Protein AF-A0A963NVJ4-F1 (afdb_monomer)

Foldseek 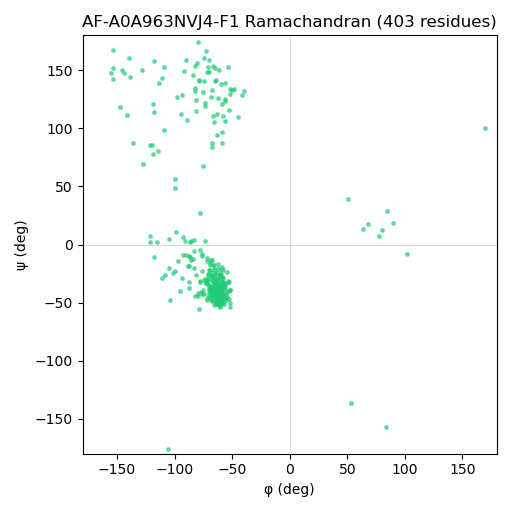3Di:
DVQCQQDPQDPVGHNDHDAQQLDQVGPVDDSDDDLVVLLVCLVPPNDLVNLLVLLQDDDDPDPVCCPPPRVVSSLVRNVCSNAPLDAFLVSLVSLVVVLVVLAVVQVVVCVPPVQSQAQQARYQLHLVLLSSLLSSCCSRCCSVFLCLSDNDSLSNLCVCCVVVVDPPVLSVLSSVLNVLSVLLQVLCCVVPVDNGRGDGPDLVSLQVSCVVSPHPHSVRSVVVNVVSSVSSNVVSCVSSVVPPPPPPPPDDDPDPDDPPDQDDLVNLLVLADDLLSVLSVVLVPDPLLVPDDPVLNSLVSVLLSVVRVCCVVVLAPPQLSSLVSVLCSLVSVPSSVSSVCVSDVQLVSLSSVVSRVDDVVSVVCSVPVVCSVVSSDPCVVVDDDDVVVVVVSVVVSVVSVVVSD

pLDDT: mean 81.9, std 15.27, range [25.73, 98.38]

Mean predicted aligned error: 11.47 Å

Nearest PDB structures (foldseek):
  1v4a-assembly1_A  TM=9.428E-01  e=1.590E-12  Escherichia coli
  3k7d-assembly3_B  TM=8.482E-01  e=7.661E-05  Escherichia coli
  3k7d-assembly3_A  TM=8.665E-01  e=1.927E-04  Escherichia coli

Sequence (405 aa):
IIFSVVGDTTEHGNVFRMDLALRPNGNSGPPAVSLAALEEYLQVQGREWERFAWLKSRVVAPSACIGSPAVQALRGVVLPFVFRRYLDYSVFDALRSLHRQIRDHAAKRSAGHPERANDVKLSRGGIREIEFTVQLLQVVRGGQFPELRRRPTLDALERLANAGLMPPETAAALAQAYTFLRRVEHRIQYLDDQQTHILPTRDDDLAWIAQTMGFPDCCAFLRQLDTHRELVAQEFDTLLGGNEPKQCSSGGCNGKKGGATPPDLEALLEQLPDALRERVAEWRNHPRVVALRDEARTRLLRLVQRTAQWVKEGHTTEEAAVRLVNWLEPLLRRESYLSLLLERPAVHEQLLDLLGAARWPARYLLQHPGVIDELAGSAMLTERFVAADFERDLALRLASLRSTQ

Solvent-accessible surface area (backbone atoms only — not comparable to full-atom values): 23086 Å² total; per-residue (Å²): 104,72,65,52,74,36,37,47,73,51,100,88,46,53,82,46,89,76,83,64,60,88,44,74,71,25,84,84,29,69,97,71,78,54,72,67,59,48,44,53,41,51,74,76,68,55,52,75,70,51,30,61,58,56,54,62,59,72,92,79,72,65,72,85,46,68,83,31,71,68,44,45,52,51,46,67,51,47,46,57,65,32,27,34,82,63,69,54,44,61,50,57,56,55,44,55,49,50,50,48,51,53,41,51,53,47,50,56,69,17,61,93,36,75,67,53,58,50,25,53,37,68,32,92,28,11,49,50,55,57,52,44,56,52,47,50,54,28,38,56,42,19,34,79,38,42,63,37,68,50,61,54,66,63,65,29,33,56,40,35,24,76,68,70,76,39,58,60,67,58,34,51,51,51,46,51,34,45,54,51,45,52,52,50,40,52,49,53,18,63,75,75,76,40,99,51,49,44,51,72,83,51,66,69,59,38,39,50,48,15,49,80,72,72,32,95,39,48,67,60,36,51,52,52,51,49,53,38,18,51,52,46,35,51,55,48,37,54,74,74,63,60,81,64,79,77,78,76,68,88,70,92,72,98,65,81,84,78,73,75,71,74,73,49,70,69,70,48,45,77,72,37,56,71,73,45,25,60,60,58,56,54,47,79,76,32,69,70,57,70,70,44,54,72,68,54,44,41,45,49,49,53,48,52,51,52,51,43,50,36,37,75,73,62,79,46,54,64,67,14,51,40,47,48,55,64,59,43,64,82,43,59,89,47,56,28,58,49,45,44,37,66,80,33,55,69,43,42,51,52,48,35,52,48,40,53,75,36,72,64,59,53,56,50,42,70,78,39,60,72,54,61,65,53,62,63,39,73,58,69,82,71,58,76,90,52,70,72,60,53,53,50,52,52,52,53,41,53,53,25,41,68,73,70,100

Secondary structure (DSSP, 8-state):
-HHHHHHS-BTTB-S-----TTSTTGGGS-SS--HHHHHHHHHHT--HHHHHHHHH----S-GGGGGSHHHHHHHHHHHHHHS-SS--THHHHHHHHHHHHHHHHHHHHHTT-GGGS-BTTTSTTSHHHHHHHHHHHHHHHTTT-GGG--SSHHHHHHHHHHTTSS-HHHHHHHHHHHHHHHHHHHHHHHHHT----BPP-SHHHHHHHHHHHT-SSHHHHHHHHHHHHHHHHHHHHHHTT--------SS--------PPPPPHHHHHHHS-HHHHHHHHGGGT-HHHHTS-HHHHHHHHHHHHHHHHHHHTTSS-HHHHHHHHHHHHHHTT-THHHHHHHH-HHHHHHHHHHHHH-HHHHHHHHH-GGGHHHHT-THHHHSPP-HHHHHHHHHHHHHHHHHH-

Structure (mmCIF, N/CA/C/O backbone):
data_AF-A0A963NVJ4-F1
#
_entry.id   AF-A0A963NVJ4-F1
#
loop_
_atom_site.group_PDB
_atom_site.id
_atom_site.type_symbol
_atom_site.label_atom_id
_atom_site.label_alt_id
_atom_site.label_comp_id
_atom_site.label_asym_id
_atom_site.label_entity_id
_atom_site.label_seq_id
_atom_site.pdbx_PDB_ins_code
_atom_site.Cartn_x
_atom_site.Cartn_y
_atom_site.Cartn_z
_atom_site.occupancy
_atom_site.B_iso_or_equiv
_atom_site.auth_seq_id
_atom_site.auth_comp_id
_atom_site.auth_asym_id
_atom_site.auth_atom_id
_atom_site.pdbx_PDB_model_num
ATOM 1 N N . ILE A 1 1 ? 32.547 2.644 -2.969 1.00 76.25 1 ILE A N 1
ATOM 2 C CA . ILE A 1 1 ? 33.125 1.406 -3.542 1.00 76.25 1 ILE A CA 1
ATOM 3 C C . ILE A 1 1 ? 32.052 0.563 -4.231 1.00 76.25 1 ILE A C 1
ATOM 5 O O . ILE A 1 1 ? 32.065 0.542 -5.445 1.00 76.25 1 ILE A O 1
ATOM 9 N N . ILE A 1 2 ? 31.086 -0.067 -3.541 1.00 87.94 2 ILE A N 1
ATOM 10 C CA . ILE A 1 2 ? 30.065 -0.888 -4.244 1.00 87.94 2 ILE A CA 1
ATOM 11 C C . ILE A 1 2 ? 29.214 -0.046 -5.208 1.00 87.94 2 ILE A C 1
ATOM 13 O O . ILE A 1 2 ? 29.068 -0.404 -6.369 1.00 87.94 2 ILE A O 1
ATOM 17 N N . PHE A 1 3 ? 28.695 1.093 -4.737 1.00 86.50 3 PHE A N 1
ATOM 18 C CA . PHE A 1 3 ? 27.885 2.000 -5.558 1.00 86.50 3 PHE A CA 1
ATOM 19 C C . PHE A 1 3 ? 28.607 2.439 -6.841 1.00 86.50 3 PHE A C 1
ATOM 21 O O . PHE A 1 3 ? 28.029 2.333 -7.914 1.00 86.50 3 PHE A O 1
ATOM 28 N N . SER A 1 4 ? 29.869 2.862 -6.729 1.00 87.31 4 SER A N 1
ATOM 29 C CA . SER A 1 4 ? 30.678 3.325 -7.862 1.00 87.31 4 SER A CA 1
ATOM 30 C C . SER A 1 4 ? 30.993 2.191 -8.841 1.00 87.31 4 SER A C 1
ATOM 32 O O . SER A 1 4 ? 30.816 2.342 -10.038 1.00 87.31 4 SER A O 1
ATOM 34 N N . VAL A 1 5 ? 31.354 1.002 -8.343 1.00 90.69 5 VAL A N 1
ATOM 35 C CA . VAL A 1 5 ? 31.660 -0.156 -9.206 1.00 90.69 5 VAL A CA 1
ATOM 36 C C . VAL A 1 5 ? 30.449 -0.607 -10.032 1.00 90.69 5 VAL A C 1
ATOM 38 O O . VAL A 1 5 ? 30.615 -1.063 -11.157 1.00 90.69 5 VAL A O 1
ATOM 41 N N . VAL A 1 6 ? 29.236 -0.503 -9.486 1.00 90.75 6 VAL A N 1
ATOM 42 C CA . VAL A 1 6 ? 28.010 -0.928 -10.185 1.00 90.75 6 VAL A CA 1
ATOM 43 C C . VAL A 1 6 ? 27.425 0.192 -11.053 1.00 90.75 6 VAL A C 1
ATOM 45 O O . VAL A 1 6 ? 26.871 -0.087 -12.119 1.00 90.75 6 VAL A O 1
ATOM 48 N N . GLY A 1 7 ? 27.505 1.433 -10.568 1.00 89.44 7 GLY A N 1
ATOM 49 C CA . GLY A 1 7 ? 26.803 2.589 -11.117 1.00 89.44 7 GLY A CA 1
ATOM 50 C C . GLY A 1 7 ? 27.586 3.419 -12.125 1.00 89.44 7 GLY A C 1
ATOM 51 O O . GLY A 1 7 ? 26.954 4.030 -12.986 1.00 89.44 7 GLY A O 1
ATOM 52 N N . ASP A 1 8 ? 28.916 3.453 -12.033 1.00 91.44 8 ASP A N 1
ATOM 53 C CA . ASP A 1 8 ? 29.725 4.340 -12.866 1.00 91.44 8 ASP A CA 1
ATOM 54 C C . ASP A 1 8 ? 29.805 3.820 -14.309 1.00 91.44 8 ASP A C 1
ATOM 56 O O . ASP A 1 8 ? 29.921 2.620 -14.568 1.00 91.44 8 ASP A O 1
ATOM 60 N N . THR A 1 9 ? 29.740 4.747 -15.264 1.00 91.44 9 THR A N 1
ATOM 61 C CA . THR A 1 9 ? 29.848 4.438 -16.691 1.00 91.44 9 THR A CA 1
ATOM 62 C C . THR A 1 9 ? 31.313 4.294 -17.085 1.00 91.44 9 THR A C 1
ATOM 64 O O . THR A 1 9 ? 32.113 5.210 -16.901 1.00 91.44 9 THR A O 1
ATOM 67 N N . THR A 1 10 ? 31.646 3.151 -17.670 1.00 93.31 10 THR A N 1
ATOM 68 C CA . THR A 1 10 ? 32.951 2.850 -18.270 1.00 93.31 10 THR A CA 1
ATOM 69 C C . THR A 1 10 ? 32.857 2.877 -19.800 1.00 93.31 10 THR A C 1
ATOM 71 O O . THR A 1 10 ? 31.794 3.145 -20.361 1.00 93.31 10 THR A O 1
ATOM 74 N N . GLU A 1 11 ? 33.945 2.542 -20.497 1.00 94.75 11 GLU A N 1
ATOM 75 C CA . GLU A 1 11 ? 33.940 2.330 -21.955 1.00 94.75 11 GLU A CA 1
ATOM 76 C C . GLU A 1 11 ? 32.979 1.218 -22.416 1.00 94.75 11 GLU A C 1
ATOM 78 O O . GLU A 1 11 ? 32.561 1.201 -23.571 1.00 94.75 11 GLU A O 1
ATOM 83 N N . HIS A 1 12 ? 32.571 0.329 -21.506 1.00 91.56 12 HIS A N 1
ATOM 84 C CA . HIS A 1 12 ? 31.583 -0.724 -21.752 1.00 91.56 12 HIS A CA 1
ATOM 85 C C . HIS A 1 12 ? 30.171 -0.362 -21.259 1.00 91.56 12 HIS A C 1
ATOM 87 O O . HIS A 1 12 ? 29.300 -1.226 -21.194 1.00 91.56 12 HIS A O 1
ATOM 93 N N . GLY A 1 13 ? 29.934 0.899 -20.885 1.00 88.69 13 GLY A N 1
ATOM 94 C CA . GLY A 1 13 ? 28.701 1.326 -20.226 1.00 88.69 13 GLY A CA 1
ATOM 95 C C . GLY A 1 13 ? 28.734 1.086 -18.714 1.00 88.69 13 GLY A C 1
ATOM 96 O O . GLY A 1 13 ? 29.803 1.024 -18.101 1.00 88.69 13 GLY A O 1
ATOM 97 N N . ASN A 1 14 ? 27.557 0.990 -18.099 1.00 89.00 14 ASN A N 1
ATOM 98 C CA . ASN A 1 14 ? 27.371 0.727 -16.671 1.00 89.00 14 ASN A CA 1
ATOM 99 C C . ASN A 1 14 ? 26.604 -0.592 -16.458 1.00 89.00 14 ASN A C 1
ATOM 101 O O . ASN A 1 14 ? 25.870 -1.031 -17.339 1.00 89.00 14 ASN A O 1
ATOM 105 N N . VAL A 1 15 ? 26.730 -1.215 -15.279 1.00 91.44 15 VAL A N 1
ATOM 106 C CA . VAL A 1 15 ? 26.020 -2.476 -14.983 1.00 91.44 15 VAL A CA 1
ATOM 107 C C . VAL A 1 15 ? 24.560 -2.201 -14.622 1.00 91.44 15 VAL A C 1
ATOM 109 O O . VAL A 1 15 ? 23.646 -2.737 -15.241 1.00 91.44 15 VAL A O 1
ATOM 112 N N . PHE A 1 16 ? 24.329 -1.347 -13.620 1.00 88.81 16 PHE A N 1
ATOM 113 C CA . PHE A 1 16 ? 22.991 -0.899 -13.231 1.00 88.81 16 PHE A CA 1
ATOM 114 C C . PHE A 1 16 ? 23.022 0.560 -12.798 1.00 88.81 16 PHE A C 1
ATOM 116 O O . PHE A 1 16 ? 23.980 1.020 -12.185 1.00 88.81 16 PHE A O 1
ATOM 123 N N . ARG A 1 17 ? 21.938 1.298 -13.048 1.00 86.75 17 ARG A N 1
ATOM 124 C CA . ARG A 1 17 ? 21.750 2.615 -12.429 1.00 86.75 17 ARG A CA 1
ATOM 125 C C . ARG A 1 17 ? 21.400 2.419 -10.956 1.00 86.75 17 ARG A C 1
ATOM 127 O O . ARG A 1 17 ? 20.412 1.761 -10.636 1.00 86.75 17 ARG A O 1
ATOM 134 N N . MET A 1 18 ? 22.211 2.983 -10.068 1.00 88.44 18 MET A N 1
ATOM 135 C CA . MET A 1 18 ? 22.027 2.866 -8.624 1.00 88.44 18 MET A CA 1
ATOM 136 C C . MET A 1 18 ? 21.308 4.100 -8.072 1.00 88.44 18 MET A C 1
ATOM 138 O O . MET A 1 18 ? 21.767 5.223 -8.263 1.00 88.44 18 MET A O 1
ATOM 142 N N . ASP A 1 19 ? 20.212 3.888 -7.343 1.00 90.50 19 ASP A N 1
ATOM 143 C CA . ASP A 1 19 ? 19.479 4.941 -6.635 1.00 90.50 19 ASP A CA 1
ATOM 144 C C . ASP A 1 19 ? 19.486 4.659 -5.127 1.00 90.50 19 ASP A C 1
ATOM 146 O O . ASP A 1 19 ? 19.032 3.611 -4.664 1.00 90.50 19 ASP A O 1
ATOM 150 N N . LEU A 1 20 ? 20.034 5.602 -4.360 1.00 90.56 20 LEU A N 1
ATOM 151 C CA . LEU A 1 20 ? 20.148 5.523 -2.905 1.00 90.56 20 LEU A CA 1
ATOM 152 C C . LEU A 1 20 ? 19.136 6.431 -2.185 1.00 90.56 20 LEU A C 1
ATOM 154 O O . LEU A 1 20 ? 19.199 6.545 -0.960 1.00 90.56 20 LEU A O 1
ATOM 158 N N . ALA A 1 21 ? 18.227 7.105 -2.895 1.00 91.19 21 ALA A N 1
ATOM 159 C CA . ALA A 1 21 ? 17.355 8.142 -2.338 1.00 91.19 21 ALA A CA 1
ATOM 160 C C . ALA A 1 21 ? 16.332 7.627 -1.308 1.00 91.19 21 ALA A C 1
ATOM 162 O O . ALA A 1 21 ? 15.805 8.418 -0.530 1.00 91.19 21 ALA A O 1
ATOM 163 N N . LEU A 1 22 ? 16.075 6.315 -1.269 1.00 92.38 22 LEU A N 1
ATOM 164 C CA . LEU A 1 22 ? 15.143 5.678 -0.327 1.00 92.38 22 LEU A CA 1
ATOM 165 C C . LEU A 1 22 ? 15.768 5.307 1.031 1.00 92.38 22 LEU A C 1
ATOM 167 O O . LEU A 1 22 ? 15.095 4.707 1.867 1.00 92.38 22 LEU A O 1
ATOM 171 N N . ARG A 1 23 ? 17.051 5.613 1.258 1.00 93.06 23 ARG A N 1
ATOM 172 C CA . ARG A 1 23 ? 17.711 5.378 2.555 1.00 93.06 23 ARG A CA 1
ATOM 173 C C . ARG A 1 23 ? 17.256 6.398 3.614 1.00 93.06 23 ARG A C 1
ATOM 175 O O . ARG A 1 23 ? 16.800 7.479 3.236 1.00 93.06 23 ARG A O 1
ATOM 182 N N . PRO A 1 24 ? 17.435 6.118 4.920 1.00 92.44 24 PRO A N 1
ATOM 183 C CA . PRO A 1 24 ? 17.165 7.094 5.977 1.00 92.44 24 PRO A CA 1
ATOM 184 C C . PRO A 1 24 ? 17.834 8.444 5.704 1.00 92.44 24 PRO A C 1
ATOM 186 O O . PRO A 1 24 ? 19.017 8.496 5.363 1.00 92.44 24 PRO A O 1
ATOM 189 N N . ASN A 1 25 ? 17.077 9.533 5.859 1.00 89.31 25 ASN A N 1
ATOM 190 C CA . ASN A 1 25 ? 17.488 10.909 5.528 1.00 89.31 25 ASN A CA 1
ATOM 191 C C . ASN A 1 25 ? 17.777 11.175 4.033 1.00 89.31 25 ASN A C 1
ATOM 193 O O . ASN A 1 25 ? 18.339 12.217 3.682 1.00 89.31 25 ASN A O 1
ATOM 197 N N . GLY A 1 26 ? 17.381 10.265 3.139 1.00 89.56 26 GLY A N 1
ATOM 198 C CA . GLY A 1 26 ? 17.506 10.412 1.692 1.00 89.56 26 GLY A CA 1
ATOM 199 C C . GLY A 1 26 ? 18.930 10.739 1.248 1.00 89.56 26 GLY A C 1
ATOM 200 O O . GLY A 1 26 ? 19.900 10.172 1.748 1.00 89.56 26 GLY A O 1
ATOM 201 N N . ASN A 1 27 ? 19.073 11.687 0.317 1.00 87.94 27 ASN A N 1
ATOM 202 C CA . ASN A 1 27 ? 20.373 12.060 -0.253 1.00 87.94 27 ASN A CA 1
ATOM 203 C C . ASN A 1 27 ? 21.350 12.695 0.745 1.00 87.94 27 ASN A C 1
ATOM 205 O O . ASN A 1 27 ? 22.555 12.622 0.518 1.00 87.94 27 ASN A O 1
ATOM 209 N N . SER A 1 28 ? 20.851 13.260 1.843 1.00 88.62 28 SER A N 1
ATOM 210 C CA . SER A 1 28 ? 21.671 13.854 2.905 1.00 88.62 28 SER A CA 1
ATOM 211 C C . SER A 1 28 ? 22.137 12.828 3.941 1.00 88.62 28 SER A C 1
ATOM 213 O O . SER A 1 28 ? 23.015 13.128 4.745 1.00 88.62 28 SER A O 1
ATOM 215 N N . GLY A 1 29 ? 21.559 11.623 3.940 1.00 88.62 29 GLY A N 1
ATOM 216 C CA . GLY A 1 29 ? 21.918 10.551 4.861 1.00 88.62 29 GLY A CA 1
ATOM 217 C C . GLY A 1 29 ? 23.176 9.783 4.446 1.00 88.62 29 GLY A C 1
ATOM 218 O O . GLY A 1 29 ? 23.503 9.718 3.250 1.00 88.62 29 GLY A O 1
ATOM 219 N N . PRO A 1 30 ? 23.860 9.134 5.406 1.00 91.88 30 PRO A N 1
ATOM 220 C CA . PRO A 1 30 ? 24.990 8.264 5.102 1.00 91.88 30 PRO A CA 1
ATOM 221 C C . PRO A 1 30 ? 24.546 7.079 4.219 1.00 91.88 30 PRO A C 1
ATOM 223 O O . PRO A 1 30 ? 23.402 6.631 4.312 1.00 91.88 30 PRO A O 1
ATOM 226 N N . PRO A 1 31 ? 25.429 6.542 3.356 1.00 89.19 31 PRO A N 1
ATOM 227 C CA . PRO A 1 31 ? 25.092 5.442 2.445 1.00 89.19 31 PRO A CA 1
ATOM 228 C C . PRO A 1 31 ? 24.848 4.103 3.161 1.00 89.19 31 PRO A C 1
ATOM 230 O O . PRO A 1 31 ? 24.254 3.200 2.578 1.00 89.19 31 PRO A O 1
ATOM 233 N N . ALA A 1 32 ? 25.297 3.970 4.410 1.00 92.44 32 ALA A N 1
ATOM 234 C CA . ALA A 1 32 ? 25.045 2.823 5.270 1.00 92.44 32 ALA A CA 1
ATOM 235 C C . ALA A 1 32 ? 24.741 3.308 6.693 1.00 92.44 32 ALA A C 1
ATOM 237 O O . ALA A 1 32 ? 25.329 4.284 7.159 1.00 92.44 32 ALA A O 1
ATOM 238 N N . VAL A 1 33 ? 23.833 2.612 7.376 1.00 93.75 33 VAL A N 1
ATOM 239 C CA . VAL A 1 33 ? 23.432 2.892 8.761 1.00 93.75 33 VAL A CA 1
ATOM 240 C C . VAL A 1 33 ? 23.519 1.618 9.592 1.00 93.75 33 VAL A C 1
ATOM 242 O O . VAL A 1 33 ? 23.343 0.516 9.068 1.00 93.75 33 VAL A O 1
ATOM 245 N N . SER A 1 34 ? 23.797 1.760 10.888 1.00 95.31 34 SER A N 1
ATOM 246 C CA . SER A 1 34 ? 23.707 0.640 11.824 1.00 95.31 34 SER A CA 1
ATOM 247 C C . SER A 1 34 ? 22.244 0.242 12.042 1.00 95.31 34 SER A C 1
ATOM 249 O O . SER A 1 34 ? 21.331 1.042 11.832 1.00 95.31 34 SER A O 1
ATOM 251 N N . LEU A 1 35 ? 22.016 -0.991 12.501 1.00 95.00 35 LEU A N 1
ATOM 252 C CA . LEU A 1 35 ? 20.665 -1.463 12.811 1.00 95.00 35 LEU A CA 1
ATOM 253 C C . LEU A 1 35 ? 19.989 -0.602 13.892 1.00 95.00 35 LEU A C 1
ATOM 255 O O . LEU A 1 35 ? 18.824 -0.256 13.741 1.00 95.00 35 LEU A O 1
ATOM 259 N N . ALA A 1 36 ? 20.733 -0.204 14.929 1.00 95.44 36 ALA A N 1
ATOM 260 C CA . ALA A 1 36 ? 20.218 0.646 16.002 1.00 95.44 36 ALA A CA 1
ATOM 261 C C . ALA A 1 36 ? 19.799 2.038 15.495 1.00 95.44 36 ALA A C 1
ATOM 263 O O . ALA A 1 36 ? 18.722 2.518 15.830 1.00 95.44 36 ALA A O 1
ATOM 264 N N . ALA A 1 37 ? 20.608 2.659 14.627 1.00 95.44 37 ALA A N 1
ATOM 265 C CA . ALA A 1 37 ? 20.266 3.954 14.037 1.00 95.44 37 ALA A CA 1
ATOM 266 C C . ALA A 1 37 ? 19.045 3.857 13.107 1.00 95.44 37 ALA A C 1
ATOM 268 O O . ALA A 1 37 ? 18.228 4.773 13.055 1.00 95.44 37 ALA A O 1
ATOM 269 N N . LEU A 1 38 ? 18.908 2.745 12.375 1.00 95.69 38 LEU A N 1
ATOM 270 C CA . LEU A 1 38 ? 17.720 2.487 11.565 1.00 95.69 38 LEU A CA 1
ATOM 271 C C . LEU A 1 38 ? 16.469 2.338 12.439 1.00 95.69 38 LEU A C 1
ATOM 273 O O . LEU A 1 38 ? 15.427 2.893 12.100 1.00 95.69 38 LEU A O 1
ATOM 277 N N . GLU A 1 39 ? 16.564 1.603 13.545 1.00 95.12 39 GLU A N 1
ATOM 278 C CA . GLU A 1 39 ? 15.456 1.426 14.484 1.00 95.12 39 GLU A CA 1
ATOM 279 C C . GLU A 1 39 ? 14.990 2.762 15.069 1.00 95.12 39 GLU A C 1
ATOM 281 O O . GLU A 1 39 ? 13.805 3.084 14.979 1.00 95.12 39 GLU A O 1
ATOM 286 N N . GLU A 1 40 ? 15.920 3.573 15.575 1.00 95.12 40 GLU A N 1
ATOM 287 C CA . GLU A 1 40 ? 15.621 4.912 16.089 1.00 95.12 40 GLU A CA 1
ATOM 288 C C . GLU A 1 40 ? 14.976 5.796 15.011 1.00 95.12 40 GLU A C 1
ATOM 290 O O . GLU A 1 40 ? 13.955 6.443 15.253 1.00 95.12 40 GLU A O 1
ATOM 295 N N . TYR A 1 41 ? 15.514 5.771 13.787 1.00 95.38 41 TYR A N 1
ATOM 296 C CA . TYR A 1 41 ? 14.965 6.534 12.670 1.00 95.38 41 TYR A CA 1
ATOM 297 C C . TYR A 1 41 ? 13.515 6.147 12.361 1.00 95.38 41 TYR A C 1
ATOM 299 O O . TYR A 1 41 ? 12.649 7.018 12.279 1.00 95.38 41 TYR A O 1
ATOM 307 N N . LEU A 1 42 ? 13.229 4.850 12.216 1.00 93.00 42 LEU A N 1
ATOM 308 C CA . LEU A 1 42 ? 11.884 4.374 11.887 1.00 93.00 42 LEU A CA 1
ATOM 309 C C . LEU A 1 42 ? 10.877 4.640 13.014 1.00 93.00 42 LEU A C 1
ATOM 311 O O . LEU A 1 42 ? 9.707 4.891 12.727 1.00 93.00 42 LEU A O 1
ATOM 315 N N . GLN A 1 43 ? 11.315 4.616 14.276 1.00 88.62 43 GLN A N 1
ATOM 316 C CA . GLN A 1 43 ? 10.457 4.909 15.426 1.00 88.62 43 GLN A CA 1
ATOM 317 C C . GLN A 1 43 ? 10.140 6.403 15.565 1.00 88.62 43 GLN A C 1
ATOM 319 O O . GLN A 1 43 ? 8.998 6.757 15.858 1.00 88.62 43 GLN A O 1
ATOM 324 N N . VAL A 1 44 ? 11.132 7.276 15.367 1.00 88.25 44 VAL A N 1
ATOM 325 C CA . VAL A 1 44 ? 11.008 8.713 15.666 1.00 88.25 44 VAL A CA 1
ATOM 326 C C . VAL A 1 44 ? 10.614 9.535 14.438 1.00 88.25 44 VAL A C 1
ATOM 328 O O . VAL A 1 44 ? 9.819 10.466 14.547 1.00 88.25 44 VAL A O 1
ATOM 331 N N . GLN A 1 45 ? 11.174 9.218 13.270 1.00 88.38 45 GLN A N 1
ATOM 332 C CA . GLN A 1 45 ? 11.083 10.047 12.060 1.00 88.38 45 GLN A CA 1
ATOM 333 C C . GLN A 1 45 ? 10.379 9.356 10.887 1.00 88.38 45 GLN A C 1
ATOM 335 O O . GLN A 1 45 ? 10.070 10.019 9.893 1.00 88.38 45 GLN A O 1
ATOM 340 N N . GLY A 1 46 ? 10.132 8.047 10.993 1.00 88.25 46 GLY A N 1
ATOM 341 C CA . GLY A 1 46 ? 9.581 7.232 9.918 1.00 88.25 46 GLY A CA 1
ATOM 342 C C . GLY A 1 46 ? 8.220 7.733 9.432 1.00 88.25 46 GLY A C 1
ATOM 343 O O . GLY A 1 46 ? 7.247 7.799 10.185 1.00 88.25 46 GLY A O 1
ATOM 344 N N . ARG A 1 47 ? 8.143 8.069 8.144 1.00 85.88 47 ARG A N 1
ATOM 345 C CA . ARG A 1 47 ? 6.956 8.647 7.499 1.00 85.88 47 ARG A CA 1
ATOM 346 C C . ARG A 1 47 ? 6.030 7.569 6.942 1.00 85.88 47 ARG A C 1
ATOM 348 O O . ARG A 1 47 ? 6.450 6.456 6.624 1.00 85.88 47 ARG A O 1
ATOM 355 N N . GLU A 1 48 ? 4.759 7.917 6.736 1.00 83.25 48 GLU A N 1
ATOM 356 C CA . GLU A 1 48 ? 3.748 6.949 6.272 1.00 83.25 48 GLU A CA 1
ATOM 357 C C . GLU A 1 48 ? 4.096 6.369 4.901 1.00 83.25 48 GLU A C 1
ATOM 359 O O . GLU A 1 48 ? 3.986 5.162 4.698 1.00 83.25 48 GLU A O 1
ATOM 364 N N . TRP A 1 49 ? 4.619 7.198 3.993 1.00 83.44 49 TRP A N 1
ATOM 365 C CA . TRP A 1 49 ? 5.033 6.759 2.661 1.00 83.44 49 TRP A CA 1
ATOM 366 C C . TRP A 1 49 ? 6.232 5.795 2.686 1.00 83.44 49 TRP A C 1
ATOM 368 O O . TRP A 1 49 ? 6.344 4.939 1.809 1.00 83.44 49 TRP A O 1
ATOM 378 N N . GLU A 1 50 ? 7.113 5.876 3.689 1.00 90.44 50 GLU A N 1
ATOM 379 C CA . GLU A 1 50 ? 8.293 5.006 3.778 1.00 90.44 50 GLU A CA 1
ATOM 380 C C . GLU A 1 50 ? 7.899 3.556 4.055 1.00 90.44 50 GLU A C 1
ATOM 382 O O . GLU A 1 50 ? 8.593 2.637 3.624 1.00 90.44 50 GLU A O 1
ATOM 387 N N . ARG A 1 51 ? 6.743 3.321 4.687 1.00 90.56 51 ARG A N 1
ATOM 388 C CA . ARG A 1 51 ? 6.215 1.963 4.896 1.00 90.56 51 ARG A CA 1
ATOM 389 C C . ARG A 1 51 ? 6.001 1.229 3.579 1.00 90.56 51 ARG A C 1
ATOM 391 O O . ARG A 1 51 ? 6.289 0.042 3.497 1.00 90.56 51 ARG A O 1
ATOM 398 N N . PHE A 1 52 ? 5.569 1.936 2.538 1.00 88.75 52 PHE A N 1
ATOM 399 C CA . PHE A 1 52 ? 5.347 1.390 1.195 1.00 88.75 52 PHE A CA 1
ATOM 400 C C . PHE A 1 52 ? 6.664 0.961 0.550 1.00 88.75 52 PHE A C 1
ATOM 402 O O . PHE A 1 52 ? 6.763 -0.119 -0.033 1.00 88.75 52 PHE A O 1
ATOM 409 N N . ALA A 1 53 ? 7.706 1.780 0.711 1.00 91.19 53 ALA A N 1
ATOM 410 C CA . ALA A 1 53 ? 9.046 1.440 0.250 1.00 91.19 53 ALA A CA 1
ATOM 411 C C . ALA A 1 53 ? 9.596 0.217 1.008 1.00 91.19 53 ALA A C 1
ATOM 413 O O . ALA A 1 53 ? 10.040 -0.756 0.391 1.00 91.19 53 ALA A O 1
ATOM 414 N N . TRP A 1 54 ? 9.488 0.218 2.339 1.00 94.06 54 TRP A N 1
ATOM 415 C CA . TRP A 1 54 ? 9.955 -0.878 3.186 1.00 94.06 54 TRP A CA 1
ATOM 416 C C . TRP A 1 54 ? 9.167 -2.176 2.991 1.00 94.06 54 TRP A C 1
ATOM 418 O O . TRP A 1 54 ? 9.768 -3.250 3.039 1.00 94.06 54 TRP A O 1
ATOM 428 N N . LEU A 1 55 ? 7.874 -2.115 2.664 1.00 93.62 55 LEU A N 1
ATOM 429 C CA . LEU A 1 55 ? 7.066 -3.290 2.322 1.00 93.62 55 LEU A CA 1
ATOM 430 C C . LEU A 1 55 ? 7.678 -4.069 1.152 1.00 93.62 55 LEU A C 1
ATOM 432 O O . LEU A 1 55 ? 7.711 -5.300 1.169 1.00 93.62 55 LEU A O 1
ATOM 436 N N . LYS A 1 56 ? 8.215 -3.370 0.148 1.00 93.44 56 LYS A N 1
ATOM 437 C CA . LYS A 1 56 ? 8.841 -3.991 -1.031 1.00 93.44 56 LYS A CA 1
ATOM 438 C C . LYS A 1 56 ? 10.303 -4.387 -0.802 1.00 93.44 56 LYS A C 1
ATOM 440 O O . LYS A 1 56 ? 10.854 -5.136 -1.611 1.00 93.44 56 LYS A O 1
ATOM 445 N N . SER A 1 57 ? 10.924 -3.930 0.286 1.00 92.56 57 SER A N 1
ATOM 446 C CA . SER A 1 57 ? 12.337 -4.179 0.585 1.00 92.56 57 SER A CA 1
ATOM 447 C C . SER A 1 57 ? 12.632 -5.664 0.820 1.00 92.56 57 SER A C 1
ATOM 449 O O . SER A 1 57 ? 11.857 -6.388 1.452 1.00 92.56 57 SER A O 1
ATOM 451 N N . ARG A 1 58 ? 13.780 -6.138 0.328 1.00 91.25 58 ARG A N 1
ATOM 452 C CA . ARG A 1 58 ? 14.301 -7.484 0.601 1.00 91.25 58 ARG A CA 1
ATOM 453 C C . ARG A 1 58 ? 15.819 -7.458 0.679 1.00 91.25 58 ARG A C 1
ATOM 455 O O . ARG A 1 58 ? 16.463 -6.689 -0.027 1.00 91.25 58 ARG A O 1
ATOM 462 N N . VAL A 1 59 ? 16.380 -8.364 1.470 1.00 91.38 59 VAL A N 1
ATOM 463 C CA . VAL A 1 59 ? 17.814 -8.653 1.417 1.00 91.38 59 VAL A CA 1
ATOM 464 C C . VAL A 1 59 ? 18.111 -9.330 0.080 1.00 91.38 59 VAL A C 1
ATOM 466 O O . VAL A 1 59 ? 17.441 -10.298 -0.292 1.00 91.38 59 VAL A O 1
ATOM 469 N N . VAL A 1 60 ? 19.073 -8.783 -0.660 1.00 91.00 60 VAL A N 1
ATOM 470 C CA . VAL A 1 60 ? 19.453 -9.271 -1.996 1.00 91.00 60 VAL A CA 1
ATOM 471 C C . VAL A 1 60 ? 20.806 -9.975 -2.007 1.00 91.00 60 VAL A C 1
ATOM 473 O O . VAL A 1 60 ? 21.014 -10.838 -2.853 1.00 91.00 60 VAL A O 1
ATOM 476 N N . ALA A 1 61 ? 21.702 -9.648 -1.069 1.00 88.00 61 ALA A N 1
ATOM 477 C CA . ALA A 1 61 ? 23.045 -10.208 -1.015 1.00 88.00 61 ALA A CA 1
ATOM 478 C C . ALA A 1 61 ? 23.651 -10.171 0.408 1.00 88.00 61 ALA A C 1
ATOM 480 O O . ALA A 1 61 ? 23.379 -9.220 1.144 1.00 88.00 61 ALA A O 1
ATOM 481 N N . PRO A 1 62 ? 24.500 -11.157 0.766 1.00 87.00 62 PRO A N 1
ATOM 482 C CA . PRO A 1 62 ? 24.598 -12.466 0.115 1.00 87.00 62 PRO A CA 1
ATOM 483 C C . PRO A 1 62 ? 23.364 -13.322 0.462 1.00 87.00 62 PRO A C 1
ATOM 485 O O . PRO A 1 62 ? 22.794 -13.206 1.548 1.00 87.00 62 PRO A O 1
ATOM 488 N N . SER A 1 63 ? 22.937 -14.198 -0.451 1.00 86.75 63 SER A N 1
ATOM 489 C CA . SER A 1 63 ? 21.742 -15.042 -0.261 1.00 86.75 63 SER A CA 1
ATOM 490 C C . SER A 1 63 ? 21.837 -15.944 0.976 1.00 86.75 63 SER A C 1
ATOM 492 O O . SER A 1 63 ? 20.841 -16.146 1.670 1.00 86.75 63 SER A O 1
ATOM 494 N N . ALA A 1 64 ? 23.045 -16.408 1.311 1.00 89.00 64 ALA A N 1
ATOM 495 C CA . ALA A 1 64 ? 23.319 -17.224 2.493 1.00 89.00 64 ALA A CA 1
ATOM 496 C C . ALA A 1 64 ? 22.953 -16.529 3.821 1.00 89.00 64 ALA A C 1
ATOM 498 O O . ALA A 1 64 ? 22.639 -17.197 4.803 1.00 89.00 64 ALA A O 1
ATOM 499 N N . CYS A 1 65 ? 22.937 -15.192 3.863 1.00 88.25 65 CYS A N 1
ATOM 500 C CA . CYS A 1 65 ? 22.627 -14.444 5.080 1.00 88.25 65 CYS A CA 1
ATOM 501 C C . CYS A 1 65 ? 21.125 -14.270 5.334 1.00 88.25 65 CYS A C 1
ATOM 503 O O . CYS A 1 65 ? 20.768 -13.759 6.392 1.00 88.25 65 CYS A O 1
ATOM 505 N N . ILE A 1 66 ? 20.231 -14.685 4.428 1.00 85.25 66 ILE A N 1
ATOM 506 C CA . ILE A 1 66 ? 18.779 -14.471 4.583 1.00 85.25 66 ILE A CA 1
ATOM 507 C C . ILE A 1 66 ? 18.232 -15.102 5.876 1.00 85.25 66 ILE A C 1
ATOM 509 O O . ILE A 1 66 ? 17.326 -14.537 6.483 1.00 85.25 66 ILE A O 1
ATOM 513 N N . GLY A 1 67 ? 18.797 -16.233 6.310 1.00 84.81 67 GLY A N 1
ATOM 514 C CA . GLY A 1 67 ? 18.450 -16.896 7.573 1.00 84.81 67 GLY A CA 1
ATOM 515 C C . GLY A 1 67 ? 19.299 -16.466 8.774 1.00 84.81 67 GLY A C 1
ATOM 516 O O . GLY A 1 67 ? 19.145 -17.025 9.854 1.00 84.81 67 GLY A O 1
ATOM 517 N N . SER A 1 68 ? 20.221 -15.515 8.602 1.00 90.69 68 SER A N 1
ATOM 518 C CA . SER A 1 68 ? 21.144 -15.115 9.667 1.00 90.69 68 SER A CA 1
ATOM 519 C C . SER A 1 68 ? 20.437 -14.339 10.789 1.00 90.69 68 SER A C 1
ATOM 521 O O . SER A 1 68 ? 19.472 -13.614 10.517 1.00 90.69 68 SER A O 1
ATOM 523 N N . PRO A 1 69 ? 20.959 -14.388 12.032 1.00 91.06 69 PRO A N 1
ATOM 524 C CA . PRO A 1 69 ? 20.428 -13.596 13.143 1.00 91.06 69 PRO A CA 1
ATOM 525 C C . PRO A 1 69 ? 20.367 -12.091 12.848 1.00 91.06 69 PRO A C 1
ATOM 527 O O . PRO A 1 69 ? 19.441 -11.415 13.282 1.00 91.06 69 PRO A O 1
ATOM 530 N N . ALA A 1 70 ? 21.306 -11.566 12.055 1.00 89.75 70 ALA A N 1
ATOM 531 C CA . ALA A 1 70 ? 21.333 -10.158 11.666 1.00 89.75 70 ALA A CA 1
ATOM 532 C C . ALA A 1 70 ? 20.152 -9.771 10.757 1.00 89.75 70 ALA A C 1
ATOM 534 O O . ALA A 1 70 ? 19.535 -8.724 10.950 1.00 89.75 70 ALA A O 1
ATOM 535 N N . VAL A 1 71 ? 19.796 -10.623 9.788 1.00 91.12 71 VAL A N 1
ATOM 536 C CA . VAL A 1 71 ? 18.623 -10.389 8.927 1.00 91.12 71 VAL A CA 1
ATOM 537 C C . VAL A 1 71 ? 17.330 -10.548 9.717 1.00 91.12 71 VAL A C 1
ATOM 539 O O . VAL A 1 71 ? 16.387 -9.791 9.494 1.00 91.12 71 VAL A O 1
ATOM 542 N N . GLN A 1 72 ? 17.296 -11.480 10.668 1.00 90.50 72 GLN A N 1
ATOM 543 C CA . GLN A 1 72 ? 16.164 -11.630 11.577 1.00 90.50 72 GLN A CA 1
ATOM 544 C C . GLN A 1 72 ? 15.978 -10.398 12.471 1.00 90.50 72 GLN A C 1
ATOM 546 O O . GLN A 1 72 ? 14.864 -9.892 12.593 1.00 90.50 72 GLN A O 1
ATOM 551 N N . ALA A 1 73 ? 17.066 -9.831 12.994 1.00 92.50 73 ALA A N 1
ATOM 552 C CA . ALA A 1 73 ? 17.024 -8.578 13.743 1.00 92.50 73 ALA A CA 1
ATOM 553 C C . ALA A 1 73 ? 16.538 -7.401 12.873 1.00 92.50 73 ALA A C 1
ATOM 555 O O . ALA A 1 73 ? 15.664 -6.645 13.294 1.00 92.50 73 ALA A O 1
ATOM 556 N N . LEU A 1 74 ? 17.007 -7.294 11.621 1.00 93.56 74 LEU A N 1
ATOM 557 C CA . LEU A 1 74 ? 16.507 -6.295 10.666 1.00 93.56 74 LEU A CA 1
ATOM 558 C C . LEU A 1 74 ? 15.002 -6.447 10.403 1.00 93.56 74 LEU A C 1
ATOM 560 O O . LEU A 1 74 ? 14.274 -5.455 10.393 1.00 93.56 74 LEU A O 1
ATOM 564 N N . ARG A 1 75 ? 14.510 -7.678 10.219 1.00 90.88 75 ARG A N 1
ATOM 565 C CA . ARG A 1 75 ? 13.067 -7.943 10.080 1.00 90.88 75 ARG A CA 1
ATOM 566 C C . ARG A 1 75 ? 12.297 -7.542 11.333 1.00 90.88 75 ARG A C 1
ATOM 568 O O . ARG A 1 75 ? 11.223 -6.960 11.201 1.00 90.88 75 ARG A O 1
ATOM 575 N N . GLY A 1 76 ? 12.856 -7.807 12.514 1.00 91.31 76 GLY A N 1
ATOM 576 C CA . GLY A 1 76 ? 12.297 -7.405 13.805 1.00 91.31 76 GLY A CA 1
ATOM 577 C C . GLY A 1 76 ? 12.095 -5.895 13.935 1.00 91.31 76 GLY A C 1
ATOM 578 O O . GLY A 1 76 ? 11.118 -5.475 14.544 1.00 91.31 76 GLY A O 1
ATOM 579 N N . VAL A 1 77 ? 12.947 -5.090 13.295 1.00 93.12 77 VAL A N 1
ATOM 580 C CA . VAL A 1 77 ? 12.817 -3.624 13.244 1.00 93.12 77 VAL A CA 1
ATOM 581 C C . VAL A 1 77 ? 11.835 -3.170 12.153 1.00 93.12 77 VAL A C 1
ATOM 583 O O . VAL A 1 77 ? 10.982 -2.315 12.385 1.00 93.12 77 VAL A O 1
ATOM 586 N N . VAL A 1 78 ? 11.917 -3.752 10.952 1.00 93.44 78 VAL A N 1
ATOM 587 C CA . VAL A 1 78 ? 11.148 -3.293 9.779 1.00 93.44 78 VAL A CA 1
ATOM 588 C C . VAL A 1 78 ? 9.678 -3.714 9.832 1.00 93.44 78 VAL A C 1
ATOM 590 O O . VAL A 1 78 ? 8.800 -2.920 9.496 1.00 93.44 78 VAL A O 1
ATOM 593 N N . LEU A 1 79 ? 9.372 -4.954 10.230 1.00 91.81 79 LEU A N 1
ATOM 594 C CA . LEU A 1 79 ? 7.998 -5.467 10.183 1.00 91.81 79 LEU A CA 1
ATOM 595 C C . LEU A 1 79 ? 7.030 -4.686 11.087 1.00 91.81 79 LEU A C 1
ATOM 597 O O . LEU A 1 79 ? 5.949 -4.367 10.597 1.00 91.81 79 LEU A O 1
ATOM 601 N N . PRO A 1 80 ? 7.369 -4.325 12.342 1.00 90.31 80 PRO A N 1
ATOM 602 C CA . PRO A 1 80 ? 6.486 -3.511 13.180 1.00 90.31 80 PRO A CA 1
ATOM 603 C C . PRO A 1 80 ? 6.280 -2.089 12.649 1.00 90.31 80 PRO A C 1
ATOM 605 O O . PRO A 1 80 ? 5.212 -1.511 12.854 1.00 90.31 80 PRO A O 1
ATOM 608 N N . PHE A 1 81 ? 7.281 -1.533 11.955 1.00 91.56 81 PHE A N 1
ATOM 609 C CA . PHE A 1 81 ? 7.164 -0.234 11.295 1.00 91.56 81 PHE A CA 1
ATOM 610 C C . PHE A 1 81 ? 6.180 -0.291 10.117 1.00 91.56 81 PHE A C 1
ATOM 612 O O . PHE A 1 81 ? 5.280 0.545 10.023 1.00 91.56 81 PHE A O 1
ATOM 619 N N . VAL A 1 82 ? 6.320 -1.294 9.241 1.00 91.62 82 VAL A N 1
ATOM 620 C CA . VAL A 1 82 ? 5.472 -1.458 8.048 1.00 91.62 82 VAL A CA 1
ATOM 621 C C . VAL A 1 82 ? 4.057 -1.915 8.412 1.00 91.62 82 VAL A C 1
ATOM 623 O O . VAL A 1 82 ? 3.086 -1.350 7.918 1.00 91.62 82 VAL A O 1
ATOM 626 N N . PHE A 1 83 ? 3.932 -2.929 9.269 1.00 89.94 83 PHE A N 1
ATOM 627 C CA . PHE A 1 83 ? 2.680 -3.616 9.587 1.00 89.94 83 PHE A CA 1
ATOM 628 C C . PHE A 1 83 ? 2.296 -3.384 11.048 1.00 89.94 83 PHE A C 1
ATOM 630 O O . PHE A 1 83 ? 2.513 -4.229 11.923 1.00 89.94 83 PHE A O 1
ATOM 637 N N . ARG A 1 84 ? 1.705 -2.219 11.320 1.00 82.31 84 ARG A N 1
ATOM 638 C CA . ARG A 1 84 ? 1.253 -1.864 12.668 1.00 82.31 84 ARG A CA 1
ATOM 639 C C . ARG A 1 84 ? 0.139 -2.796 13.136 1.00 82.31 84 ARG A C 1
ATOM 641 O O . ARG A 1 84 ? -0.765 -3.141 12.385 1.00 82.31 84 ARG A O 1
ATOM 648 N N . ARG A 1 85 ? 0.174 -3.159 14.420 1.00 69.50 85 ARG A N 1
ATOM 649 C CA . ARG A 1 85 ? -0.854 -4.012 15.039 1.00 69.50 85 ARG A CA 1
ATOM 650 C C . ARG A 1 85 ? -2.224 -3.326 15.141 1.00 69.50 85 ARG A C 1
ATOM 652 O O . ARG A 1 85 ? -3.240 -4.011 15.181 1.00 69.50 85 ARG A O 1
ATOM 659 N N . TYR A 1 86 ? -2.237 -1.996 15.189 1.00 64.69 86 TYR A N 1
ATOM 660 C CA . TYR A 1 86 ? -3.447 -1.179 15.250 1.00 64.69 86 TYR A CA 1
ATOM 661 C C . TYR A 1 86 ? -3.590 -0.376 13.962 1.00 64.69 86 TYR A C 1
ATOM 663 O O . TYR A 1 86 ? -2.593 0.163 13.469 1.00 64.69 86 TYR A O 1
ATOM 671 N N . LEU A 1 87 ? -4.820 -0.281 13.450 1.00 61.94 87 LEU A N 1
ATOM 672 C CA . LEU A 1 87 ? -5.127 0.569 12.311 1.00 61.94 87 LEU A CA 1
ATOM 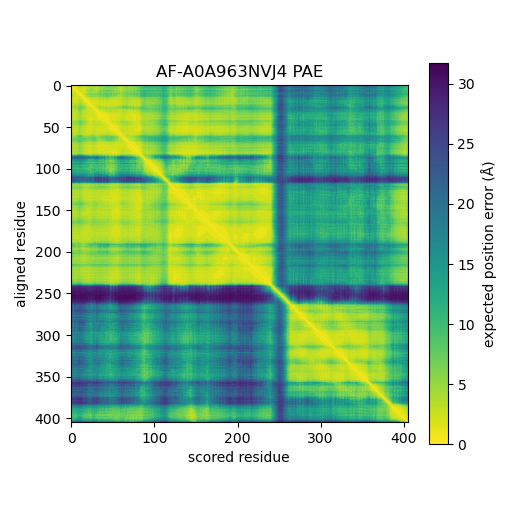673 C C . LEU A 1 87 ? -4.860 2.032 12.667 1.00 61.94 87 LEU A C 1
ATOM 675 O O . LEU A 1 87 ? -5.381 2.571 13.648 1.00 61.94 87 LEU A O 1
ATOM 679 N N . ASP A 1 88 ? -4.052 2.674 11.834 1.00 64.62 88 ASP A N 1
ATOM 680 C CA . ASP A 1 88 ? -3.856 4.110 11.875 1.00 64.62 88 ASP A CA 1
ATOM 681 C C . ASP A 1 88 ? -4.521 4.722 10.647 1.00 64.62 88 ASP A C 1
ATOM 683 O O . ASP A 1 88 ? -3.976 4.687 9.550 1.00 64.62 88 ASP A O 1
ATOM 687 N N . TYR A 1 89 ? -5.732 5.250 10.813 1.00 59.62 89 TYR A N 1
ATOM 688 C CA . TYR A 1 89 ? -6.464 5.846 9.699 1.00 59.62 89 TYR A CA 1
ATOM 689 C C . TYR A 1 89 ? -5.831 7.145 9.181 1.00 59.62 89 TYR A C 1
ATOM 691 O O . TYR A 1 89 ? -6.139 7.551 8.063 1.00 59.62 89 TYR A O 1
ATOM 699 N N . SER A 1 90 ? -4.886 7.750 9.918 1.00 59.84 90 SER A N 1
ATOM 700 C CA . SER A 1 90 ? -4.060 8.837 9.371 1.00 59.84 90 SER A CA 1
ATOM 701 C C . SER A 1 90 ? -3.235 8.381 8.160 1.00 59.84 90 SER A C 1
ATOM 703 O O . SER A 1 90 ? -2.903 9.199 7.303 1.00 59.84 90 SER A O 1
ATOM 705 N N . VAL A 1 91 ? -2.992 7.070 8.028 1.00 64.81 91 VAL A N 1
ATOM 706 C CA . VAL A 1 91 ? -2.370 6.467 6.849 1.00 64.81 91 VAL A CA 1
ATOM 707 C C . VAL A 1 91 ? -3.219 6.736 5.606 1.00 64.81 91 VAL A C 1
ATOM 709 O O . VAL A 1 91 ? -2.656 7.145 4.599 1.00 64.81 91 VAL A O 1
ATOM 712 N N . PHE A 1 92 ? -4.553 6.625 5.657 1.00 66.25 92 PHE A N 1
ATOM 713 C CA . PHE A 1 92 ? -5.408 6.931 4.498 1.00 66.25 92 PHE A CA 1
ATOM 714 C C . PHE A 1 92 ? -5.301 8.402 4.070 1.00 66.25 92 PHE A C 1
ATOM 716 O O . PHE A 1 92 ? -5.134 8.680 2.883 1.00 66.25 92 PHE A O 1
ATOM 723 N N . ASP A 1 93 ? -5.321 9.344 5.016 1.00 65.56 93 ASP A N 1
ATOM 724 C CA . ASP A 1 93 ? -5.184 10.781 4.729 1.00 65.56 93 ASP A CA 1
ATOM 725 C C . ASP A 1 93 ? -3.800 11.129 4.167 1.00 65.56 93 ASP A C 1
ATOM 727 O O . ASP A 1 93 ? -3.683 11.808 3.138 1.00 65.56 93 ASP A O 1
ATOM 731 N N . ALA A 1 94 ? -2.740 10.617 4.799 1.00 66.62 94 ALA A N 1
ATOM 732 C CA . ALA A 1 94 ? -1.368 10.773 4.326 1.00 66.62 94 ALA A CA 1
ATOM 733 C C . ALA A 1 94 ? -1.202 10.210 2.906 1.00 66.62 94 ALA A C 1
ATOM 735 O O . ALA A 1 94 ? -0.483 10.782 2.084 1.00 66.62 94 ALA A O 1
ATOM 736 N N . LEU A 1 95 ? -1.914 9.130 2.591 1.00 65.19 95 LEU A N 1
ATOM 737 C CA . LEU A 1 95 ? -1.883 8.475 1.290 1.00 65.19 95 LEU A CA 1
ATOM 738 C C . LEU A 1 95 ? -2.679 9.204 0.223 1.00 65.19 95 LEU A C 1
ATOM 740 O O . LEU A 1 95 ? -2.172 9.364 -0.885 1.00 65.19 95 LEU A O 1
ATOM 744 N N . ARG A 1 96 ? -3.867 9.723 0.547 1.00 71.19 96 ARG A N 1
ATOM 745 C CA . ARG A 1 96 ? -4.604 10.624 -0.351 1.00 71.19 96 ARG A CA 1
ATOM 746 C C . ARG A 1 96 ? -3.757 11.842 -0.705 1.00 71.19 96 ARG A C 1
ATOM 748 O O . ARG A 1 96 ? -3.711 12.242 -1.868 1.00 71.19 96 ARG A O 1
ATOM 755 N N . SER A 1 97 ? -3.068 12.410 0.285 1.00 73.00 97 SER A N 1
ATOM 756 C CA . SER A 1 97 ? -2.159 13.542 0.090 1.00 73.00 97 SER A CA 1
ATOM 757 C C . SER A 1 97 ? -0.970 13.170 -0.798 1.00 73.00 97 SER A C 1
ATOM 759 O O . SER A 1 97 ? -0.728 13.841 -1.800 1.00 73.00 97 SER A O 1
ATOM 761 N N . LEU A 1 98 ? -0.274 12.067 -0.498 1.00 70.50 98 LEU A N 1
ATOM 762 C CA . LEU A 1 98 ? 0.862 11.593 -1.290 1.00 70.50 98 LEU A CA 1
ATOM 763 C C . LEU A 1 98 ? 0.460 11.286 -2.734 1.00 70.50 98 LEU A C 1
ATOM 765 O O . LEU A 1 98 ? 1.149 11.696 -3.664 1.00 70.50 98 LEU A O 1
ATOM 769 N N . HIS A 1 99 ? -0.660 10.593 -2.935 1.00 70.94 99 HIS A N 1
ATOM 770 C CA . HIS A 1 99 ? -1.157 10.278 -4.269 1.00 70.94 99 HIS A CA 1
ATOM 771 C C . HIS A 1 99 ? -1.478 11.543 -5.063 1.00 70.94 99 HIS A C 1
ATOM 773 O O . HIS A 1 99 ? -1.047 11.686 -6.207 1.00 70.94 99 HIS A O 1
ATOM 779 N N . ARG A 1 100 ? -2.163 12.507 -4.435 1.00 75.56 100 ARG A N 1
ATOM 780 C CA . ARG A 1 100 ? -2.430 13.812 -5.047 1.00 75.56 100 ARG A CA 1
ATOM 781 C C . ARG A 1 100 ? -1.131 14.519 -5.427 1.00 75.56 100 ARG A C 1
ATOM 783 O O . ARG A 1 100 ? -1.025 14.999 -6.545 1.00 75.56 100 ARG A O 1
ATOM 790 N N . GLN A 1 101 ? -0.122 14.511 -4.556 1.00 75.31 101 GLN A N 1
ATOM 791 C CA . GLN A 1 101 ? 1.190 15.093 -4.854 1.00 75.31 101 GLN A CA 1
ATOM 792 C C . GLN A 1 101 ? 1.887 14.397 -6.030 1.00 75.31 101 GLN A C 1
ATOM 794 O O . GLN A 1 101 ? 2.433 15.083 -6.892 1.00 75.31 101 GLN A O 1
ATOM 799 N N . ILE A 1 102 ? 1.858 13.060 -6.095 1.00 68.38 102 ILE A N 1
ATOM 800 C CA . ILE A 1 102 ? 2.431 12.289 -7.210 1.00 68.38 102 ILE A CA 1
ATOM 801 C C . ILE A 1 102 ? 1.718 12.650 -8.516 1.00 68.38 102 ILE A C 1
ATOM 803 O O . ILE A 1 102 ? 2.385 12.934 -9.512 1.00 68.38 102 ILE A O 1
ATOM 807 N N . ARG A 1 103 ? 0.381 12.701 -8.503 1.00 70.62 103 ARG A N 1
ATOM 808 C CA . ARG A 1 103 ? -0.438 13.058 -9.667 1.00 70.62 103 ARG A CA 1
ATOM 809 C C . ARG A 1 103 ? -0.195 14.499 -10.106 1.00 70.62 103 ARG A C 1
ATOM 811 O O . ARG A 1 103 ? 0.034 14.734 -11.286 1.00 70.62 103 ARG A O 1
ATOM 818 N N . ASP A 1 104 ? -0.177 15.448 -9.176 1.00 75.06 104 ASP A N 1
ATOM 819 C CA . ASP A 1 104 ? 0.086 16.860 -9.461 1.00 75.06 104 ASP A CA 1
ATOM 820 C C . ASP A 1 104 ? 1.501 17.055 -10.016 1.00 75.06 104 ASP A C 1
ATOM 822 O O . ASP A 1 104 ? 1.707 17.844 -10.936 1.00 75.06 104 ASP A O 1
ATOM 826 N N . HIS A 1 105 ? 2.489 16.327 -9.490 1.00 71.06 105 HIS A N 1
ATOM 827 C CA . HIS A 1 105 ? 3.858 16.363 -9.995 1.00 71.06 105 HIS A CA 1
ATOM 828 C C . HIS A 1 105 ? 3.969 15.729 -11.389 1.00 71.06 105 HIS A C 1
ATOM 830 O O . HIS A 1 105 ? 4.682 16.253 -12.245 1.00 71.06 105 HIS A O 1
ATOM 836 N N . ALA A 1 106 ? 3.257 14.629 -11.649 1.00 66.56 106 ALA A N 1
ATOM 837 C CA . ALA A 1 106 ? 3.170 14.030 -12.978 1.00 66.56 106 ALA A CA 1
ATOM 838 C C . ALA A 1 106 ? 2.509 15.003 -13.969 1.00 66.56 106 ALA A C 1
ATOM 840 O O . ALA A 1 106 ? 3.117 15.348 -14.977 1.00 66.56 106 ALA A O 1
ATOM 841 N N . ALA A 1 107 ? 1.346 15.558 -13.618 1.00 68.62 107 ALA A N 1
ATOM 842 C CA . ALA A 1 107 ? 0.608 16.519 -14.433 1.00 68.62 107 ALA A CA 1
ATOM 843 C C . ALA A 1 107 ? 1.409 17.800 -14.716 1.00 68.62 107 ALA A C 1
ATOM 845 O O . ALA A 1 107 ? 1.410 18.277 -15.846 1.00 68.62 107 ALA A O 1
ATOM 846 N N . LYS A 1 108 ? 2.144 18.338 -13.731 1.00 68.50 108 LYS A N 1
ATOM 847 C CA . LYS A 1 108 ? 3.037 19.495 -13.925 1.00 68.50 108 LYS A CA 1
ATOM 848 C C . LYS A 1 108 ? 4.206 19.191 -14.860 1.00 68.50 108 LYS A C 1
ATOM 850 O O . LYS A 1 108 ? 4.584 20.063 -15.629 1.00 68.50 108 LYS A O 1
ATOM 855 N N . ARG A 1 109 ? 4.772 17.979 -14.821 1.00 61.25 109 ARG A N 1
ATOM 856 C CA . ARG A 1 109 ? 5.821 17.561 -15.773 1.00 61.25 109 ARG A CA 1
ATOM 857 C C . ARG A 1 109 ? 5.284 17.360 -17.194 1.00 61.25 109 ARG A C 1
ATOM 859 O O . ARG A 1 109 ? 6.050 17.498 -18.146 1.00 61.25 109 ARG A O 1
ATOM 866 N N . SER A 1 110 ? 3.994 17.058 -17.326 1.00 58.66 110 SER A N 1
ATOM 867 C CA . SER A 1 110 ? 3.288 16.953 -18.609 1.00 58.66 110 SER A CA 1
ATOM 868 C C . SER A 1 110 ? 2.725 18.300 -19.099 1.00 58.66 110 SER A C 1
ATOM 870 O O . SER A 1 110 ? 2.454 18.455 -20.289 1.00 58.66 110 SER A O 1
ATOM 872 N N . ALA A 1 111 ? 2.573 19.299 -18.221 1.00 52.38 111 ALA A N 1
ATOM 873 C CA . ALA A 1 111 ? 2.115 20.638 -18.580 1.00 52.38 111 ALA A CA 1
ATOM 874 C C . ALA A 1 111 ? 3.161 21.337 -19.469 1.00 52.38 111 ALA A C 1
ATOM 876 O O . ALA A 1 111 ? 4.252 21.674 -19.017 1.00 52.38 111 ALA A O 1
ATOM 877 N N . GLY A 1 112 ? 2.824 21.528 -20.747 1.00 51.88 112 GLY A N 1
ATOM 878 C CA . GLY A 1 112 ? 3.714 22.102 -21.766 1.00 51.88 112 GLY A CA 1
ATOM 879 C C . GLY A 1 112 ? 4.356 21.080 -22.713 1.00 51.88 112 GLY A C 1
ATOM 880 O O . GLY A 1 112 ? 4.931 21.482 -23.718 1.00 51.88 112 GLY A O 1
ATOM 881 N N . HIS A 1 113 ? 4.204 19.775 -22.455 1.00 55.94 113 HIS A N 1
ATOM 882 C CA . HIS A 1 113 ? 4.655 18.700 -23.345 1.00 55.94 113 HIS A CA 1
ATOM 883 C C . HIS A 1 113 ? 3.564 17.618 -23.456 1.00 55.94 113 HIS A C 1
ATOM 885 O O . HIS A 1 113 ? 3.597 16.651 -22.690 1.00 55.94 113 HIS A O 1
ATOM 891 N N . PRO A 1 114 ? 2.604 17.751 -24.397 1.00 53.16 114 PRO A N 1
ATOM 892 C CA . PRO A 1 114 ? 1.498 16.800 -24.592 1.00 53.16 114 PRO A CA 1
ATOM 893 C C . PRO A 1 114 ? 1.973 15.352 -24.777 1.00 53.16 114 PRO A C 1
ATOM 895 O O . PRO A 1 114 ? 1.335 14.414 -24.312 1.00 53.16 114 PRO A O 1
ATOM 898 N N . GLU A 1 115 ? 3.158 15.191 -25.364 1.00 51.34 115 GLU A N 1
ATOM 899 C CA . GLU A 1 115 ? 3.853 13.918 -25.580 1.00 51.34 115 GLU A CA 1
ATOM 900 C C . GLU A 1 115 ? 4.164 13.169 -24.269 1.00 51.34 115 GLU A C 1
ATOM 902 O O . GLU A 1 115 ? 4.224 11.947 -24.242 1.00 51.34 115 GLU A O 1
ATOM 907 N N . ARG A 1 116 ? 4.288 13.887 -23.142 1.00 52.81 116 ARG A N 1
ATOM 908 C CA . ARG A 1 116 ? 4.545 13.327 -21.802 1.00 52.81 116 ARG A CA 1
ATOM 909 C C . ARG A 1 116 ? 3.274 13.055 -20.990 1.00 52.81 116 ARG A C 1
ATOM 911 O O . ARG A 1 116 ? 3.370 12.747 -19.802 1.00 52.81 116 ARG A O 1
ATOM 918 N N . ALA A 1 117 ? 2.082 13.213 -21.566 1.00 58.56 117 ALA A N 1
ATOM 919 C CA . ALA A 1 117 ? 0.816 12.974 -20.862 1.00 58.56 117 ALA A CA 1
ATOM 920 C C . ALA A 1 117 ? 0.487 11.472 -20.707 1.00 58.56 117 ALA A C 1
ATOM 922 O O . ALA A 1 117 ? -0.226 11.071 -19.781 1.00 58.56 117 ALA A O 1
ATOM 923 N N . ASN A 1 118 ? 1.058 10.628 -21.571 1.00 75.88 118 ASN A N 1
ATOM 924 C CA . ASN A 1 118 ? 0.786 9.193 -21.640 1.00 75.88 118 ASN A CA 1
ATOM 925 C C . ASN A 1 118 ? 1.858 8.343 -20.935 1.00 75.88 118 ASN A C 1
ATOM 927 O O . ASN A 1 118 ? 2.466 7.459 -21.535 1.00 75.88 118 ASN A O 1
ATOM 931 N N . ASP A 1 119 ? 2.087 8.610 -19.647 1.00 86.81 119 ASP A N 1
ATOM 932 C CA . ASP A 1 119 ? 2.926 7.777 -18.777 1.00 86.81 119 ASP A CA 1
ATOM 933 C C . ASP A 1 119 ? 2.127 6.566 -18.256 1.00 86.81 119 ASP A C 1
ATOM 935 O O . ASP A 1 119 ? 1.167 6.716 -17.497 1.00 86.81 119 ASP A O 1
ATOM 939 N N . VAL A 1 120 ? 2.515 5.346 -18.638 1.00 91.38 120 VAL A N 1
ATOM 940 C CA . VAL A 1 120 ? 1.782 4.114 -18.271 1.00 91.38 120 VAL A CA 1
ATOM 941 C C . VAL A 1 120 ? 1.917 3.736 -16.792 1.00 91.38 120 VAL A C 1
ATOM 943 O O . VAL A 1 120 ? 1.204 2.862 -16.293 1.00 91.38 120 VAL A O 1
ATOM 946 N N . LYS A 1 121 ? 2.833 4.380 -16.066 1.00 90.81 121 LYS A N 1
ATOM 947 C CA . LYS A 1 121 ? 3.127 4.097 -14.664 1.00 90.81 121 LYS A CA 1
ATOM 948 C C . LYS A 1 121 ? 2.544 5.140 -13.726 1.00 90.81 121 LYS A C 1
ATOM 950 O O . LYS A 1 121 ? 1.964 4.755 -12.713 1.00 90.81 121 LYS A O 1
ATOM 955 N N . LEU A 1 122 ? 2.738 6.422 -14.027 1.00 86.25 122 LEU A N 1
ATOM 956 C CA . LEU A 1 122 ? 2.414 7.537 -13.132 1.00 86.25 122 LEU A CA 1
ATOM 957 C C . LEU A 1 122 ? 1.087 8.228 -13.450 1.00 86.25 122 LEU A C 1
ATOM 959 O O . LEU A 1 122 ? 0.533 8.878 -12.562 1.00 86.25 122 LEU A O 1
ATOM 963 N N . SER A 1 123 ? 0.577 8.121 -14.678 1.00 84.69 123 SER A N 1
ATOM 964 C CA . SER A 1 123 ? -0.713 8.723 -15.021 1.00 84.69 123 SER A CA 1
ATOM 965 C C . SER A 1 123 ? -1.883 7.956 -14.387 1.00 84.69 123 SER A C 1
ATOM 967 O O . SER A 1 123 ? -1.732 6.828 -13.914 1.00 84.69 123 SER A O 1
ATOM 969 N N . ARG A 1 124 ? -3.078 8.570 -14.394 1.00 86.31 124 ARG A N 1
ATOM 970 C CA . ARG A 1 124 ? -4.328 7.939 -13.924 1.00 86.31 124 ARG A CA 1
ATOM 971 C C . ARG A 1 124 ? -4.526 6.577 -14.602 1.00 86.31 124 ARG A C 1
ATOM 973 O O . ARG A 1 124 ? -4.337 6.468 -15.822 1.00 86.31 124 ARG A O 1
ATOM 980 N N . GLY A 1 125 ? -4.875 5.569 -13.810 1.00 89.38 125 GLY A N 1
ATOM 981 C CA . GLY A 1 125 ? -5.016 4.179 -14.233 1.00 89.38 125 GLY A CA 1
ATOM 982 C C . GLY A 1 125 ? -3.699 3.420 -14.406 1.00 89.38 125 GLY A C 1
ATOM 983 O O . GLY A 1 125 ? -3.694 2.322 -14.956 1.00 89.38 125 GLY A O 1
ATOM 984 N N . GLY A 1 126 ? -2.569 4.017 -14.024 1.00 92.00 126 GLY A N 1
ATOM 985 C CA . GLY A 1 126 ? -1.242 3.459 -14.259 1.00 92.00 126 GLY A CA 1
ATOM 986 C C . GLY A 1 126 ? -0.830 2.371 -13.266 1.00 92.00 126 GLY A C 1
ATOM 987 O O . GLY A 1 126 ? -1.477 2.119 -12.248 1.00 92.00 126 GLY A O 1
ATOM 988 N N . ILE A 1 127 ? 0.330 1.765 -13.533 1.00 95.19 127 ILE A N 1
ATOM 989 C CA . ILE A 1 127 ? 0.929 0.700 -12.702 1.00 95.19 127 ILE A CA 1
ATOM 990 C C . ILE A 1 127 ? 1.016 1.117 -11.227 1.00 95.19 127 ILE A C 1
ATOM 992 O O . ILE A 1 127 ? 0.777 0.300 -10.334 1.00 95.19 127 ILE A O 1
ATOM 996 N N . ARG A 1 128 ? 1.351 2.387 -10.957 1.00 91.00 128 ARG A N 1
ATOM 997 C CA . ARG A 1 128 ? 1.535 2.888 -9.594 1.00 91.00 128 ARG A CA 1
ATOM 998 C C . ARG A 1 128 ? 0.236 2.889 -8.792 1.00 91.00 128 ARG A C 1
ATOM 1000 O O . ARG A 1 128 ? 0.302 2.596 -7.604 1.00 91.00 128 ARG A O 1
ATOM 1007 N N . GLU A 1 129 ? -0.910 3.174 -9.414 1.00 90.25 129 GLU A N 1
ATOM 1008 C CA . GLU A 1 129 ? -2.216 3.138 -8.738 1.00 90.25 129 GLU A CA 1
ATOM 1009 C C . GLU A 1 129 ? -2.566 1.702 -8.314 1.00 90.25 129 GLU A C 1
ATOM 1011 O O . GLU A 1 129 ? -2.952 1.494 -7.166 1.00 90.25 129 GLU A O 1
ATOM 1016 N N . ILE A 1 130 ? -2.291 0.692 -9.152 1.00 94.88 130 ILE A N 1
ATOM 1017 C CA . ILE A 1 130 ? -2.465 -0.726 -8.773 1.00 94.88 130 ILE A CA 1
ATOM 1018 C C . ILE A 1 130 ? -1.566 -1.094 -7.589 1.00 94.88 130 ILE A C 1
ATOM 1020 O O . ILE A 1 130 ? -2.024 -1.660 -6.596 1.00 94.88 130 ILE A O 1
ATOM 1024 N N . GLU A 1 131 ? -0.269 -0.780 -7.680 1.00 93.44 131 GLU A N 1
ATOM 1025 C CA . GLU A 1 131 ? 0.683 -1.075 -6.604 1.00 93.44 131 GLU A CA 1
ATOM 1026 C C . GLU A 1 131 ? 0.273 -0.417 -5.293 1.00 93.44 131 GLU A C 1
ATOM 1028 O O . GLU A 1 131 ? 0.438 -1.012 -4.231 1.00 93.44 131 GLU A O 1
ATOM 1033 N N . PHE A 1 132 ? -0.257 0.797 -5.376 1.00 88.56 132 PHE A N 1
ATOM 1034 C CA . PHE A 1 132 ? -0.688 1.561 -4.227 1.00 88.56 132 PHE A CA 1
ATOM 1035 C C . PHE A 1 132 ? -1.956 0.995 -3.599 1.00 88.56 132 PHE A C 1
ATOM 1037 O O . PHE A 1 132 ? -1.966 0.806 -2.389 1.00 88.56 132 PHE A O 1
ATOM 1044 N N . THR A 1 133 ? -2.975 0.656 -4.395 1.00 87.94 133 THR A N 1
ATOM 1045 C CA . THR A 1 133 ? -4.192 -0.026 -3.924 1.00 87.94 133 THR A CA 1
ATOM 1046 C C . THR A 1 133 ? -3.839 -1.271 -3.118 1.00 87.94 133 THR A C 1
ATOM 1048 O O . THR A 1 133 ? -4.274 -1.437 -1.978 1.00 87.94 133 THR A O 1
ATOM 1051 N N . VAL A 1 134 ? -2.969 -2.111 -3.680 1.00 93.12 134 VAL A N 1
ATOM 1052 C CA . VAL A 1 134 ? -2.531 -3.354 -3.043 1.00 93.12 134 VAL A CA 1
ATOM 1053 C C . VAL A 1 134 ? -1.735 -3.063 -1.772 1.00 93.12 134 VAL A C 1
ATOM 1055 O O . VAL A 1 134 ? -2.074 -3.568 -0.704 1.00 93.12 134 VAL A O 1
ATOM 1058 N N . GLN A 1 135 ? -0.707 -2.214 -1.850 1.00 91.38 135 GLN A N 1
ATOM 1059 C CA . GLN A 1 135 ? 0.150 -1.912 -0.701 1.00 91.38 135 GLN A CA 1
ATOM 1060 C C . GLN A 1 135 ? -0.602 -1.209 0.427 1.00 91.38 135 GLN A C 1
ATOM 1062 O O . GLN A 1 135 ? -0.298 -1.457 1.587 1.00 91.38 135 GLN A O 1
ATOM 1067 N N . LEU A 1 136 ? -1.585 -0.363 0.117 1.00 86.06 136 LEU A N 1
ATOM 1068 C CA . LEU A 1 136 ? -2.421 0.300 1.113 1.00 86.06 136 LEU A CA 1
ATOM 1069 C C . LEU A 1 136 ? -3.182 -0.745 1.928 1.00 86.06 136 LEU A C 1
ATOM 1071 O O . LEU A 1 136 ? -3.073 -0.760 3.152 1.00 86.06 136 LEU A O 1
ATOM 1075 N N . LEU A 1 137 ? -3.872 -1.671 1.260 1.00 86.38 137 LEU A N 1
ATOM 1076 C CA . LEU A 1 137 ? -4.582 -2.753 1.940 1.00 86.38 137 LEU A CA 1
ATOM 1077 C C . LEU A 1 137 ? -3.622 -3.631 2.759 1.00 86.38 137 LEU A C 1
ATOM 1079 O O . LEU A 1 137 ? -3.934 -3.995 3.893 1.00 86.38 137 LEU A O 1
ATOM 1083 N N . GLN A 1 138 ? -2.420 -3.904 2.246 1.00 90.56 138 GLN A N 1
ATOM 1084 C CA . GLN A 1 138 ? -1.394 -4.657 2.971 1.00 90.56 138 GLN A CA 1
ATOM 1085 C C . GLN A 1 138 ? -0.839 -3.918 4.193 1.00 90.56 138 GLN A C 1
ATOM 1087 O O . GLN A 1 138 ? -0.663 -4.537 5.234 1.00 90.56 138 GLN A O 1
ATOM 1092 N N . VAL A 1 139 ? -0.542 -2.622 4.106 1.00 88.06 139 VAL A N 1
ATOM 1093 C CA . VAL A 1 139 ? -0.036 -1.832 5.243 1.00 88.06 139 VAL A CA 1
ATOM 1094 C C . VAL A 1 139 ? -1.110 -1.727 6.324 1.00 88.06 139 VAL A C 1
ATOM 1096 O O . VAL A 1 139 ? -0.818 -1.890 7.507 1.00 88.06 139 VAL A O 1
ATOM 1099 N N . VAL A 1 140 ? -2.362 -1.520 5.913 1.00 80.38 140 VAL A N 1
ATOM 1100 C CA . VAL A 1 140 ? -3.502 -1.361 6.820 1.00 80.38 140 VAL A CA 1
ATOM 1101 C C . VAL A 1 140 ? -3.871 -2.670 7.519 1.00 80.38 140 VAL A C 1
ATOM 1103 O O . VAL A 1 140 ? -4.119 -2.674 8.723 1.00 80.38 140 VAL A O 1
ATOM 1106 N N . ARG A 1 141 ? -3.918 -3.791 6.789 1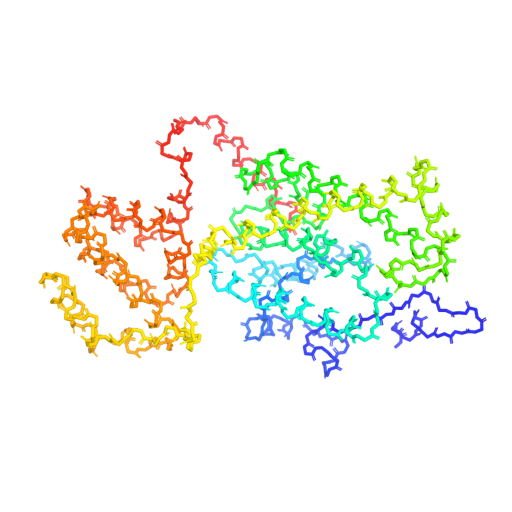.00 82.88 141 ARG A N 1
ATOM 1107 C CA . ARG A 1 141 ? -4.407 -5.078 7.316 1.00 82.88 141 ARG A CA 1
ATOM 1108 C C . ARG A 1 141 ? -3.302 -6.081 7.620 1.00 82.88 141 ARG A C 1
ATOM 1110 O O . ARG A 1 141 ? -3.492 -6.961 8.452 1.00 82.88 141 ARG A O 1
ATOM 1117 N N . GLY A 1 142 ? -2.115 -5.933 7.044 1.00 87.69 142 GLY A N 1
ATOM 1118 C CA . GLY A 1 142 ? -1.009 -6.880 7.203 1.00 87.69 142 GLY A CA 1
ATOM 1119 C C . GLY A 1 142 ? -0.505 -7.017 8.638 1.00 87.69 142 GLY A C 1
ATOM 1120 O O . GLY A 1 142 ? 0.086 -8.038 8.982 1.00 87.69 142 GLY A O 1
ATOM 1121 N N . GLY A 1 143 ? -0.767 -6.048 9.521 1.00 85.50 143 GLY A N 1
ATOM 1122 C CA . GLY A 1 143 ? -0.507 -6.200 10.956 1.00 85.50 143 GLY A CA 1
ATOM 1123 C C . GLY A 1 143 ? -1.324 -7.326 11.593 1.00 85.50 143 GLY A C 1
ATOM 1124 O O . GLY A 1 143 ? -0.771 -8.128 12.347 1.00 85.50 143 GLY A O 1
ATOM 1125 N N . GLN A 1 144 ? -2.607 -7.411 11.233 1.00 79.50 144 GLN A N 1
ATOM 1126 C CA . GLN A 1 144 ? -3.578 -8.395 11.724 1.00 79.50 144 GLN A CA 1
ATOM 1127 C C . GLN A 1 144 ? -3.574 -9.692 10.902 1.00 79.50 144 GLN A C 1
ATOM 1129 O O . GLN A 1 144 ? -3.790 -10.761 11.468 1.00 79.50 144 GLN A O 1
ATOM 1134 N N . PHE A 1 145 ? -3.284 -9.592 9.600 1.00 85.06 145 PHE A N 1
ATOM 1135 C CA . PHE A 1 145 ? -3.325 -10.685 8.624 1.00 85.06 145 PHE A CA 1
ATOM 1136 C C . PHE A 1 145 ? -1.933 -10.892 7.993 1.00 85.06 145 PHE A C 1
ATOM 1138 O O . PHE A 1 145 ? -1.609 -10.299 6.958 1.00 85.06 145 PHE A O 1
ATOM 1145 N N . PRO A 1 146 ? -1.054 -11.683 8.632 1.00 88.44 146 PRO A N 1
ATOM 1146 C CA . PRO A 1 146 ? 0.326 -11.912 8.201 1.00 88.44 146 PRO A CA 1
ATOM 1147 C C . PRO A 1 146 ? 0.457 -12.504 6.795 1.00 88.44 146 PRO A C 1
ATOM 1149 O O . PRO A 1 146 ? 1.436 -12.235 6.099 1.00 88.44 146 PRO A O 1
ATOM 1152 N N . GLU A 1 147 ? -0.545 -13.259 6.354 1.00 87.56 147 GLU A N 1
ATOM 1153 C CA . GLU A 1 147 ? -0.705 -13.769 4.997 1.00 87.56 147 GLU A CA 1
ATOM 1154 C C . GLU A 1 147 ? -0.613 -12.656 3.952 1.00 87.56 147 GLU A C 1
ATOM 1156 O O . GLU A 1 147 ? -0.061 -12.895 2.883 1.00 87.56 147 GLU A O 1
ATOM 1161 N N . LEU A 1 148 ? -1.041 -11.430 4.268 1.00 90.94 148 LEU A N 1
ATOM 1162 C CA . LEU A 1 148 ? -1.008 -10.294 3.349 1.00 90.94 148 LEU A CA 1
ATOM 1163 C C . LEU A 1 148 ? 0.388 -9.696 3.169 1.00 90.94 148 LEU A C 1
ATOM 1165 O O . LEU A 1 148 ? 0.571 -8.878 2.277 1.00 90.94 148 LEU A O 1
ATOM 1169 N N . ARG A 1 149 ? 1.402 -10.069 3.957 1.00 91.69 149 ARG A N 1
ATOM 1170 C CA . ARG A 1 149 ? 2.731 -9.412 3.960 1.00 91.69 149 ARG A CA 1
ATOM 1171 C C . ARG A 1 149 ? 3.633 -9.822 2.786 1.00 91.69 149 ARG A C 1
ATOM 1173 O O . ARG A 1 149 ? 4.861 -9.825 2.890 1.00 91.69 149 ARG A O 1
ATOM 1180 N N . ARG A 1 150 ? 3.044 -10.215 1.656 1.00 90.88 150 ARG A N 1
ATOM 1181 C CA . ARG A 1 150 ? 3.776 -10.633 0.456 1.00 90.88 150 ARG A CA 1
ATOM 1182 C C . ARG A 1 150 ? 4.290 -9.438 -0.326 1.00 90.88 150 ARG A C 1
ATOM 1184 O O . ARG A 1 150 ? 3.619 -8.430 -0.488 1.00 90.88 150 ARG A O 1
ATOM 1191 N N . ARG A 1 151 ? 5.494 -9.565 -0.872 1.00 92.19 151 ARG A N 1
ATOM 1192 C CA . ARG A 1 151 ? 6.104 -8.494 -1.669 1.00 92.19 151 ARG A CA 1
ATOM 1193 C C . ARG A 1 151 ? 5.574 -8.430 -3.105 1.00 92.19 151 ARG A C 1
ATOM 1195 O O . ARG A 1 151 ? 5.362 -7.314 -3.575 1.00 92.19 151 ARG A O 1
ATOM 1202 N N . PRO A 1 152 ? 5.413 -9.542 -3.852 1.00 95.06 152 PRO A N 1
ATOM 1203 C CA . PRO A 1 152 ? 4.953 -9.473 -5.241 1.00 95.06 152 PRO A CA 1
ATOM 1204 C C . PRO A 1 152 ? 3.498 -8.999 -5.325 1.00 95.06 152 PRO A C 1
ATOM 1206 O O . PRO A 1 152 ? 2.646 -9.515 -4.612 1.00 95.06 152 PRO A O 1
ATOM 1209 N N . THR A 1 153 ? 3.214 -8.036 -6.208 1.00 95.62 153 THR A N 1
ATOM 1210 C CA . THR A 1 153 ? 1.880 -7.413 -6.321 1.00 95.62 153 THR A CA 1
ATOM 1211 C C . THR A 1 153 ? 0.802 -8.421 -6.735 1.00 95.62 153 THR A C 1
ATOM 1213 O O . THR A 1 153 ? -0.286 -8.395 -6.179 1.00 95.62 153 THR A O 1
ATOM 1216 N N . LEU A 1 154 ? 1.113 -9.341 -7.657 1.00 96.75 154 LEU A N 1
ATOM 1217 C CA . LEU A 1 154 ? 0.164 -10.363 -8.124 1.00 96.75 154 LEU A CA 1
ATOM 1218 C C . LEU A 1 154 ? -0.221 -11.363 -7.017 1.00 96.75 154 LEU A C 1
ATOM 1220 O O . LEU A 1 154 ? -1.398 -11.614 -6.805 1.00 96.75 154 LEU A O 1
ATOM 1224 N N . ASP A 1 155 ? 0.762 -11.861 -6.262 1.00 95.00 155 ASP A N 1
ATOM 1225 C CA . ASP A 1 155 ? 0.546 -12.755 -5.106 1.00 95.00 155 ASP A CA 1
ATOM 1226 C C . ASP A 1 155 ? -0.218 -12.031 -3.981 1.00 95.00 155 ASP A C 1
ATOM 1228 O O . ASP A 1 155 ? -1.084 -12.593 -3.318 1.00 95.00 155 ASP A O 1
ATOM 1232 N N . ALA A 1 156 ? 0.052 -10.737 -3.786 1.00 94.88 156 ALA A N 1
ATOM 1233 C CA . ALA A 1 156 ? -0.696 -9.924 -2.838 1.00 94.88 156 ALA A CA 1
ATOM 1234 C C . ALA A 1 156 ? -2.168 -9.729 -3.249 1.00 94.88 156 ALA A C 1
ATOM 1236 O O . ALA A 1 156 ? -3.030 -9.817 -2.382 1.00 94.88 156 ALA A O 1
ATOM 1237 N N . LEU A 1 157 ? -2.472 -9.513 -4.537 1.00 95.75 157 LEU A N 1
ATOM 1238 C CA . LEU A 1 157 ? -3.852 -9.397 -5.037 1.00 95.75 157 LEU A CA 1
ATOM 1239 C C . LEU A 1 157 ? -4.676 -10.655 -4.751 1.00 95.75 157 LEU A C 1
ATOM 1241 O O . LEU A 1 157 ? -5.779 -10.554 -4.220 1.00 95.75 157 LEU A O 1
ATOM 1245 N N . GLU A 1 158 ? -4.119 -11.832 -5.037 1.00 93.62 158 GLU A N 1
ATOM 1246 C CA . GLU A 1 158 ? -4.772 -13.114 -4.754 1.00 93.62 158 GLU A CA 1
ATOM 1247 C C . GLU A 1 158 ? -5.111 -13.252 -3.262 1.00 93.62 158 GLU A C 1
ATOM 1249 O O . GLU A 1 158 ? -6.216 -13.632 -2.878 1.00 93.62 158 GLU A O 1
ATOM 1254 N N . ARG A 1 159 ? -4.179 -12.866 -2.391 1.00 92.06 159 ARG A N 1
ATOM 1255 C CA . ARG A 1 159 ? -4.363 -12.960 -0.937 1.00 92.06 159 ARG A CA 1
ATOM 1256 C C . ARG A 1 159 ? -5.340 -11.938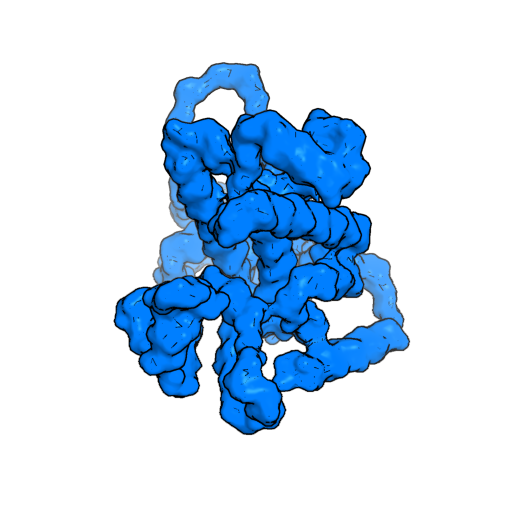 -0.387 1.00 92.06 159 ARG A C 1
ATOM 1258 O O . ARG A 1 159 ? -6.040 -12.242 0.572 1.00 92.06 159 ARG A O 1
ATOM 1265 N N . LEU A 1 160 ? -5.400 -10.748 -0.980 1.00 91.00 160 LEU A N 1
ATOM 1266 C CA . LEU A 1 160 ? -6.406 -9.746 -0.641 1.00 91.00 160 LEU A CA 1
ATOM 1267 C C . LEU A 1 160 ? -7.817 -10.248 -0.970 1.00 91.00 160 LEU A C 1
ATOM 1269 O O . LEU A 1 160 ? -8.719 -10.051 -0.158 1.00 91.00 160 LEU A O 1
ATOM 1273 N N . ALA A 1 161 ? -7.987 -10.938 -2.102 1.00 90.94 161 ALA A N 1
ATOM 1274 C CA . ALA A 1 161 ? -9.253 -11.575 -2.456 1.00 90.94 161 ALA A CA 1
ATOM 1275 C C . ALA A 1 161 ? -9.615 -12.711 -1.490 1.00 90.94 161 ALA A C 1
ATOM 1277 O O . ALA A 1 161 ? -10.714 -12.723 -0.942 1.00 90.94 161 ALA A O 1
ATOM 1278 N N . ASN A 1 162 ? -8.670 -13.611 -1.204 1.00 86.75 162 ASN A N 1
ATOM 1279 C CA . ASN A 1 162 ? -8.888 -14.721 -0.268 1.00 86.75 162 ASN A CA 1
ATOM 1280 C C . ASN A 1 162 ? -9.203 -14.243 1.160 1.00 86.75 162 ASN A C 1
ATOM 1282 O O . ASN A 1 162 ? -9.925 -14.915 1.886 1.00 86.75 162 ASN A O 1
ATOM 1286 N N . ALA A 1 163 ? -8.684 -13.078 1.561 1.00 83.50 163 ALA A N 1
ATOM 1287 C CA . ALA A 1 163 ? -8.976 -12.454 2.851 1.00 83.50 163 ALA A CA 1
ATOM 1288 C C . ALA A 1 163 ? -10.283 -11.631 2.864 1.00 83.50 163 ALA A C 1
ATOM 1290 O O . ALA A 1 163 ? -10.560 -10.960 3.857 1.00 83.50 163 ALA A O 1
ATOM 1291 N N . GLY A 1 164 ? -11.054 -11.613 1.770 1.00 83.44 164 GLY A N 1
ATOM 1292 C CA . GLY A 1 164 ? -12.308 -10.858 1.669 1.00 83.44 164 GLY A CA 1
ATOM 1293 C C . GLY A 1 164 ? -12.133 -9.335 1.678 1.00 83.44 164 GLY A C 1
ATOM 1294 O O . GLY A 1 164 ? -13.087 -8.604 1.934 1.00 83.44 164 GLY A O 1
ATOM 1295 N N . LEU A 1 165 ? -10.922 -8.829 1.417 1.00 82.62 165 LEU A N 1
ATOM 1296 C CA . LEU A 1 165 ? -10.627 -7.388 1.403 1.00 82.62 165 LEU A CA 1
ATOM 1297 C C . LEU A 1 165 ? -10.894 -6.733 0.043 1.00 82.62 165 LEU A C 1
ATOM 1299 O O . LEU A 1 165 ? -10.856 -5.508 -0.065 1.00 82.62 165 LEU A O 1
ATOM 1303 N N . MET A 1 166 ? -11.124 -7.543 -0.986 1.00 85.88 166 MET A N 1
ATOM 1304 C CA . MET A 1 166 ? -11.432 -7.127 -2.348 1.00 85.88 166 MET A CA 1
ATOM 1305 C C . MET A 1 166 ? -12.241 -8.236 -3.034 1.00 85.88 166 MET A C 1
ATOM 1307 O O . MET A 1 166 ? -11.929 -9.409 -2.816 1.00 85.88 166 MET A O 1
ATOM 1311 N N . PRO A 1 167 ? -13.239 -7.914 -3.877 1.00 90.12 167 PRO A N 1
ATOM 1312 C CA . PRO A 1 167 ? -13.933 -8.928 -4.663 1.00 90.12 167 PRO A CA 1
ATOM 1313 C C . PRO A 1 167 ? -12.948 -9.736 -5.532 1.00 90.12 167 PRO A C 1
ATOM 1315 O O . PRO A 1 167 ? -12.052 -9.140 -6.139 1.00 90.12 167 PRO A O 1
ATOM 1318 N N . PRO A 1 168 ? -13.103 -11.069 -5.649 1.00 93.50 168 PRO A N 1
ATOM 1319 C CA . PRO A 1 168 ? -12.215 -11.893 -6.475 1.00 93.50 168 PRO A CA 1
ATOM 1320 C C . PRO A 1 168 ? -12.147 -11.436 -7.937 1.00 93.50 168 PRO A C 1
ATOM 1322 O O . PRO A 1 168 ? -11.075 -11.443 -8.542 1.00 93.50 168 PRO A O 1
ATOM 1325 N N . GLU A 1 169 ? -13.275 -10.980 -8.485 1.00 95.62 169 GLU A N 1
ATOM 1326 C CA . GLU A 1 169 ? -13.368 -10.442 -9.846 1.00 95.62 169 GLU A CA 1
ATOM 1327 C C . GLU A 1 169 ? -12.522 -9.174 -10.012 1.00 95.62 169 GLU A C 1
ATOM 1329 O O . GLU A 1 169 ? -11.722 -9.079 -10.945 1.00 95.62 169 GLU A O 1
ATOM 1334 N N . THR A 1 170 ? -12.615 -8.240 -9.060 1.00 94.50 170 THR A N 1
ATOM 1335 C CA . THR A 1 170 ? -11.790 -7.026 -9.024 1.00 94.50 170 THR A CA 1
ATOM 1336 C C . THR A 1 170 ? -10.303 -7.365 -8.926 1.00 94.50 170 THR A C 1
ATOM 1338 O O . THR A 1 170 ? -9.490 -6.817 -9.673 1.00 94.50 170 THR A O 1
ATOM 1341 N N . ALA A 1 171 ? -9.922 -8.301 -8.051 1.00 96.12 171 ALA A N 1
ATOM 1342 C CA . ALA A 1 171 ? -8.526 -8.708 -7.902 1.00 96.12 171 ALA A CA 1
ATOM 1343 C C . ALA A 1 171 ? -7.967 -9.328 -9.194 1.00 96.12 171 ALA A C 1
ATOM 1345 O O . ALA A 1 171 ? -6.852 -8.998 -9.611 1.00 96.12 171 ALA A O 1
ATOM 1346 N N . ALA A 1 172 ? -8.755 -10.175 -9.864 1.00 97.69 172 ALA A N 1
ATOM 1347 C CA . ALA A 1 172 ? -8.397 -10.756 -11.153 1.00 97.69 172 ALA A CA 1
ATOM 1348 C C . ALA A 1 172 ? -8.269 -9.684 -12.248 1.00 97.69 172 ALA A C 1
ATOM 1350 O O . ALA A 1 172 ? -7.301 -9.699 -13.013 1.00 97.69 172 ALA A O 1
ATOM 1351 N N . ALA A 1 173 ? -9.192 -8.721 -12.300 1.00 97.69 173 ALA A N 1
ATOM 1352 C CA . ALA A 1 173 ? -9.151 -7.623 -13.261 1.00 97.69 173 ALA A CA 1
ATOM 1353 C C . ALA A 1 173 ? -7.922 -6.717 -13.060 1.00 97.69 173 ALA A C 1
ATOM 1355 O O . ALA A 1 173 ? -7.221 -6.397 -14.025 1.00 97.69 173 ALA A O 1
ATOM 1356 N N . LEU A 1 174 ? -7.588 -6.374 -11.810 1.00 97.94 174 LEU A N 1
ATOM 1357 C CA . LEU A 1 174 ? -6.374 -5.621 -11.479 1.00 97.94 174 LEU A CA 1
ATOM 1358 C C . LEU A 1 174 ? -5.097 -6.407 -11.807 1.00 97.94 174 LEU A C 1
ATOM 1360 O O . LEU A 1 174 ? -4.125 -5.817 -12.278 1.00 97.94 174 LEU A O 1
ATOM 1364 N N . ALA A 1 175 ? -5.079 -7.728 -11.611 1.00 98.31 175 ALA A N 1
ATOM 1365 C CA . ALA A 1 175 ? -3.940 -8.576 -11.974 1.00 98.31 175 ALA A CA 1
ATOM 1366 C C . ALA A 1 175 ? -3.710 -8.621 -13.497 1.00 98.31 175 ALA A C 1
ATOM 1368 O O . ALA A 1 175 ? -2.563 -8.546 -13.963 1.00 98.31 175 ALA A O 1
ATOM 1369 N N . GLN A 1 176 ? -4.794 -8.691 -14.276 1.00 98.31 176 GLN A N 1
ATOM 1370 C CA . GLN A 1 176 ? -4.747 -8.611 -15.737 1.00 98.31 176 GLN A CA 1
ATOM 1371 C C . GLN A 1 176 ? -4.256 -7.235 -16.196 1.00 98.31 176 GLN A C 1
ATOM 1373 O O . GLN A 1 176 ? -3.316 -7.163 -16.989 1.00 98.31 176 GLN A O 1
ATOM 1378 N N . ALA A 1 177 ? -4.811 -6.154 -15.638 1.00 98.25 177 ALA A N 1
ATOM 1379 C CA . ALA A 1 177 ? -4.375 -4.789 -15.922 1.00 98.25 177 ALA A CA 1
ATOM 1380 C C . ALA A 1 177 ? -2.896 -4.577 -15.568 1.00 98.25 177 ALA A C 1
ATOM 1382 O O . ALA A 1 177 ? -2.141 -4.044 -16.377 1.00 98.25 177 ALA A O 1
ATOM 1383 N N . TYR A 1 178 ? -2.443 -5.062 -14.407 1.00 98.31 178 TYR A N 1
ATOM 1384 C CA . TYR A 1 178 ? -1.039 -4.984 -13.997 1.00 98.31 178 TYR A CA 1
ATOM 1385 C C . TYR A 1 178 ? -0.130 -5.682 -15.004 1.00 98.31 178 TYR A C 1
ATOM 1387 O O . TYR A 1 178 ? 0.831 -5.091 -15.489 1.00 98.31 178 TYR A O 1
ATOM 1395 N N . THR A 1 179 ? -0.452 -6.925 -15.365 1.00 98.38 179 THR A N 1
ATOM 1396 C CA . THR A 1 179 ? 0.327 -7.693 -16.343 1.00 98.38 179 THR A CA 1
ATOM 1397 C C . THR A 1 179 ? 0.359 -6.998 -17.702 1.00 98.38 179 THR A C 1
ATOM 1399 O O . THR A 1 179 ? 1.425 -6.895 -18.311 1.00 98.38 179 THR A O 1
ATOM 1402 N N . PHE A 1 180 ? -0.782 -6.482 -18.164 1.00 98.38 180 PHE A N 1
ATOM 1403 C CA . PHE A 1 180 ? -0.880 -5.741 -19.417 1.00 98.38 180 PHE A CA 1
ATOM 1404 C C . PHE A 1 180 ? -0.005 -4.482 -19.397 1.00 98.38 180 PHE A C 1
ATOM 1406 O O . PHE A 1 180 ? 0.867 -4.329 -20.250 1.00 98.38 180 PHE A O 1
ATOM 1413 N N . LEU A 1 181 ? -0.165 -3.621 -18.389 1.00 97.75 181 LEU A N 1
ATOM 1414 C CA . LEU A 1 181 ? 0.582 -2.368 -18.272 1.00 97.75 181 LEU A CA 1
ATOM 1415 C C . LEU A 1 181 ? 2.089 -2.603 -18.113 1.00 97.75 181 LEU A C 1
ATOM 1417 O O . LEU A 1 181 ? 2.879 -1.889 -18.724 1.00 97.75 181 LEU A O 1
ATOM 1421 N N . ARG A 1 182 ? 2.507 -3.631 -17.359 1.00 97.50 182 ARG A N 1
ATOM 1422 C CA . ARG A 1 182 ? 3.924 -4.027 -17.264 1.00 97.50 182 ARG A CA 1
ATOM 1423 C C . ARG A 1 182 ? 4.472 -4.499 -18.608 1.00 97.50 182 ARG A C 1
ATOM 1425 O O . ARG A 1 182 ? 5.597 -4.160 -18.953 1.00 97.50 182 ARG A O 1
ATOM 1432 N N . ARG A 1 183 ? 3.690 -5.244 -19.399 1.00 97.62 183 ARG A N 1
ATOM 1433 C CA . ARG A 1 183 ? 4.096 -5.611 -20.765 1.00 97.62 183 ARG A CA 1
ATOM 1434 C C . ARG A 1 183 ? 4.270 -4.369 -21.634 1.00 97.62 183 ARG A C 1
ATOM 1436 O O . ARG A 1 183 ? 5.295 -4.277 -22.299 1.00 97.62 183 ARG A O 1
ATOM 1443 N N . VAL A 1 184 ? 3.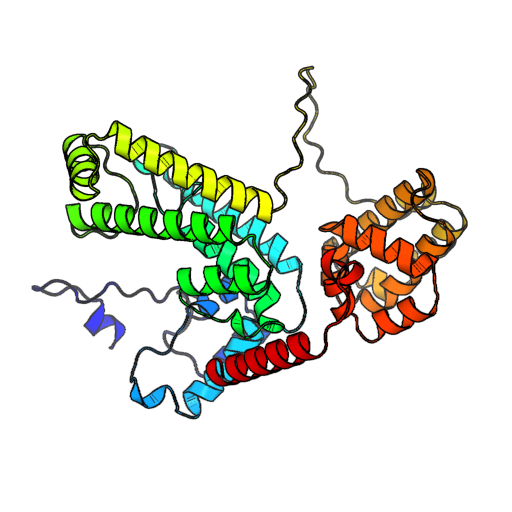335 -3.418 -21.588 1.00 96.25 184 VAL A N 1
ATOM 1444 C CA . VAL A 1 184 ? 3.452 -2.143 -22.318 1.00 96.25 184 VAL A CA 1
ATOM 1445 C C . VAL A 1 184 ? 4.702 -1.375 -21.891 1.00 96.25 184 VAL A C 1
ATOM 1447 O O . VAL A 1 184 ? 5.500 -1.010 -22.747 1.00 96.25 184 VAL A O 1
ATOM 1450 N N . GLU A 1 185 ? 4.926 -1.209 -20.584 1.00 96.00 185 GLU A N 1
ATOM 1451 C CA . GLU A 1 185 ? 6.133 -0.584 -20.027 1.00 96.00 185 GLU A CA 1
ATOM 1452 C C . GLU A 1 185 ? 7.406 -1.247 -20.566 1.00 96.00 185 GLU A C 1
ATOM 1454 O O . GLU A 1 185 ? 8.308 -0.554 -21.023 1.00 96.00 185 GLU A O 1
ATOM 1459 N N . HIS A 1 186 ? 7.477 -2.580 -20.575 1.00 95.75 186 HIS A N 1
ATOM 1460 C CA . HIS A 1 186 ? 8.653 -3.277 -21.094 1.00 95.75 186 HIS A CA 1
ATOM 1461 C C . HIS A 1 186 ? 8.879 -3.002 -22.590 1.00 95.75 186 HIS A C 1
ATOM 1463 O O . HIS A 1 186 ? 10.019 -2.817 -22.992 1.00 95.75 186 HIS A O 1
ATOM 1469 N N . ARG A 1 187 ? 7.825 -2.936 -23.422 1.00 94.81 187 ARG A N 1
ATOM 1470 C CA . ARG A 1 187 ? 7.979 -2.615 -24.858 1.00 94.81 187 ARG A CA 1
ATOM 1471 C C . ARG A 1 187 ? 8.437 -1.175 -25.071 1.00 94.81 187 ARG A C 1
ATOM 1473 O O . ARG A 1 187 ? 9.309 -0.953 -25.898 1.00 94.81 187 ARG A O 1
ATOM 1480 N N . ILE A 1 188 ? 7.895 -0.233 -24.298 1.00 93.25 188 ILE A N 1
ATOM 1481 C CA . ILE A 1 188 ? 8.348 1.164 -24.294 1.00 93.25 188 ILE A CA 1
ATOM 1482 C C . ILE A 1 188 ? 9.854 1.230 -23.995 1.00 93.25 188 ILE A C 1
ATOM 1484 O O . ILE A 1 188 ? 10.581 1.964 -24.652 1.00 93.25 188 ILE A O 1
ATOM 1488 N N . GLN A 1 189 ? 10.332 0.435 -23.035 1.00 93.44 189 GLN A N 1
ATOM 1489 C CA . GLN A 1 189 ? 11.749 0.404 -22.664 1.00 93.44 189 GLN A CA 1
ATOM 1490 C C . GLN A 1 189 ? 12.626 -0.292 -23.711 1.00 93.44 189 GLN A C 1
ATOM 1492 O O . GLN A 1 189 ? 13.761 0.125 -23.909 1.00 93.44 189 GLN A O 1
ATOM 1497 N N . TYR A 1 190 ? 12.115 -1.315 -24.402 1.00 92.81 190 TYR A N 1
ATOM 1498 C CA . TYR A 1 190 ? 12.868 -2.059 -25.419 1.00 92.81 190 TYR A CA 1
ATOM 1499 C C . TYR A 1 190 ? 13.159 -1.275 -26.699 1.00 92.81 190 TYR A C 1
ATOM 1501 O O . TYR A 1 190 ? 14.089 -1.655 -27.401 1.00 92.81 190 TYR A O 1
ATOM 1509 N N . LEU A 1 191 ? 12.395 -0.221 -27.007 1.00 87.94 191 LEU A N 1
ATOM 1510 C CA . LEU A 1 191 ? 12.617 0.585 -28.213 1.00 87.94 191 LEU A CA 1
ATOM 1511 C C . LEU A 1 191 ? 14.020 1.204 -28.235 1.00 87.94 191 LEU A C 1
ATOM 1513 O O . LEU A 1 191 ? 14.741 1.044 -29.213 1.00 87.94 191 LEU A O 1
ATOM 1517 N N . ASP A 1 192 ? 14.416 1.832 -27.126 1.00 83.00 192 ASP A N 1
ATOM 1518 C CA . ASP A 1 192 ? 15.682 2.570 -27.025 1.00 83.00 192 ASP A CA 1
ATOM 1519 C C . ASP A 1 192 ? 16.615 2.042 -25.920 1.00 83.00 192 ASP A C 1
ATOM 1521 O O . ASP A 1 192 ? 17.615 2.683 -25.599 1.00 83.00 192 ASP A O 1
ATOM 1525 N N . ASP A 1 193 ? 16.271 0.917 -25.284 1.00 84.50 193 ASP A N 1
ATOM 1526 C CA . ASP A 1 193 ? 16.908 0.425 -24.048 1.00 84.50 193 ASP A CA 1
ATOM 1527 C C . ASP A 1 193 ? 16.978 1.514 -22.952 1.00 84.50 193 ASP A C 1
ATOM 1529 O O . ASP A 1 193 ? 17.956 1.694 -22.222 1.00 84.50 193 ASP A O 1
ATOM 1533 N N . GLN A 1 194 ? 15.908 2.310 -22.860 1.00 83.75 194 GLN A N 1
ATOM 1534 C CA . GLN A 1 194 ? 15.809 3.438 -21.939 1.00 83.75 194 GLN A CA 1
ATOM 1535 C C . GLN A 1 194 ? 14.788 3.180 -20.844 1.00 83.75 194 GLN A C 1
ATOM 1537 O O . GLN A 1 194 ? 13.700 2.664 -21.076 1.00 83.75 194 GLN A O 1
ATOM 1542 N N . GLN A 1 195 ? 15.091 3.659 -19.637 1.00 83.62 195 GLN A N 1
ATOM 1543 C CA . GLN A 1 195 ? 14.157 3.674 -18.515 1.00 83.62 195 GLN A CA 1
ATOM 1544 C C . GLN A 1 195 ? 13.106 4.786 -18.685 1.00 83.62 195 GLN A C 1
ATOM 1546 O O . GLN A 1 195 ? 13.085 5.768 -17.942 1.00 83.62 195 GLN A O 1
ATOM 1551 N N . THR A 1 196 ? 12.241 4.631 -19.683 1.00 88.81 196 THR A N 1
ATOM 1552 C CA . THR A 1 196 ? 11.076 5.483 -19.916 1.00 88.81 196 THR A CA 1
ATOM 1553 C C . THR A 1 196 ? 9.783 4.732 -19.604 1.00 88.81 196 THR A C 1
ATOM 1555 O O . THR A 1 196 ? 9.714 3.501 -19.622 1.00 88.81 196 THR A O 1
ATOM 1558 N N . HIS A 1 197 ? 8.762 5.498 -19.238 1.00 89.38 197 HIS A N 1
ATOM 1559 C CA . HIS A 1 197 ? 7.400 5.026 -18.984 1.00 89.38 197 HIS A CA 1
ATOM 1560 C C . HIS A 1 197 ? 6.389 5.728 -19.899 1.00 89.38 197 HIS A C 1
ATOM 1562 O O . HIS A 1 197 ? 5.186 5.516 -19.777 1.00 89.38 197 HIS A O 1
ATOM 1568 N N . ILE A 1 198 ? 6.877 6.592 -20.788 1.00 89.00 198 ILE A N 1
ATOM 1569 C CA . ILE A 1 198 ? 6.068 7.446 -21.647 1.00 89.00 198 ILE A CA 1
ATOM 1570 C C . ILE A 1 198 ? 5.869 6.717 -22.969 1.00 89.00 198 ILE A C 1
ATOM 1572 O O . ILE A 1 198 ? 6.840 6.249 -23.560 1.00 89.00 198 ILE A O 1
ATOM 1576 N N . LEU A 1 199 ? 4.619 6.609 -23.416 1.00 89.00 199 LEU A N 1
ATOM 1577 C CA . LEU A 1 199 ? 4.324 6.075 -24.742 1.00 89.00 199 LEU A CA 1
ATOM 1578 C C . LEU A 1 199 ? 4.992 6.929 -25.832 1.00 89.00 199 LEU A C 1
ATOM 1580 O O . LEU A 1 199 ? 4.945 8.158 -25.740 1.00 89.00 199 LEU A O 1
ATOM 1584 N N . PRO A 1 200 ? 5.582 6.304 -26.864 1.00 88.31 200 PRO A N 1
ATOM 1585 C CA . PRO A 1 200 ? 6.156 7.044 -27.977 1.00 88.31 200 PRO A CA 1
ATOM 1586 C C . PRO A 1 200 ? 5.062 7.789 -28.750 1.00 88.31 200 PRO A C 1
ATOM 1588 O O . PRO A 1 200 ? 3.906 7.368 -28.785 1.00 88.31 200 PRO A O 1
ATOM 1591 N N . THR A 1 201 ? 5.435 8.904 -29.375 1.00 85.25 201 THR A N 1
ATOM 1592 C CA . THR A 1 201 ? 4.534 9.727 -30.198 1.00 85.25 201 THR A CA 1
ATOM 1593 C C . THR A 1 201 ? 4.638 9.439 -31.686 1.00 85.25 201 THR A C 1
ATOM 1595 O O . THR A 1 201 ? 3.764 9.843 -32.446 1.00 85.25 201 THR A O 1
ATOM 1598 N N . ARG A 1 202 ? 5.690 8.734 -32.112 1.00 89.12 202 ARG A N 1
ATOM 1599 C CA . ARG A 1 202 ? 5.874 8.309 -33.498 1.00 89.12 202 ARG A CA 1
ATOM 1600 C C . ARG A 1 202 ? 4.945 7.137 -33.810 1.00 89.12 202 ARG A C 1
ATOM 1602 O O . ARG A 1 202 ? 4.934 6.143 -33.082 1.00 89.12 202 ARG A O 1
ATOM 1609 N N . ASP A 1 203 ? 4.226 7.236 -34.924 1.00 90.00 203 ASP A N 1
ATOM 1610 C CA . ASP A 1 203 ? 3.258 6.218 -35.346 1.00 90.00 203 ASP A CA 1
ATOM 1611 C C . ASP A 1 203 ? 3.912 4.848 -35.585 1.00 90.00 203 ASP A C 1
ATOM 1613 O O . ASP A 1 203 ? 3.342 3.830 -35.197 1.00 90.00 203 ASP A O 1
ATOM 1617 N N . ASP A 1 204 ? 5.127 4.819 -36.145 1.00 93.56 204 ASP A N 1
ATOM 1618 C CA . ASP A 1 204 ? 5.878 3.579 -36.392 1.00 93.56 204 ASP A CA 1
ATOM 1619 C C . ASP A 1 204 ? 6.193 2.828 -35.085 1.00 93.56 204 ASP A C 1
ATOM 1621 O O . ASP A 1 204 ? 6.017 1.611 -34.996 1.00 93.56 204 ASP A O 1
ATOM 1625 N N . ASP A 1 205 ? 6.603 3.559 -34.045 1.00 93.06 205 ASP A N 1
ATOM 1626 C CA . ASP A 1 205 ? 6.951 2.984 -32.743 1.00 93.06 205 ASP A CA 1
ATOM 1627 C C . ASP A 1 205 ? 5.693 2.468 -32.030 1.00 93.06 205 ASP A C 1
ATOM 1629 O O . ASP A 1 205 ? 5.693 1.381 -31.449 1.00 93.06 205 ASP A O 1
ATOM 1633 N N . LEU A 1 206 ? 4.583 3.211 -32.114 1.00 91.88 206 LEU A N 1
ATOM 1634 C CA . LEU A 1 206 ? 3.286 2.761 -31.601 1.00 91.88 206 LEU A CA 1
ATOM 1635 C C . LEU A 1 206 ? 2.778 1.515 -32.338 1.00 91.88 206 LEU A C 1
ATOM 1637 O O . LEU A 1 206 ? 2.271 0.594 -31.690 1.00 91.88 206 LEU A O 1
ATOM 1641 N N . ALA A 1 207 ? 2.946 1.454 -33.660 1.00 94.19 207 ALA A N 1
ATOM 1642 C CA . ALA A 1 207 ? 2.587 0.291 -34.466 1.00 94.19 207 ALA A CA 1
ATOM 1643 C C . ALA A 1 207 ? 3.421 -0.935 -34.081 1.00 94.19 207 ALA A C 1
ATOM 1645 O O . ALA A 1 207 ? 2.871 -2.027 -33.912 1.00 94.19 207 ALA A O 1
ATOM 1646 N N . TRP A 1 208 ? 4.721 -0.751 -33.845 1.00 95.38 208 TRP A N 1
ATOM 1647 C CA . TRP A 1 208 ? 5.597 -1.810 -33.353 1.00 95.38 208 TRP A CA 1
ATOM 1648 C C . TRP A 1 208 ? 5.169 -2.324 -31.969 1.00 95.38 208 TRP A C 1
ATOM 1650 O O . TRP A 1 208 ? 5.084 -3.539 -31.751 1.00 95.38 208 TRP A O 1
ATOM 1660 N N . ILE A 1 209 ? 4.829 -1.429 -31.033 1.00 95.06 209 ILE A N 1
ATOM 1661 C CA . ILE A 1 209 ? 4.308 -1.828 -29.715 1.00 95.06 209 ILE A CA 1
ATOM 1662 C C . ILE A 1 209 ? 3.006 -2.623 -29.877 1.00 95.06 209 ILE A C 1
ATOM 1664 O O . ILE A 1 209 ? 2.868 -3.691 -29.279 1.00 95.06 209 ILE A O 1
ATOM 1668 N N . ALA A 1 210 ? 2.064 -2.141 -30.692 1.00 96.06 210 ALA A N 1
ATOM 1669 C CA . ALA A 1 210 ? 0.789 -2.816 -30.925 1.00 96.06 210 ALA A CA 1
ATOM 1670 C C . ALA A 1 210 ? 0.995 -4.229 -31.502 1.00 96.06 210 ALA A C 1
ATOM 1672 O O . ALA A 1 210 ? 0.472 -5.204 -30.953 1.00 96.06 210 ALA A O 1
ATOM 1673 N N . GLN A 1 211 ? 1.834 -4.360 -32.533 1.00 96.62 211 GLN A N 1
ATOM 1674 C CA . GLN A 1 211 ? 2.130 -5.635 -33.186 1.00 96.62 211 GLN A CA 1
ATOM 1675 C C . GLN A 1 211 ? 2.814 -6.629 -32.233 1.00 96.62 211 GLN A C 1
ATOM 1677 O O . GLN A 1 211 ? 2.392 -7.780 -32.124 1.00 96.62 211 GLN A O 1
ATOM 1682 N N . THR A 1 212 ? 3.829 -6.197 -31.477 1.00 96.50 212 THR A N 1
ATOM 1683 C CA . THR A 1 212 ? 4.549 -7.057 -30.509 1.00 96.50 212 THR A CA 1
ATOM 1684 C C . THR A 1 212 ? 3.731 -7.393 -29.258 1.00 96.50 212 THR A C 1
ATOM 1686 O O . THR A 1 212 ? 4.074 -8.300 -28.485 1.00 96.50 212 THR A O 1
ATOM 1689 N N . MET A 1 213 ? 2.638 -6.667 -29.036 1.00 96.25 213 MET A N 1
ATOM 1690 C CA . MET A 1 213 ? 1.621 -6.982 -28.040 1.00 96.25 213 MET A CA 1
ATOM 1691 C C . MET A 1 213 ? 0.536 -7.932 -28.573 1.00 96.25 213 MET A C 1
ATOM 1693 O O . MET A 1 213 ? -0.211 -8.476 -27.759 1.00 96.25 213 MET A O 1
ATOM 1697 N N . GLY A 1 214 ? 0.506 -8.194 -29.885 1.00 96.81 214 GLY A N 1
ATOM 1698 C CA . GLY A 1 214 ? -0.445 -9.089 -30.549 1.00 96.81 214 GLY A CA 1
ATOM 1699 C C . GLY A 1 214 ? -1.735 -8.409 -31.015 1.00 96.81 214 GLY A C 1
ATOM 1700 O O . GLY A 1 214 ? -2.731 -9.096 -31.226 1.00 96.81 214 GLY A O 1
ATOM 1701 N N . PHE A 1 215 ? -1.745 -7.079 -31.146 1.00 97.56 215 PHE A N 1
ATOM 1702 C CA . PHE A 1 215 ? -2.896 -6.327 -31.648 1.00 97.56 215 PHE A CA 1
ATOM 1703 C C . PHE A 1 215 ? -2.823 -6.130 -33.169 1.00 97.56 215 PHE A C 1
ATOM 1705 O O . PHE A 1 215 ? -1.725 -6.018 -33.714 1.00 97.56 215 PHE A O 1
ATOM 1712 N N . PRO A 1 216 ? -3.981 -6.061 -33.855 1.00 94.75 216 PRO A N 1
ATOM 1713 C CA . PRO A 1 216 ? -4.030 -5.871 -35.305 1.00 94.75 216 PRO A CA 1
ATOM 1714 C C . PRO A 1 216 ? -3.630 -4.455 -35.739 1.00 94.75 216 PRO A C 1
ATOM 1716 O O . PRO A 1 216 ? -3.083 -4.283 -36.823 1.00 94.75 216 PRO A O 1
ATOM 1719 N N . ASP A 1 217 ? -3.905 -3.449 -34.905 1.00 94.06 217 ASP A N 1
ATOM 1720 C CA . ASP A 1 217 ? -3.618 -2.045 -35.184 1.00 94.06 217 ASP A CA 1
ATOM 1721 C C . ASP A 1 217 ? -3.422 -1.234 -33.888 1.00 94.06 217 ASP A C 1
ATOM 1723 O O . ASP A 1 217 ? -3.740 -1.687 -32.777 1.00 94.06 217 ASP A O 1
ATOM 1727 N N . CYS A 1 218 ? -2.896 -0.013 -34.034 1.00 93.31 218 CYS A N 1
ATOM 1728 C CA . CYS A 1 218 ? -2.673 0.916 -32.925 1.00 93.31 218 CYS A CA 1
ATOM 1729 C C . CYS A 1 218 ? -3.972 1.269 -32.192 1.00 93.31 218 CYS A C 1
ATOM 1731 O O . CYS A 1 218 ? -3.972 1.403 -30.970 1.00 93.31 218 CYS A O 1
ATOM 1733 N N . CYS A 1 219 ? -5.091 1.405 -32.906 1.00 93.19 219 CYS A N 1
ATOM 1734 C CA . CYS A 1 219 ? -6.367 1.782 -32.306 1.00 93.19 219 CYS A CA 1
ATOM 1735 C C . CYS A 1 219 ? -6.892 0.693 -31.360 1.00 93.19 219 CYS A C 1
ATOM 1737 O O . CYS A 1 219 ? -7.382 1.003 -30.276 1.00 93.19 219 CYS A O 1
ATOM 1739 N N . ALA A 1 220 ? -6.779 -0.581 -31.731 1.00 95.38 220 ALA A N 1
ATOM 1740 C CA . ALA A 1 220 ? -7.145 -1.723 -30.907 1.00 95.38 220 ALA A CA 1
ATOM 1741 C C . ALA A 1 220 ? -6.274 -1.799 -29.651 1.00 95.38 220 ALA A C 1
ATOM 1743 O O . ALA A 1 220 ? -6.804 -1.994 -28.556 1.00 95.38 220 ALA A O 1
ATOM 1744 N N . PHE A 1 221 ? -4.968 -1.571 -29.800 1.00 96.31 221 PHE A N 1
ATOM 1745 C CA . PHE A 1 221 ? -4.043 -1.493 -28.675 1.00 96.31 221 PHE A CA 1
ATOM 1746 C C . PHE A 1 221 ? -4.402 -0.355 -27.704 1.00 96.31 221 PHE A C 1
ATOM 1748 O O . PHE A 1 221 ? -4.544 -0.598 -26.505 1.00 96.31 221 PHE A O 1
ATOM 1755 N N . LEU A 1 222 ? -4.597 0.867 -28.209 1.00 93.38 222 LEU A N 1
ATOM 1756 C CA . LEU A 1 222 ? -4.913 2.035 -27.382 1.00 93.38 222 LEU A CA 1
ATOM 1757 C C . LEU A 1 222 ? -6.268 1.891 -26.676 1.00 93.38 222 LEU A C 1
ATOM 1759 O O . LEU A 1 222 ? -6.354 2.159 -25.482 1.00 93.38 222 LEU A O 1
ATOM 1763 N N . ARG A 1 223 ? -7.297 1.359 -27.352 1.00 94.88 223 ARG A N 1
ATOM 1764 C CA . ARG A 1 223 ? -8.588 1.043 -26.711 1.00 94.88 223 ARG A CA 1
ATOM 1765 C C . ARG A 1 223 ? -8.433 0.050 -25.558 1.00 94.88 223 ARG A C 1
ATOM 1767 O O . ARG A 1 223 ? -9.039 0.238 -24.503 1.00 94.88 223 ARG A O 1
ATOM 1774 N N . GLN A 1 224 ? -7.629 -1.000 -25.740 1.00 96.88 224 GLN A N 1
ATOM 1775 C CA . GLN A 1 224 ? -7.372 -1.969 -24.672 1.00 96.88 224 GLN A CA 1
ATOM 1776 C C . GLN A 1 224 ? -6.605 -1.332 -23.506 1.00 96.88 224 GLN A C 1
ATOM 1778 O O . GLN A 1 224 ? -6.918 -1.592 -22.343 1.00 96.88 224 GLN A O 1
ATOM 1783 N N . LEU A 1 225 ? -5.621 -0.480 -23.806 1.00 95.25 225 LEU A N 1
ATOM 1784 C CA . LEU A 1 225 ? -4.884 0.274 -22.797 1.00 95.25 225 LEU A CA 1
ATOM 1785 C C . LEU A 1 225 ? -5.816 1.169 -21.976 1.00 95.25 225 LEU A C 1
ATOM 1787 O O . LEU A 1 225 ? -5.772 1.111 -20.747 1.00 95.25 225 LEU A O 1
ATOM 1791 N N . ASP A 1 226 ? -6.677 1.943 -22.631 1.00 93.56 226 ASP A N 1
AT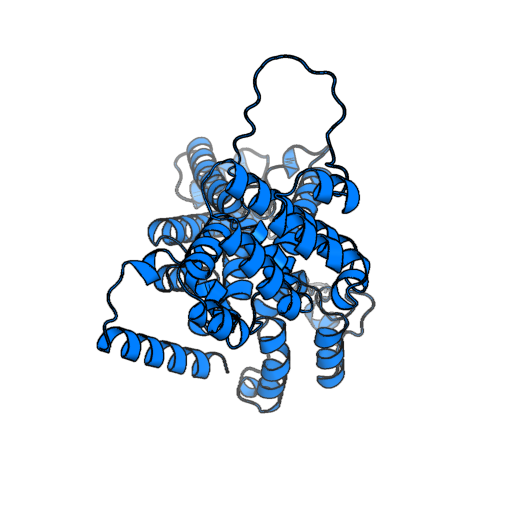OM 1792 C CA . ASP A 1 226 ? -7.623 2.832 -21.957 1.00 93.56 226 ASP A CA 1
ATOM 1793 C C . ASP A 1 226 ? -8.640 2.051 -21.120 1.00 93.56 226 ASP A C 1
ATOM 1795 O O . ASP A 1 226 ? -8.930 2.445 -19.993 1.00 93.56 226 ASP A O 1
ATOM 1799 N N . THR A 1 227 ? -9.099 0.892 -21.603 1.00 96.19 227 THR A N 1
ATOM 1800 C CA . THR A 1 227 ? -9.996 -0.002 -20.848 1.00 96.19 227 THR A CA 1
ATOM 1801 C C . THR A 1 227 ? -9.361 -0.444 -19.527 1.00 96.19 227 THR A C 1
ATOM 1803 O O . THR A 1 227 ? -9.987 -0.351 -18.471 1.00 96.19 227 THR A O 1
ATOM 1806 N N . HIS A 1 228 ? -8.096 -0.880 -19.555 1.00 97.25 228 HIS A N 1
ATOM 1807 C CA . HIS A 1 228 ? -7.384 -1.247 -18.330 1.00 97.25 228 HIS A CA 1
ATOM 1808 C C . HIS A 1 228 ? -7.150 -0.043 -17.414 1.00 97.25 228 HIS A C 1
ATOM 1810 O O . HIS A 1 228 ? -7.311 -0.168 -16.201 1.00 97.25 228 HIS A O 1
ATOM 1816 N N . ARG A 1 229 ? -6.781 1.117 -17.969 1.00 93.62 229 ARG A N 1
ATOM 1817 C CA . ARG A 1 229 ? -6.523 2.326 -17.176 1.00 93.62 229 ARG A CA 1
ATOM 1818 C C . ARG A 1 229 ? -7.786 2.842 -16.497 1.00 93.62 229 ARG A C 1
ATOM 1820 O O . ARG A 1 229 ? -7.725 3.217 -15.330 1.00 93.62 229 ARG A O 1
ATOM 1827 N N . GLU A 1 230 ? -8.918 2.842 -17.190 1.00 92.38 230 GLU A N 1
ATOM 1828 C CA . GLU A 1 230 ? -10.180 3.302 -16.617 1.00 92.38 230 GLU A CA 1
ATOM 1829 C C . GLU A 1 230 ? -10.645 2.378 -15.489 1.00 92.38 230 GLU A C 1
ATOM 1831 O O . GLU A 1 230 ? -10.990 2.867 -14.416 1.00 92.38 230 GLU A O 1
ATOM 1836 N N . LEU A 1 231 ? -10.537 1.056 -15.672 1.00 95.19 231 LEU A N 1
ATOM 1837 C CA . LEU A 1 231 ? -10.829 0.081 -14.619 1.00 95.19 231 LEU A CA 1
ATOM 1838 C C . LEU A 1 231 ? -9.976 0.324 -13.369 1.00 95.19 231 LEU A C 1
ATOM 1840 O O . LEU A 1 231 ? -10.499 0.440 -12.264 1.00 95.19 231 LEU A O 1
ATOM 1844 N N . VAL A 1 232 ? -8.655 0.438 -13.539 1.00 94.75 232 VAL A N 1
ATOM 1845 C CA . VAL A 1 232 ? -7.730 0.681 -12.420 1.00 94.75 232 VAL A CA 1
ATOM 1846 C C . VAL A 1 232 ? -8.084 1.973 -11.698 1.00 94.75 232 VAL A C 1
ATOM 1848 O O . VAL A 1 232 ? -8.082 2.014 -10.469 1.00 94.75 232 VAL A O 1
ATOM 1851 N N . ALA A 1 233 ? -8.394 3.021 -12.454 1.00 89.44 233 ALA A N 1
ATOM 1852 C CA . ALA A 1 233 ? -8.694 4.314 -11.882 1.00 89.44 233 ALA A CA 1
ATOM 1853 C C . ALA A 1 233 ? -10.028 4.325 -11.122 1.00 89.44 233 ALA A C 1
ATOM 1855 O O . ALA A 1 233 ? -10.098 4.929 -10.058 1.00 89.44 233 ALA A O 1
ATOM 1856 N N . GLN A 1 234 ? -11.056 3.629 -11.614 1.00 89.31 234 GLN A N 1
ATOM 1857 C CA . GLN A 1 234 ? -12.338 3.479 -10.915 1.00 89.31 234 GLN A CA 1
ATOM 1858 C C . GLN A 1 234 ? -12.185 2.735 -9.587 1.00 89.31 234 GLN A C 1
ATOM 1860 O O . GLN A 1 234 ? -12.699 3.189 -8.563 1.00 89.31 234 GLN A O 1
ATOM 1865 N N . GLU A 1 235 ? -11.439 1.631 -9.577 1.00 88.50 235 GLU A N 1
ATOM 1866 C CA . GLU A 1 235 ? -11.161 0.871 -8.352 1.00 88.50 235 GLU A CA 1
ATOM 1867 C C . GLU A 1 235 ? -10.355 1.698 -7.349 1.00 88.50 235 GLU A C 1
ATOM 1869 O O . GLU A 1 235 ? -10.625 1.712 -6.146 1.00 88.50 235 GLU A O 1
ATOM 1874 N N . PHE A 1 236 ? -9.380 2.450 -7.854 1.00 86.31 236 PHE A N 1
ATOM 1875 C CA . PHE A 1 236 ? -8.572 3.344 -7.044 1.00 86.31 236 PHE A CA 1
ATOM 1876 C C . PHE A 1 236 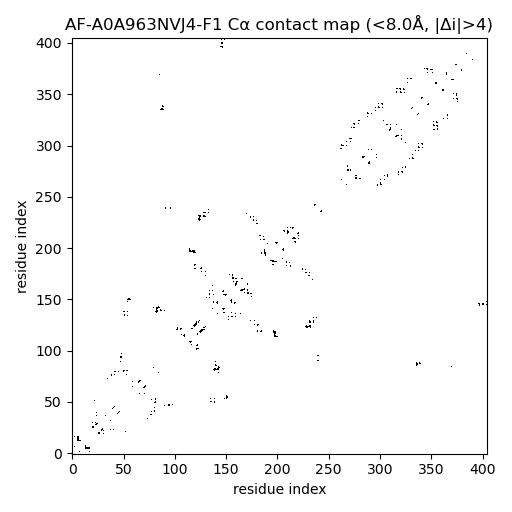? -9.397 4.496 -6.444 1.00 86.31 236 PHE A C 1
ATOM 1878 O O . PHE A 1 236 ? -9.290 4.786 -5.249 1.00 86.31 236 PHE A O 1
ATOM 1885 N N . ASP A 1 237 ? -10.242 5.141 -7.251 1.00 81.50 237 ASP A N 1
ATOM 1886 C CA . ASP A 1 237 ? -11.125 6.223 -6.813 1.00 81.50 237 ASP A CA 1
ATOM 1887 C C . ASP A 1 237 ? -12.146 5.695 -5.781 1.00 81.50 237 ASP A C 1
ATOM 1889 O O . ASP A 1 237 ? -12.365 6.334 -4.748 1.00 81.50 237 ASP A O 1
ATOM 1893 N N . THR A 1 238 ? -12.684 4.487 -5.982 1.00 81.69 238 THR A N 1
ATOM 1894 C CA . THR A 1 238 ? -13.574 3.799 -5.027 1.00 81.69 238 THR A CA 1
ATOM 1895 C C . THR A 1 238 ? -12.884 3.562 -3.683 1.00 81.69 238 THR A C 1
ATOM 1897 O O . THR A 1 238 ? -13.438 3.900 -2.635 1.00 81.69 238 THR A O 1
ATOM 1900 N N . LEU A 1 239 ? -11.646 3.059 -3.693 1.00 77.75 239 LEU A N 1
ATOM 1901 C CA . LEU A 1 239 ? -10.870 2.788 -2.479 1.00 77.75 239 LEU A CA 1
ATOM 1902 C C . LEU A 1 239 ? -10.610 4.048 -1.642 1.00 77.75 239 LEU A C 1
ATOM 1904 O O . LEU A 1 239 ? -10.598 3.984 -0.412 1.00 77.75 239 LEU A O 1
ATOM 1908 N N . LEU A 1 240 ? -10.394 5.195 -2.291 1.00 72.38 240 LEU A N 1
ATOM 1909 C CA . LEU A 1 240 ? -10.138 6.461 -1.603 1.00 72.38 240 LEU A CA 1
ATOM 1910 C C . LEU A 1 240 ? -11.411 7.219 -1.197 1.00 72.38 240 LEU A C 1
ATOM 1912 O O . LEU A 1 240 ? -11.286 8.297 -0.607 1.00 72.38 240 LEU A O 1
ATOM 1916 N N . GLY A 1 241 ? -12.604 6.665 -1.438 1.00 63.06 241 GLY A N 1
ATOM 1917 C CA . GLY A 1 241 ? -13.886 7.279 -1.078 1.00 63.06 241 GLY A CA 1
ATOM 1918 C C . GLY A 1 241 ? -14.411 8.280 -2.115 1.00 63.06 241 GLY A C 1
ATOM 1919 O O . GLY A 1 241 ? -15.098 9.229 -1.759 1.00 63.06 241 GLY A O 1
ATOM 1920 N N . GLY A 1 242 ? -14.073 8.100 -3.396 1.00 46.03 242 GLY A N 1
ATOM 1921 C CA . GLY A 1 242 ? -14.419 8.999 -4.504 1.00 46.03 242 GLY A CA 1
ATOM 1922 C C . GLY A 1 242 ? -15.878 8.986 -4.975 1.00 46.03 242 GLY A C 1
ATOM 1923 O O . GLY A 1 242 ? -16.195 9.713 -5.911 1.00 46.03 242 GLY A O 1
ATOM 1924 N N . ASN A 1 243 ? -16.771 8.229 -4.334 1.00 33.16 243 ASN A N 1
ATOM 1925 C CA . ASN A 1 243 ? -18.195 8.177 -4.687 1.00 33.16 243 ASN A CA 1
ATOM 1926 C C . ASN A 1 243 ? -19.075 9.049 -3.777 1.00 33.16 243 ASN A C 1
ATOM 1928 O O . ASN A 1 243 ? -20.137 8.621 -3.337 1.00 33.16 243 ASN A O 1
ATOM 1932 N N . GLU A 1 244 ? -18.686 10.304 -3.555 1.00 31.61 244 GLU A N 1
ATOM 1933 C CA . GLU A 1 244 ? -19.715 11.343 -3.518 1.00 31.61 244 GLU A CA 1
ATOM 1934 C C . GLU A 1 244 ? -19.879 11.843 -4.955 1.00 31.61 244 GLU A C 1
ATOM 1936 O O . GLU A 1 244 ? -18.987 12.538 -5.461 1.00 31.61 244 GLU A O 1
ATOM 1941 N N . PRO A 1 245 ? -20.979 11.509 -5.659 1.00 29.58 245 PRO A N 1
ATOM 1942 C CA . PRO A 1 245 ? -21.306 12.243 -6.861 1.00 29.58 245 PRO A CA 1
ATOM 1943 C C . PRO A 1 245 ? -21.449 13.698 -6.427 1.00 29.58 245 PRO A C 1
ATOM 1945 O O . PRO A 1 245 ? -22.387 14.064 -5.719 1.00 29.58 245 PRO A O 1
ATOM 1948 N N . LYS A 1 246 ? -20.513 14.551 -6.849 1.00 33.78 246 LYS A N 1
ATOM 1949 C CA . LYS A 1 246 ? -20.792 15.979 -6.914 1.00 33.78 246 LYS A CA 1
ATOM 1950 C C . LYS A 1 246 ? -21.982 16.106 -7.848 1.00 33.78 246 LYS A C 1
ATOM 1952 O O . LYS A 1 246 ? -21.818 16.096 -9.066 1.00 33.78 246 LYS A O 1
ATOM 1957 N N . GLN A 1 247 ? -23.179 16.187 -7.276 1.00 25.73 247 GLN A N 1
ATOM 1958 C CA . GLN A 1 247 ? -24.337 16.746 -7.942 1.00 25.73 247 GLN A CA 1
ATOM 1959 C C . GLN A 1 247 ? -23.950 18.179 -8.298 1.00 25.73 247 GLN A C 1
ATOM 1961 O O . GLN A 1 247 ? -24.138 19.122 -7.537 1.00 25.73 247 GLN A O 1
ATOM 1966 N N . CYS A 1 248 ? -23.333 18.333 -9.464 1.00 26.98 248 CYS A N 1
ATOM 1967 C CA . CYS A 1 248 ? -23.334 19.584 -10.182 1.00 26.98 248 CYS A CA 1
ATOM 1968 C C . CYS A 1 248 ? -24.782 19.790 -10.619 1.00 26.98 248 CYS A C 1
ATOM 1970 O O . CYS A 1 248 ? -25.165 19.416 -11.727 1.00 26.98 248 CYS A O 1
ATOM 1972 N N . SER A 1 249 ? -25.604 20.338 -9.724 1.00 26.39 249 SER A N 1
ATOM 1973 C CA . SER A 1 249 ? -26.831 20.984 -10.149 1.00 26.39 249 SER A CA 1
ATOM 1974 C C . SER A 1 249 ? -26.412 22.169 -11.016 1.00 26.39 249 SER A C 1
ATOM 1976 O O . SER A 1 249 ? -25.746 23.113 -10.592 1.00 26.39 249 SER A O 1
ATOM 1978 N N . SER A 1 250 ? -26.725 22.060 -12.298 1.00 33.00 250 SER A N 1
ATOM 1979 C CA . SER A 1 250 ? -26.662 23.159 -13.244 1.00 33.00 250 SER A CA 1
ATOM 1980 C C . SER A 1 250 ? -27.533 24.306 -12.727 1.00 33.00 250 SER A C 1
ATOM 1982 O O . SER A 1 250 ? -28.759 24.217 -12.758 1.00 33.00 250 SER A O 1
ATOM 1984 N N . GLY A 1 251 ? -26.905 25.371 -12.236 1.00 30.44 251 GLY A N 1
ATOM 1985 C CA . GLY A 1 251 ? -27.597 26.568 -11.764 1.00 30.44 251 GLY A CA 1
ATOM 1986 C C . GLY A 1 251 ? -26.639 27.492 -11.026 1.00 30.44 251 GLY A C 1
ATOM 1987 O O . GLY A 1 251 ? -26.285 27.228 -9.887 1.00 30.44 251 GLY A O 1
ATOM 1988 N N . GLY A 1 252 ? -26.171 28.532 -11.718 1.00 38.16 252 GLY A N 1
ATOM 1989 C CA . GLY A 1 252 ? -25.070 29.416 -11.329 1.00 38.16 252 GLY A CA 1
ATOM 1990 C C . GLY A 1 252 ? -24.981 29.824 -9.854 1.00 38.16 252 GLY A C 1
ATOM 1991 O O . GLY A 1 252 ? -25.917 30.377 -9.291 1.00 38.16 252 GLY A O 1
ATOM 1992 N N . CYS A 1 253 ? -23.779 29.698 -9.289 1.00 29.20 253 CYS A N 1
ATOM 1993 C CA . CYS A 1 253 ? -23.366 30.455 -8.113 1.00 29.20 253 CYS A CA 1
ATOM 1994 C C . CYS A 1 253 ? -21.899 30.883 -8.237 1.00 29.20 253 CYS A C 1
ATOM 1996 O O . CYS A 1 253 ? -20.972 30.080 -8.136 1.00 29.20 253 CYS A O 1
ATOM 1998 N N . ASN A 1 254 ? -21.706 32.193 -8.392 1.00 33.28 254 ASN A N 1
ATOM 1999 C CA . ASN A 1 254 ? -20.512 32.899 -7.946 1.00 33.28 254 ASN A CA 1
ATOM 2000 C C . ASN A 1 254 ? -20.460 32.763 -6.414 1.00 33.28 254 ASN A C 1
ATOM 2002 O O . ASN A 1 254 ? -21.116 33.509 -5.693 1.00 33.28 254 ASN A O 1
ATOM 2006 N N . GLY A 1 255 ? -19.743 31.763 -5.909 1.00 28.94 255 GLY A N 1
ATOM 2007 C CA . GLY A 1 255 ? -19.668 31.474 -4.481 1.00 28.94 255 GLY A CA 1
ATOM 2008 C C . GLY A 1 255 ? -18.303 30.907 -4.135 1.00 28.94 255 GLY A C 1
ATOM 2009 O O . GLY A 1 255 ? -17.898 29.873 -4.660 1.00 28.94 255 GLY A O 1
ATOM 2010 N N . LYS A 1 256 ? -17.575 31.624 -3.275 1.00 30.48 256 LYS A N 1
ATOM 2011 C CA . LYS A 1 256 ? -16.289 31.222 -2.697 1.00 30.48 256 LYS A CA 1
ATOM 2012 C C . LYS A 1 256 ? -16.323 29.742 -2.310 1.00 30.48 256 LYS A C 1
ATOM 2014 O O . LYS A 1 256 ? -17.222 29.315 -1.594 1.00 30.48 256 LYS A O 1
ATOM 2019 N N . LYS A 1 257 ? -15.318 28.987 -2.766 1.00 32.47 257 LYS A N 1
ATOM 2020 C CA . LYS A 1 257 ? -15.052 27.606 -2.346 1.00 32.47 257 LYS A CA 1
ATOM 2021 C C . LYS A 1 257 ? -15.163 27.517 -0.821 1.00 32.47 257 LYS A C 1
ATOM 2023 O O . LYS A 1 257 ? -14.319 28.067 -0.118 1.00 32.47 257 LYS A O 1
ATOM 2028 N N . GLY A 1 258 ? -16.207 26.852 -0.333 1.00 29.72 258 GLY A N 1
ATOM 2029 C CA . GLY A 1 258 ? -16.405 26.574 1.083 1.00 29.72 258 GLY A CA 1
ATOM 2030 C C . GLY A 1 258 ? -15.348 25.593 1.572 1.00 29.72 258 GLY A C 1
ATOM 2031 O O . GLY A 1 258 ? -15.561 24.385 1.564 1.00 29.72 258 GLY A O 1
ATOM 2032 N N . GLY A 1 259 ? -14.196 26.106 1.999 1.00 32.81 259 GLY A N 1
ATOM 2033 C CA . GLY A 1 259 ? -13.463 25.450 3.069 1.00 32.81 259 GLY A CA 1
ATOM 2034 C C . GLY A 1 259 ? -14.345 25.569 4.302 1.00 32.81 259 GLY A C 1
ATOM 2035 O O . GLY A 1 259 ? -14.514 26.674 4.807 1.00 32.81 259 GLY A O 1
ATOM 2036 N N . ALA A 1 260 ? -14.987 24.473 4.710 1.00 42.53 260 ALA A N 1
ATOM 2037 C CA . ALA A 1 260 ? -15.790 24.450 5.924 1.00 42.53 260 ALA A CA 1
ATOM 2038 C C . ALA A 1 260 ? -14.928 24.970 7.080 1.00 42.53 260 ALA A C 1
ATOM 2040 O O . ALA A 1 260 ? -13.896 24.371 7.397 1.00 42.53 260 ALA A O 1
ATOM 2041 N N . THR A 1 261 ? -15.328 26.103 7.659 1.00 49.84 261 THR A N 1
ATOM 2042 C CA . THR A 1 261 ? -14.749 26.646 8.886 1.00 49.84 261 THR A CA 1
ATOM 2043 C C . THR A 1 261 ? -14.683 25.509 9.908 1.00 49.84 261 THR A C 1
ATOM 2045 O O . THR A 1 261 ? -15.654 24.748 9.998 1.00 49.84 261 THR A O 1
ATOM 2048 N N . PRO A 1 262 ? -13.560 25.309 10.624 1.00 54.84 262 PRO A N 1
ATOM 2049 C CA . PRO A 1 262 ? -13.511 24.288 11.662 1.00 54.84 262 PRO A CA 1
ATOM 2050 C C . PRO A 1 262 ? -14.703 24.506 12.606 1.00 54.84 262 PRO A C 1
ATOM 2052 O O . PRO A 1 262 ? -14.939 25.652 12.997 1.00 54.84 262 PRO A O 1
ATOM 2055 N N . PRO A 1 263 ? -15.500 23.460 12.897 1.00 62.97 263 PRO A N 1
ATOM 2056 C CA . PRO A 1 263 ? -16.631 23.593 13.799 1.00 62.97 263 PRO A CA 1
ATOM 2057 C C . PRO A 1 263 ? -16.114 24.135 15.128 1.00 62.97 263 PRO A C 1
ATOM 2059 O O . PRO A 1 263 ? -15.194 23.568 15.716 1.00 62.97 263 PRO A O 1
ATOM 2062 N N . ASP A 1 264 ? -16.668 25.263 15.557 1.00 80.88 264 ASP A N 1
ATOM 2063 C CA . ASP A 1 264 ? -16.406 25.807 16.879 1.00 80.88 264 ASP A CA 1
ATOM 2064 C C . ASP A 1 264 ? -17.244 25.034 17.905 1.00 80.88 264 ASP A C 1
ATOM 2066 O O . ASP A 1 264 ? -18.390 24.665 17.636 1.00 80.88 264 ASP A O 1
ATOM 2070 N N . LEU A 1 265 ? -16.665 24.762 19.074 1.00 80.56 265 LEU A N 1
ATOM 2071 C CA . LEU A 1 265 ? -17.329 24.001 20.131 1.00 80.56 265 LEU A CA 1
ATOM 2072 C C . LEU A 1 265 ? -18.584 24.734 20.620 1.00 80.56 265 LEU A C 1
ATOM 2074 O O . LEU A 1 265 ? -19.604 24.090 20.846 1.00 80.56 265 LEU A O 1
ATOM 2078 N N . GLU A 1 266 ? -18.526 26.061 20.739 1.00 83.50 266 GLU A N 1
ATOM 2079 C CA . GLU A 1 266 ? -19.666 26.863 21.199 1.00 83.50 266 GLU A CA 1
ATOM 2080 C C . GLU A 1 266 ? -20.827 26.816 20.199 1.00 83.50 266 GLU A C 1
ATOM 2082 O O . GLU A 1 266 ? -21.951 26.484 20.572 1.00 83.50 266 GLU A O 1
ATOM 2087 N N . ALA A 1 267 ? -20.539 27.013 18.909 1.00 84.12 267 ALA A N 1
ATOM 2088 C CA . ALA A 1 267 ? -21.539 26.897 17.847 1.00 84.12 267 ALA A CA 1
ATOM 2089 C C . ALA A 1 267 ? -22.144 25.484 17.751 1.00 84.12 267 ALA A C 1
ATOM 2091 O O . ALA A 1 267 ? -23.313 25.324 17.398 1.00 84.12 267 ALA A O 1
ATOM 2092 N N . LEU A 1 268 ? -21.356 24.446 18.059 1.00 83.62 268 LEU A N 1
ATOM 2093 C CA . LEU A 1 268 ? -21.846 23.073 18.085 1.00 83.62 268 LEU A CA 1
ATOM 2094 C C . LEU A 1 268 ? -22.830 22.857 19.238 1.00 83.62 268 LEU A C 1
ATOM 2096 O O . LEU A 1 268 ? -23.893 22.289 19.008 1.00 83.62 268 LEU A O 1
ATOM 2100 N N . LEU A 1 269 ? -22.503 23.318 20.451 1.00 85.75 269 LEU A N 1
ATOM 2101 C CA . LEU A 1 269 ? -23.319 23.120 21.655 1.00 85.75 269 LEU A CA 1
ATOM 2102 C C . LEU A 1 269 ? -24.748 23.662 21.501 1.00 85.75 269 LEU A C 1
ATOM 2104 O O . LEU A 1 269 ? -25.692 23.013 21.952 1.00 85.75 269 LEU A O 1
ATOM 2108 N N . GLU A 1 270 ? -24.927 24.790 20.811 1.00 84.50 270 GLU A N 1
ATOM 2109 C CA . GLU A 1 270 ? -26.252 25.363 20.518 1.00 84.50 270 GLU A CA 1
ATOM 2110 C C . GLU A 1 270 ? -27.138 24.433 19.674 1.00 84.50 270 GLU A C 1
ATOM 2112 O O . GLU A 1 270 ? -28.363 24.468 19.769 1.00 84.50 270 GLU A O 1
ATOM 2117 N N . GLN A 1 271 ? -26.530 23.572 18.857 1.00 83.56 271 GLN A N 1
ATOM 2118 C CA . GLN A 1 271 ? -27.239 22.681 17.940 1.00 83.56 271 GLN A CA 1
ATOM 2119 C C . GLN A 1 271 ? -27.519 21.296 18.539 1.00 83.56 271 GLN A C 1
ATOM 2121 O O . GLN A 1 271 ? -28.237 20.515 17.904 1.00 83.56 271 GLN A O 1
ATOM 2126 N N . LEU A 1 272 ? -26.963 20.972 19.712 1.00 85.81 272 LEU A N 1
ATOM 2127 C CA . LEU A 1 272 ? -27.086 19.650 20.333 1.00 85.81 272 LEU A CA 1
ATOM 2128 C C . LEU A 1 272 ? -28.393 19.501 21.138 1.00 85.81 272 LEU A C 1
ATOM 2130 O O . LEU A 1 272 ? -28.826 20.466 21.771 1.00 85.81 272 LEU A O 1
ATOM 2134 N N . PRO A 1 273 ? -28.988 18.292 21.169 1.00 85.12 273 PRO A N 1
ATOM 2135 C CA . PRO A 1 273 ? -30.004 17.895 22.152 1.00 85.12 273 PRO A CA 1
ATOM 2136 C C . PRO A 1 273 ? -29.533 18.112 23.598 1.00 85.12 273 PRO A C 1
ATOM 2138 O O . PRO A 1 273 ? -28.328 18.097 23.846 1.00 85.12 273 PRO A O 1
ATOM 2141 N N . ASP A 1 274 ? -30.451 18.326 24.544 1.00 84.88 274 ASP A N 1
ATOM 2142 C CA . ASP A 1 274 ? -30.121 18.806 25.895 1.00 84.88 274 ASP A CA 1
ATOM 2143 C C . ASP A 1 274 ? -29.161 17.874 26.661 1.00 84.88 274 ASP A C 1
ATOM 2145 O O . ASP A 1 274 ? -28.136 18.343 27.161 1.00 84.88 274 ASP A O 1
ATOM 2149 N N . ALA A 1 275 ? -29.401 16.559 26.686 1.00 85.75 275 ALA A N 1
ATOM 2150 C CA . ALA A 1 275 ? -28.549 15.622 27.426 1.00 85.75 275 ALA A CA 1
ATOM 2151 C C . ALA A 1 275 ? -27.172 15.447 26.762 1.00 85.75 275 ALA A C 1
ATOM 2153 O O . ALA A 1 275 ? -26.147 15.297 27.434 1.00 85.75 275 ALA A O 1
ATOM 2154 N N . LEU A 1 276 ? -27.121 15.503 25.427 1.00 86.75 276 LEU A N 1
ATOM 2155 C CA . LEU A 1 276 ? -25.857 15.488 24.687 1.00 86.75 276 LEU A CA 1
ATOM 2156 C C . LEU A 1 276 ? -25.078 16.798 24.882 1.00 86.75 276 LEU A C 1
ATOM 2158 O O . LEU A 1 276 ? -23.853 16.771 25.015 1.00 86.75 276 LEU A O 1
ATOM 2162 N N . ARG A 1 277 ? -25.778 17.937 24.932 1.00 89.56 277 ARG A N 1
ATOM 2163 C CA . ARG A 1 277 ? -25.204 19.269 25.150 1.00 89.56 277 ARG A CA 1
ATOM 2164 C C . ARG A 1 277 ? -24.530 19.362 26.506 1.00 89.56 277 ARG A C 1
ATOM 2166 O O . ARG A 1 277 ? -23.381 19.793 26.562 1.00 89.56 277 ARG A O 1
ATOM 2173 N N . GLU A 1 278 ? -25.208 18.939 27.571 1.00 87.94 278 GLU A N 1
ATOM 2174 C CA . GLU A 1 278 ? -24.640 18.920 28.924 1.00 87.94 278 GLU A CA 1
ATOM 2175 C C . GLU A 1 278 ? -23.339 18.124 28.959 1.00 87.94 278 GLU A C 1
ATOM 2177 O O . GLU A 1 278 ? -22.323 18.598 29.468 1.00 87.94 278 GLU A O 1
ATOM 2182 N N . ARG A 1 279 ? -23.331 16.950 28.321 1.00 88.25 279 ARG A N 1
ATOM 2183 C CA . ARG A 1 279 ? -22.155 16.089 28.340 1.00 88.25 279 ARG A CA 1
ATOM 2184 C C . ARG A 1 279 ? -20.985 16.641 27.528 1.00 88.25 279 ARG A C 1
ATOM 2186 O O . ARG A 1 279 ? -19.843 16.580 27.976 1.00 88.25 279 ARG A O 1
ATOM 2193 N N . VAL A 1 280 ? -21.249 17.184 26.340 1.00 87.31 280 VAL A N 1
ATOM 2194 C CA . VAL A 1 280 ? -20.215 17.776 25.473 1.00 87.31 280 VAL A CA 1
ATOM 2195 C C . VAL A 1 280 ? -19.699 19.097 26.053 1.00 87.31 280 VAL A C 1
ATOM 2197 O O . VAL A 1 280 ? -18.534 19.438 25.860 1.00 87.31 280 VAL A O 1
ATOM 2200 N N . ALA A 1 281 ? -20.508 19.825 26.827 1.00 87.94 281 ALA A N 1
ATOM 2201 C CA . ALA A 1 281 ? -20.085 21.049 27.506 1.00 87.94 281 ALA A CA 1
ATOM 2202 C C . ALA A 1 281 ? -18.942 20.811 28.513 1.00 87.94 281 ALA A C 1
ATOM 2204 O O . ALA A 1 281 ? -18.104 21.698 28.701 1.00 87.94 281 ALA A O 1
ATOM 2205 N N . GLU A 1 282 ? -18.852 19.618 29.109 1.00 87.50 282 GLU A N 1
ATOM 2206 C CA . GLU A 1 282 ? -17.755 19.228 30.009 1.00 87.50 282 GLU A CA 1
ATOM 2207 C C . GLU A 1 282 ? -16.390 19.200 29.299 1.00 87.50 282 GLU A C 1
ATOM 2209 O O . GLU A 1 282 ? -15.344 19.399 29.925 1.00 87.50 282 GLU A O 1
ATOM 2214 N N . TRP A 1 283 ? -16.373 19.027 27.971 1.00 87.12 283 TRP A N 1
ATOM 2215 C CA . TRP A 1 283 ? -15.140 19.008 27.185 1.00 87.12 283 TRP A CA 1
ATOM 2216 C C . TRP A 1 283 ? -14.397 20.340 27.152 1.00 87.12 283 TRP A C 1
ATOM 2218 O O . TRP A 1 283 ? -13.197 20.329 26.875 1.00 87.12 283 TRP A O 1
ATOM 2228 N N . ARG A 1 284 ? -15.052 21.462 27.493 1.00 84.00 284 ARG A N 1
ATOM 2229 C CA . ARG A 1 284 ? -14.401 22.782 27.601 1.00 84.00 284 ARG A CA 1
ATOM 2230 C C . ARG A 1 284 ? -13.162 22.744 28.494 1.00 84.00 284 ARG A C 1
ATOM 2232 O O . ARG A 1 284 ? -12.149 23.349 28.163 1.00 84.00 284 ARG A O 1
ATOM 2239 N N . ASN A 1 285 ? -13.244 21.991 29.591 1.00 83.81 285 ASN A N 1
ATOM 2240 C CA . ASN A 1 285 ? -12.196 21.909 30.607 1.00 83.81 285 ASN A CA 1
ATOM 2241 C C . ASN A 1 285 ? -11.575 20.510 30.711 1.00 83.81 285 ASN A C 1
ATOM 2243 O O . ASN A 1 285 ? -10.722 20.275 31.567 1.00 83.81 285 ASN A O 1
ATOM 2247 N N . HIS A 1 286 ? -11.992 19.559 29.870 1.00 85.94 286 HIS A N 1
ATOM 2248 C CA . HIS A 1 286 ? -11.526 18.185 29.987 1.00 85.94 286 HIS A CA 1
ATOM 2249 C C . HIS A 1 286 ? -10.063 18.062 29.509 1.00 85.94 286 HIS A C 1
ATOM 2251 O O . HIS A 1 286 ? -9.790 18.274 28.320 1.00 85.94 286 HIS A O 1
ATOM 2257 N N . PRO A 1 287 ? -9.109 17.642 30.369 1.00 84.06 287 PRO A N 1
ATOM 2258 C CA . PRO A 1 287 ? -7.676 17.696 30.060 1.00 84.06 287 PRO A CA 1
ATOM 2259 C C . PRO A 1 287 ? -7.283 16.951 28.782 1.00 84.06 287 PRO A C 1
ATOM 2261 O O . PRO A 1 287 ? -6.380 17.369 28.064 1.00 84.06 287 PRO A O 1
ATOM 2264 N N . ARG A 1 288 ? -7.972 15.843 28.471 1.00 83.44 288 ARG A N 1
ATOM 2265 C CA . ARG A 1 288 ? -7.677 15.053 27.266 1.00 83.44 288 ARG A CA 1
ATOM 2266 C C . ARG A 1 288 ? -8.145 15.714 25.982 1.00 83.44 288 ARG A C 1
ATOM 2268 O O . ARG A 1 288 ? -7.535 15.447 24.963 1.00 83.44 288 ARG A O 1
ATOM 2275 N N . VAL A 1 289 ? -9.207 16.519 26.027 1.00 82.88 289 VAL A N 1
ATOM 2276 C CA . VAL A 1 289 ? -9.727 17.217 24.841 1.00 82.88 289 VAL A CA 1
ATOM 2277 C C . VAL A 1 289 ? -8.881 18.453 24.565 1.00 82.88 289 VAL A C 1
ATOM 2279 O O . VAL A 1 289 ? -8.511 18.698 23.423 1.00 82.88 289 VAL A O 1
ATOM 2282 N N . VAL A 1 290 ? -8.506 19.181 25.620 1.00 83.38 290 VAL A N 1
ATOM 2283 C CA . VAL A 1 290 ? -7.625 20.353 25.527 1.00 83.38 290 VAL A CA 1
ATOM 2284 C C . VAL A 1 290 ? -6.228 19.975 25.017 1.00 83.38 290 VAL A C 1
ATOM 2286 O O . VAL A 1 290 ? -5.619 20.743 24.283 1.00 83.38 290 VAL A O 1
ATOM 2289 N N . ALA A 1 291 ? -5.730 18.783 25.359 1.00 84.56 291 ALA A N 1
ATOM 2290 C CA . ALA A 1 291 ? -4.431 18.288 24.898 1.00 84.56 291 ALA A CA 1
ATOM 2291 C C . ALA A 1 291 ? -4.418 17.756 23.448 1.00 84.56 291 ALA A C 1
ATOM 2293 O O . ALA A 1 291 ? -3.352 17.368 22.965 1.00 84.56 291 ALA A O 1
ATOM 2294 N N . LEU A 1 292 ? -5.567 17.682 22.762 1.00 82.00 292 LEU A N 1
ATOM 2295 C CA . LEU A 1 292 ? -5.625 17.223 21.371 1.00 82.00 292 LEU A CA 1
ATOM 2296 C C . LEU A 1 292 ? -4.995 18.243 20.424 1.00 82.00 292 LEU A C 1
ATOM 2298 O O . LEU A 1 292 ? -5.106 19.451 20.615 1.00 82.00 292 LEU A O 1
ATOM 2302 N N . ARG A 1 293 ? -4.406 17.742 19.336 1.00 83.25 293 ARG A N 1
ATOM 2303 C CA . ARG A 1 293 ? -4.007 18.582 18.200 1.00 83.25 293 ARG A CA 1
ATOM 2304 C C . ARG A 1 293 ? -5.244 19.163 17.511 1.00 83.25 293 ARG A C 1
ATOM 2306 O O . ARG A 1 293 ? -6.300 18.527 17.496 1.00 83.25 293 ARG A O 1
ATOM 2313 N N . ASP A 1 294 ? -5.091 20.313 16.857 1.00 80.69 294 ASP A N 1
ATOM 2314 C CA . ASP A 1 294 ? -6.195 21.017 16.184 1.00 80.69 294 ASP A CA 1
ATOM 2315 C C . ASP A 1 294 ? -6.959 20.133 15.187 1.00 80.69 294 ASP A C 1
ATOM 2317 O O . ASP A 1 294 ? -8.193 20.150 15.137 1.00 80.69 294 ASP A O 1
ATOM 2321 N N . GLU A 1 295 ? -6.251 19.292 14.427 1.00 79.56 295 GLU A N 1
ATOM 2322 C CA . GLU A 1 295 ? -6.889 18.363 13.492 1.00 79.56 295 GLU A CA 1
ATOM 2323 C C . GLU A 1 295 ? -7.727 17.292 14.204 1.00 79.56 295 GLU A C 1
ATOM 2325 O O . GLU A 1 295 ? -8.840 16.983 13.777 1.00 79.56 295 GLU A O 1
ATOM 2330 N N . ALA A 1 296 ? -7.217 16.717 15.295 1.00 81.19 296 ALA A N 1
ATOM 2331 C CA . ALA A 1 296 ? -7.926 15.697 16.065 1.00 81.19 296 ALA A CA 1
ATOM 2332 C C . ALA A 1 296 ? -9.152 16.287 16.773 1.00 81.19 296 ALA A C 1
ATOM 2334 O O . ALA A 1 296 ? -10.220 15.672 16.774 1.00 81.19 296 ALA A O 1
ATOM 2335 N N . ARG A 1 297 ? -9.035 17.518 17.286 1.00 85.44 297 ARG A N 1
ATOM 2336 C CA . ARG A 1 297 ? -10.162 18.280 17.836 1.00 85.44 297 ARG A CA 1
ATOM 2337 C C . ARG A 1 297 ? -11.229 18.538 16.772 1.00 85.44 297 ARG A C 1
ATOM 2339 O O . ARG A 1 297 ? -12.404 18.281 17.009 1.00 85.44 297 ARG A O 1
ATOM 2346 N N . THR A 1 298 ? -10.823 18.957 15.575 1.00 86.00 298 THR A N 1
ATOM 2347 C CA . THR A 1 298 ? -11.732 19.160 14.435 1.00 86.00 298 THR A CA 1
ATOM 2348 C C . THR A 1 298 ? -12.481 17.873 14.077 1.00 86.00 298 THR A C 1
ATOM 2350 O O . THR A 1 298 ? -13.694 17.898 13.865 1.00 86.00 298 THR A O 1
ATOM 2353 N N . ARG A 1 299 ? -11.780 16.731 14.042 1.00 85.81 299 ARG A N 1
ATOM 2354 C CA . ARG A 1 299 ? -12.384 15.415 13.777 1.00 85.81 299 ARG A CA 1
ATOM 2355 C C . ARG A 1 299 ? -13.402 15.023 14.857 1.00 85.81 299 ARG A C 1
ATOM 2357 O O . ARG A 1 299 ? -14.503 14.588 14.525 1.00 85.81 299 ARG A O 1
ATOM 2364 N N . LEU A 1 300 ? -13.067 15.229 16.131 1.00 88.69 300 LEU A N 1
ATOM 2365 C CA . LEU A 1 300 ? -13.963 14.961 17.260 1.00 88.69 300 LEU A CA 1
ATOM 2366 C C . LEU A 1 300 ? -15.268 15.767 17.164 1.00 88.69 300 LEU A C 1
ATOM 2368 O O . LEU A 1 300 ? -16.352 15.211 17.319 1.00 88.69 300 LEU A O 1
ATOM 2372 N N . LEU A 1 301 ? -15.173 17.063 16.862 1.00 89.19 301 LEU A N 1
ATOM 2373 C CA . LEU A 1 301 ? -16.344 17.935 16.749 1.00 89.19 301 LEU A CA 1
ATOM 2374 C C . LEU A 1 301 ? -17.235 17.553 15.560 1.00 89.19 301 LEU A C 1
ATOM 2376 O O . LEU A 1 301 ? -18.456 17.515 15.701 1.00 89.19 301 LEU A O 1
ATOM 2380 N N . ARG A 1 302 ? -16.644 17.177 14.416 1.00 89.25 302 ARG A N 1
ATOM 2381 C CA . ARG A 1 302 ? -17.400 16.652 13.263 1.00 89.25 302 ARG A CA 1
ATOM 2382 C C . ARG A 1 302 ? -18.148 15.358 13.588 1.00 89.25 302 ARG A C 1
ATOM 2384 O O . ARG A 1 302 ? -19.265 15.174 13.111 1.00 89.25 302 ARG A O 1
ATOM 2391 N N . LEU A 1 303 ? -17.556 14.472 14.395 1.00 89.75 303 LEU A N 1
ATOM 2392 C CA . LEU A 1 303 ? -18.222 13.245 14.843 1.00 89.75 303 LEU A CA 1
ATOM 2393 C C . LEU A 1 303 ? -19.479 13.561 15.640 1.00 89.75 303 LEU A C 1
ATOM 2395 O O . LEU A 1 303 ? -20.552 13.084 15.283 1.00 89.75 303 LEU A O 1
ATOM 2399 N N . VAL A 1 304 ? -19.348 14.408 16.663 1.00 90.38 304 VAL A N 1
ATOM 2400 C CA . VAL A 1 304 ? -20.474 14.814 17.512 1.00 90.38 304 VAL A CA 1
ATOM 2401 C C . VAL A 1 304 ? -21.553 15.525 16.700 1.00 90.38 304 VAL A C 1
ATOM 2403 O O . VAL A 1 304 ? -22.733 15.243 16.890 1.00 90.38 304 VAL A O 1
ATOM 2406 N N . GLN A 1 305 ? -21.170 16.390 15.757 1.00 90.19 305 GLN A N 1
ATOM 2407 C CA . GLN A 1 305 ? -22.116 17.057 14.862 1.00 90.19 305 GLN A CA 1
ATOM 2408 C C . GLN A 1 305 ? -22.943 16.055 14.049 1.00 90.19 305 GLN A C 1
ATOM 2410 O O . GLN A 1 305 ? -24.168 16.165 14.003 1.00 90.19 305 GLN A O 1
ATOM 2415 N N . ARG A 1 306 ? -22.295 15.044 13.456 1.00 90.44 306 ARG A N 1
ATOM 2416 C CA . ARG A 1 306 ? -22.988 13.985 12.712 1.00 90.44 306 ARG A CA 1
ATOM 2417 C C . ARG A 1 306 ? -23.887 13.145 13.620 1.00 90.44 306 ARG A C 1
ATOM 2419 O O . ARG A 1 306 ? -25.023 12.875 13.252 1.00 90.44 306 ARG A O 1
ATOM 2426 N N . THR A 1 307 ? -23.417 12.771 14.813 1.00 90.19 307 THR A N 1
ATOM 2427 C CA . THR A 1 307 ? -24.245 12.052 15.795 1.00 90.19 307 THR A CA 1
ATOM 2428 C C . THR A 1 307 ? -25.489 12.860 16.161 1.00 90.19 307 THR A C 1
ATOM 2430 O O . THR A 1 307 ? -26.585 12.314 16.204 1.00 90.19 307 THR A O 1
ATOM 2433 N N . ALA A 1 308 ? -25.346 14.167 16.386 1.00 88.19 308 ALA A N 1
ATOM 2434 C CA . ALA A 1 308 ? -26.464 15.041 16.722 1.00 88.19 308 ALA A CA 1
ATOM 2435 C C . ALA A 1 308 ? -27.480 15.165 15.581 1.00 88.19 308 ALA A C 1
ATOM 2437 O O . ALA A 1 308 ? -28.683 15.204 15.836 1.00 88.19 308 ALA A O 1
ATOM 2438 N N . GLN A 1 309 ? -27.012 15.197 14.331 1.00 89.31 309 GLN A N 1
ATOM 2439 C CA . GLN A 1 309 ? -27.884 15.159 13.161 1.00 89.31 309 GLN A CA 1
ATOM 2440 C C . GLN A 1 309 ? -28.689 13.851 13.107 1.00 89.31 309 GLN A C 1
ATOM 2442 O O . GLN A 1 309 ? -29.909 13.903 12.984 1.00 89.31 309 GLN A O 1
ATOM 2447 N N . TRP A 1 310 ? -28.048 12.699 13.314 1.00 90.44 310 TRP A N 1
ATOM 2448 C CA . TRP A 1 310 ? -28.734 11.401 13.337 1.00 90.44 310 TRP A CA 1
ATOM 2449 C C . TRP A 1 310 ? -29.734 11.250 14.487 1.00 90.44 310 TRP A C 1
ATOM 2451 O O . TRP A 1 310 ? -30.767 10.605 14.314 1.00 90.44 310 TRP A O 1
ATOM 2461 N N . VAL A 1 311 ? -29.477 11.872 15.643 1.00 88.50 311 VAL A N 1
ATOM 2462 C CA . VAL A 1 311 ? -30.470 11.951 16.730 1.00 88.50 311 VAL A CA 1
ATOM 2463 C C . VAL A 1 311 ? -31.694 12.762 16.285 1.00 88.50 311 VAL A C 1
ATOM 2465 O O . VAL A 1 311 ? -32.821 12.346 16.534 1.00 88.50 311 VAL A O 1
ATOM 2468 N N . LYS A 1 312 ? -31.500 13.896 15.592 1.00 86.88 312 LYS A N 1
ATOM 2469 C CA . LYS A 1 312 ? -32.609 14.734 15.088 1.00 86.88 312 LYS A CA 1
ATOM 2470 C C . LYS A 1 312 ? -33.438 14.040 14.008 1.00 86.88 312 LYS A C 1
ATOM 2472 O O . LYS A 1 312 ? -34.649 14.214 13.969 1.00 86.88 312 LYS A O 1
ATOM 2477 N N . GLU A 1 313 ? -32.786 13.273 13.142 1.00 87.88 313 GLU A N 1
ATOM 2478 C CA . GLU A 1 313 ? -33.422 12.497 12.070 1.00 87.88 313 GLU A CA 1
ATOM 2479 C C . GLU A 1 313 ? -34.108 11.215 12.588 1.00 87.88 313 GLU A C 1
ATOM 2481 O O . GLU A 1 313 ? -34.840 10.568 11.845 1.00 87.88 313 GLU A O 1
ATOM 2486 N N . GLY A 1 314 ? -33.915 10.859 13.865 1.00 83.94 314 GLY A N 1
ATOM 2487 C CA . GLY A 1 314 ? -34.528 9.685 14.490 1.00 83.94 314 GLY A CA 1
ATOM 2488 C C . GLY A 1 314 ? -33.828 8.358 14.180 1.00 83.94 314 GLY A C 1
ATOM 2489 O O . GLY A 1 314 ? -34.377 7.304 14.491 1.00 83.94 314 GLY A O 1
ATOM 2490 N N . HIS A 1 315 ? -32.622 8.391 13.604 1.00 82.06 315 HIS A N 1
ATOM 2491 C CA . HIS A 1 315 ? -31.813 7.196 13.330 1.00 82.06 315 HIS A CA 1
ATOM 2492 C C . HIS A 1 315 ? -31.250 6.558 14.607 1.00 82.06 315 HIS A C 1
ATOM 2494 O O . HIS A 1 315 ? -31.069 5.350 14.664 1.00 82.06 315 HIS A O 1
ATOM 2500 N N . THR A 1 316 ? -30.989 7.355 15.647 1.00 84.69 316 THR A N 1
ATOM 2501 C CA . THR A 1 316 ? -30.443 6.881 16.928 1.00 84.69 316 THR A CA 1
ATOM 2502 C C . THR A 1 316 ? -31.103 7.592 18.108 1.00 84.69 316 THR A C 1
ATOM 2504 O O . THR A 1 316 ? -31.663 8.679 17.977 1.00 84.69 316 THR A O 1
ATOM 2507 N N . THR A 1 317 ? -30.998 7.001 19.298 1.00 87.50 317 THR A N 1
ATOM 2508 C CA . THR A 1 317 ? -31.479 7.609 20.546 1.00 87.50 317 THR A CA 1
ATOM 2509 C C . THR A 1 317 ? -30.468 8.598 21.131 1.00 87.50 317 THR A C 1
ATOM 2511 O O . THR A 1 317 ? -29.253 8.460 20.953 1.00 87.50 317 THR A O 1
ATOM 2514 N N . GLU A 1 318 ? -30.960 9.579 21.891 1.00 87.38 318 GLU A N 1
ATOM 2515 C CA . GLU A 1 318 ? -30.111 10.524 22.630 1.00 87.38 318 GLU A CA 1
ATOM 2516 C C . GLU A 1 318 ? -29.242 9.808 23.682 1.00 87.38 318 GLU A C 1
ATOM 2518 O O . GLU A 1 318 ? -28.075 10.151 23.874 1.00 87.38 318 GLU A O 1
ATOM 2523 N N . GLU A 1 319 ? -29.758 8.737 24.296 1.00 86.81 319 GLU A N 1
ATOM 2524 C CA . GLU A 1 319 ? -28.994 7.918 25.241 1.00 86.81 319 GLU A CA 1
ATOM 2525 C C . GLU A 1 319 ? -27.780 7.249 24.573 1.00 86.81 319 GLU A C 1
ATOM 2527 O O . GLU A 1 319 ? -26.683 7.245 25.141 1.00 86.81 319 GLU A O 1
ATOM 2532 N N . ALA A 1 320 ? -27.937 6.722 23.355 1.00 87.12 320 ALA A N 1
ATOM 2533 C CA . ALA A 1 320 ? -26.830 6.150 22.590 1.00 87.12 320 ALA A CA 1
ATOM 2534 C C . ALA A 1 320 ? -25.760 7.203 22.255 1.00 87.12 320 ALA A C 1
ATOM 2536 O O . ALA A 1 320 ? -24.565 6.932 22.395 1.00 87.12 320 ALA A O 1
ATOM 2537 N N . ALA A 1 321 ? -26.173 8.424 21.901 1.00 88.44 321 ALA A N 1
ATOM 2538 C CA . ALA A 1 321 ? -25.255 9.529 21.630 1.00 88.44 321 ALA A CA 1
ATOM 2539 C C . ALA A 1 321 ? -24.429 9.919 22.870 1.00 88.44 321 ALA A C 1
ATOM 2541 O O . ALA A 1 321 ? -23.208 10.068 22.787 1.00 88.44 321 ALA A O 1
ATOM 2542 N N . VAL A 1 322 ? -25.062 10.006 24.046 1.00 89.25 322 VAL A N 1
ATOM 2543 C CA . VAL A 1 322 ? -24.358 10.264 25.315 1.00 89.25 322 VAL A CA 1
ATOM 2544 C C . VAL A 1 322 ? -23.400 9.116 25.657 1.00 89.25 322 VAL A C 1
ATOM 2546 O O . VAL A 1 322 ? -22.270 9.348 26.099 1.00 89.25 322 VAL A O 1
ATOM 2549 N N . ARG A 1 323 ? -23.801 7.857 25.432 1.00 87.62 323 ARG A N 1
ATOM 2550 C CA . ARG A 1 323 ? -22.926 6.687 25.634 1.00 87.62 323 ARG A CA 1
ATOM 2551 C C . ARG A 1 323 ? -21.717 6.708 24.694 1.00 87.62 323 ARG A C 1
ATOM 2553 O O . ARG A 1 323 ? -20.618 6.397 25.150 1.00 87.62 323 ARG A O 1
ATOM 2560 N N . LEU A 1 324 ? -21.885 7.127 23.438 1.00 88.50 324 LEU A N 1
ATOM 2561 C CA . LEU A 1 324 ? -20.784 7.307 22.488 1.00 88.50 324 LEU A CA 1
ATOM 2562 C C . LEU A 1 324 ? -19.782 8.355 22.983 1.00 88.50 324 LEU A C 1
ATOM 2564 O O . LEU A 1 324 ? -18.585 8.078 23.012 1.00 88.50 324 LEU A O 1
ATOM 2568 N N . VAL A 1 325 ? -20.252 9.526 23.421 1.00 88.75 325 VAL A N 1
ATOM 2569 C CA . VAL A 1 325 ? -19.387 10.593 23.958 1.00 88.75 325 VAL A CA 1
ATOM 2570 C C . VAL A 1 325 ? -18.558 10.092 25.145 1.00 88.75 325 VAL A C 1
ATOM 2572 O O . VAL A 1 325 ? -17.336 10.244 25.148 1.00 88.75 325 VAL A O 1
ATOM 2575 N N . ASN A 1 326 ? -19.192 9.408 26.102 1.00 86.06 326 ASN A N 1
ATOM 2576 C CA . ASN A 1 326 ? -18.503 8.788 27.241 1.00 86.06 326 ASN A CA 1
ATOM 2577 C C . ASN A 1 326 ? -17.464 7.741 26.812 1.00 86.06 326 ASN A C 1
ATOM 2579 O O . ASN A 1 326 ? -16.402 7.609 27.420 1.00 86.06 326 ASN A O 1
ATOM 2583 N N . TRP A 1 327 ? -17.778 6.973 25.775 1.00 85.31 327 TRP A N 1
ATOM 2584 C CA . TRP A 1 327 ? -16.907 5.928 25.258 1.00 85.31 327 TRP A CA 1
ATOM 2585 C C . TRP A 1 327 ? -15.710 6.487 24.467 1.00 85.31 327 TRP A C 1
ATOM 2587 O O . TRP A 1 327 ? -14.625 5.908 24.509 1.00 85.31 327 TRP A O 1
ATOM 2597 N N . LEU A 1 328 ? -15.856 7.640 23.806 1.00 85.25 328 LEU A N 1
ATOM 2598 C CA . LEU A 1 328 ? -14.779 8.285 23.048 1.00 85.25 328 LEU A CA 1
ATOM 2599 C C . LEU A 1 328 ? -13.671 8.857 23.944 1.00 85.25 328 LEU A C 1
ATOM 2601 O O . LEU A 1 328 ? -12.499 8.800 23.579 1.00 85.25 328 LEU A O 1
ATOM 2605 N N . GLU A 1 329 ? -13.996 9.371 25.130 1.00 82.56 329 GLU A N 1
ATOM 2606 C CA . GLU A 1 329 ? -13.038 10.010 26.051 1.00 82.56 329 GLU A CA 1
ATOM 2607 C C . GLU A 1 329 ? -11.798 9.190 26.448 1.00 82.56 329 GLU A C 1
ATOM 2609 O O . GLU A 1 329 ? -10.684 9.737 26.464 1.00 82.56 329 GLU A O 1
ATOM 2614 N N . PRO A 1 330 ? -11.914 7.898 26.807 1.00 79.94 330 PRO A N 1
ATOM 2615 C CA . PRO A 1 330 ? -10.752 7.033 27.002 1.00 79.94 330 PRO A CA 1
ATOM 2616 C C . PRO A 1 330 ? -9.952 6.790 25.722 1.00 79.94 330 PRO A C 1
ATOM 2618 O O . PRO A 1 330 ? -8.743 6.561 25.804 1.00 79.94 330 PRO A O 1
ATOM 2621 N N . LEU A 1 331 ? -10.584 6.898 24.554 1.00 75.19 331 LEU A N 1
ATOM 2622 C CA . LEU A 1 331 ? -9.972 6.631 23.256 1.00 75.19 331 LEU A CA 1
ATOM 2623 C C . LEU A 1 331 ? -9.327 7.862 22.611 1.00 75.19 331 LEU A C 1
ATOM 2625 O O . LEU A 1 331 ? -8.560 7.692 21.670 1.00 75.19 331 LEU A O 1
ATOM 2629 N N . LEU A 1 332 ? -9.523 9.072 23.148 1.00 77.12 332 LEU A N 1
ATOM 2630 C CA . LEU A 1 332 ? -8.948 10.314 22.600 1.00 77.12 332 LEU A CA 1
ATOM 2631 C C . LEU A 1 332 ? -7.412 10.310 22.493 1.00 77.12 332 LEU A C 1
ATOM 2633 O O . LEU A 1 332 ? -6.856 11.033 21.678 1.00 77.12 332 LEU A O 1
ATOM 2637 N N . ARG A 1 333 ? -6.703 9.466 23.260 1.00 71.75 333 ARG A N 1
ATOM 2638 C CA . ARG A 1 333 ? -5.244 9.272 23.099 1.00 71.75 333 ARG A CA 1
ATOM 2639 C C . ARG A 1 333 ? -4.859 8.555 21.799 1.00 71.75 333 ARG A C 1
ATOM 2641 O O . ARG A 1 333 ? -3.686 8.526 21.443 1.00 71.75 333 ARG A O 1
ATOM 2648 N N . ARG A 1 334 ? -5.821 7.913 21.139 1.00 73.31 334 ARG A N 1
ATOM 2649 C CA . ARG A 1 334 ? -5.663 7.130 19.914 1.00 73.31 334 ARG A CA 1
ATOM 2650 C C . ARG A 1 334 ? -6.508 7.777 18.820 1.00 73.31 334 ARG A C 1
ATOM 2652 O O . ARG A 1 334 ? -7.595 7.309 18.493 1.00 73.31 334 ARG A O 1
ATOM 2659 N N . GLU A 1 335 ? -5.985 8.867 18.266 1.00 73.31 335 GLU A N 1
ATOM 2660 C CA . GLU A 1 335 ? -6.665 9.705 17.265 1.00 73.31 335 GLU A CA 1
ATOM 2661 C C . GLU A 1 335 ? -7.153 8.912 16.034 1.00 73.31 335 GLU A C 1
ATOM 2663 O O . GLU A 1 335 ? -8.128 9.304 15.394 1.00 73.31 335 GLU A O 1
ATOM 2668 N N . SER A 1 336 ? -6.543 7.757 15.737 1.00 71.44 336 SER A N 1
ATOM 2669 C CA . SER A 1 336 ? -6.925 6.888 14.620 1.00 71.44 336 SER A CA 1
ATOM 2670 C C . SER A 1 336 ? -8.374 6.394 14.672 1.00 71.44 336 SER A C 1
ATOM 2672 O O . SER A 1 336 ? -8.979 6.214 13.615 1.00 71.44 336 SER A O 1
ATOM 2674 N N . TYR A 1 337 ? -8.965 6.230 15.862 1.00 76.31 337 TYR A N 1
ATOM 2675 C CA . TYR A 1 337 ? -10.372 5.830 15.993 1.00 76.31 337 TYR A CA 1
ATOM 2676 C C . TYR A 1 337 ? -11.346 6.950 15.622 1.00 76.31 337 TYR A C 1
ATOM 2678 O O . TYR A 1 337 ? -12.419 6.674 15.090 1.00 76.31 337 TYR A O 1
ATOM 2686 N N . LEU A 1 338 ? -10.973 8.215 15.845 1.00 81.31 338 LEU A N 1
ATOM 2687 C CA . LEU A 1 338 ? -11.790 9.351 15.408 1.00 81.31 338 LEU A CA 1
ATOM 2688 C C . LEU A 1 338 ? -11.844 9.402 13.879 1.00 81.31 338 LEU A C 1
ATOM 2690 O O . LEU A 1 338 ? -12.910 9.576 13.292 1.00 81.31 338 LEU A O 1
ATOM 2694 N N . SER A 1 339 ? -10.699 9.181 13.232 1.00 78.12 339 SER A N 1
ATOM 2695 C CA . SER A 1 339 ? -10.623 9.095 11.775 1.00 78.12 339 SER A CA 1
ATOM 2696 C C . SER A 1 339 ? -11.409 7.898 11.226 1.00 78.12 339 SER A C 1
ATOM 2698 O O . SER A 1 339 ? -12.168 8.082 10.281 1.00 78.12 339 SER A O 1
ATOM 2700 N N . LEU A 1 340 ? -11.310 6.710 11.844 1.00 77.69 340 LEU A N 1
ATOM 2701 C CA . LEU A 1 340 ? -12.094 5.519 11.466 1.00 77.69 340 LEU A CA 1
ATOM 2702 C C . LEU A 1 340 ? -13.590 5.828 11.394 1.00 77.69 340 LEU A C 1
ATOM 2704 O O . LEU A 1 340 ? -14.239 5.557 10.385 1.00 77.69 340 LEU A O 1
ATOM 2708 N N . LEU A 1 341 ? -14.132 6.380 12.482 1.00 82.12 341 LEU A N 1
ATOM 2709 C CA . LEU A 1 341 ? -15.563 6.620 12.586 1.00 82.12 341 LEU A CA 1
ATOM 2710 C C . LEU A 1 341 ? -16.004 7.664 11.562 1.00 82.12 341 LEU A C 1
ATOM 2712 O O . LEU A 1 341 ? -17.054 7.492 10.949 1.00 82.12 341 LEU A O 1
ATOM 2716 N N . LEU A 1 342 ? -15.222 8.724 11.332 1.00 82.25 342 LEU A N 1
ATOM 2717 C CA . LEU A 1 342 ? -15.536 9.724 10.306 1.00 82.25 342 LEU A CA 1
ATOM 2718 C C . LEU A 1 342 ? -15.573 9.129 8.901 1.00 82.25 342 LEU A C 1
ATOM 2720 O O . LEU A 1 342 ? -16.566 9.325 8.205 1.00 82.25 342 LEU A O 1
ATOM 2724 N N . GLU A 1 343 ? -14.530 8.391 8.527 1.00 76.12 343 GLU A N 1
ATOM 2725 C CA . GLU A 1 343 ? -14.351 7.804 7.195 1.00 76.12 343 GLU A CA 1
ATOM 2726 C C . GLU A 1 343 ? -15.369 6.702 6.885 1.00 76.12 343 GLU A C 1
ATOM 2728 O O . GLU A 1 343 ? -15.710 6.484 5.725 1.00 76.12 343 GLU A O 1
ATOM 2733 N N . ARG A 1 344 ? -15.874 6.001 7.909 1.00 76.00 344 ARG A N 1
ATOM 2734 C CA . ARG A 1 344 ? -16.868 4.933 7.749 1.00 76.00 344 ARG A CA 1
ATOM 2735 C C . ARG A 1 344 ? -18.148 5.236 8.533 1.00 76.00 344 ARG A C 1
ATOM 2737 O O . ARG A 1 344 ? -18.310 4.728 9.644 1.00 76.00 344 ARG A O 1
ATOM 2744 N N . PRO A 1 345 ? -19.093 6.002 7.950 1.00 82.62 345 PRO A N 1
ATOM 2745 C CA . PRO A 1 345 ? -20.375 6.303 8.587 1.00 82.62 345 PRO A CA 1
ATOM 2746 C C . PRO A 1 345 ? -21.137 5.049 9.034 1.00 82.62 345 PRO A C 1
ATOM 2748 O O . PRO A 1 345 ? -21.628 5.029 10.154 1.00 82.62 345 PRO A O 1
ATOM 2751 N N . ALA A 1 346 ? -21.131 3.976 8.235 1.00 80.62 346 ALA A N 1
ATOM 2752 C CA . ALA A 1 346 ? -21.795 2.717 8.588 1.00 80.62 346 ALA A CA 1
ATOM 2753 C C . ALA A 1 346 ? -21.267 2.097 9.899 1.00 80.62 346 ALA A C 1
ATOM 2755 O O . ALA A 1 346 ? -22.043 1.601 10.706 1.00 80.62 346 ALA A O 1
ATOM 2756 N N . VAL A 1 347 ? -19.954 2.179 10.157 1.00 81.81 347 VAL A N 1
ATOM 2757 C CA . VAL A 1 347 ? -19.351 1.689 11.415 1.00 81.81 347 VAL A CA 1
ATOM 2758 C C . VAL A 1 347 ? -19.789 2.553 12.590 1.00 81.81 347 VAL A C 1
ATOM 2760 O O . VAL A 1 347 ? -20.043 2.054 13.681 1.00 81.81 347 VAL A O 1
ATOM 2763 N N . HIS A 1 348 ? -19.861 3.866 12.372 1.00 87.62 348 HIS A N 1
ATOM 2764 C CA . HIS A 1 348 ? -20.302 4.808 13.391 1.00 87.62 348 HIS A CA 1
ATOM 2765 C C . HIS A 1 348 ? -21.776 4.608 13.760 1.00 87.62 348 HIS A C 1
ATOM 2767 O O . HIS A 1 348 ? -22.105 4.646 14.942 1.00 87.62 348 HIS A O 1
ATOM 2773 N N . GLU A 1 349 ? -22.633 4.359 12.773 1.00 86.19 349 GLU A N 1
ATOM 2774 C CA . GLU A 1 349 ? -24.051 4.047 12.963 1.00 86.19 349 GLU A CA 1
ATOM 2775 C C . GLU A 1 349 ? -24.233 2.730 13.730 1.00 86.19 349 GLU A C 1
ATOM 2777 O O . GLU A 1 349 ? -24.838 2.716 14.797 1.00 86.19 349 GLU A O 1
ATOM 2782 N N . GLN A 1 350 ? -23.580 1.651 13.293 1.00 83.94 350 GLN A N 1
ATOM 2783 C CA . GLN A 1 350 ? -23.625 0.361 13.994 1.00 83.94 350 GLN A CA 1
ATOM 2784 C C . GLN A 1 350 ? -23.098 0.441 15.430 1.00 83.94 350 GLN A C 1
ATOM 2786 O O . GLN A 1 350 ? -23.612 -0.220 16.335 1.00 83.94 350 GLN A O 1
ATOM 2791 N N . LEU A 1 351 ? -22.055 1.245 15.659 1.00 85.94 351 LEU A N 1
ATOM 2792 C CA . LEU A 1 351 ? -21.543 1.487 17.001 1.00 85.94 351 LEU A CA 1
ATOM 2793 C C . LEU A 1 351 ? -22.592 2.194 17.868 1.00 85.94 351 LEU A C 1
ATOM 2795 O O . LEU A 1 351 ? -22.749 1.827 19.031 1.00 85.94 351 LEU A O 1
ATOM 2799 N N . LEU A 1 352 ? -23.311 3.179 17.324 1.00 87.56 352 LEU A N 1
ATOM 2800 C CA . LEU A 1 352 ? -24.400 3.854 18.031 1.00 87.56 352 LEU A CA 1
ATOM 2801 C C . LEU A 1 352 ? -25.531 2.882 18.380 1.00 87.56 352 LEU A C 1
ATOM 2803 O O . LEU A 1 352 ? -25.949 2.859 19.538 1.00 87.56 352 LEU A O 1
ATOM 2807 N N . ASP A 1 353 ? -25.942 2.023 17.449 1.00 84.06 353 ASP A N 1
ATOM 2808 C CA . ASP A 1 353 ? -26.971 1.003 17.693 1.00 84.06 353 ASP A CA 1
ATOM 2809 C C . ASP A 1 353 ? -26.568 0.045 18.817 1.00 84.06 353 ASP A C 1
ATOM 2811 O O . ASP A 1 353 ? -27.325 -0.204 19.760 1.00 84.06 353 ASP A O 1
ATOM 2815 N N . LEU A 1 354 ? -25.332 -0.453 18.769 1.00 83.56 354 LEU A N 1
ATOM 2816 C CA . LEU A 1 354 ? -24.786 -1.379 19.757 1.00 83.56 354 LEU A CA 1
ATOM 2817 C C . LEU A 1 354 ? -24.631 -0.722 21.138 1.00 83.56 354 LEU A C 1
ATOM 2819 O O . LEU A 1 354 ? -24.943 -1.343 22.161 1.00 83.56 354 LEU A O 1
ATOM 2823 N N . LEU A 1 355 ? -24.192 0.539 21.181 1.00 84.06 355 LEU A N 1
ATOM 2824 C CA . LEU A 1 355 ? -24.121 1.324 22.414 1.00 84.06 355 LEU A CA 1
ATOM 2825 C C . LEU A 1 355 ? -25.512 1.665 22.955 1.00 84.06 355 LEU A C 1
ATOM 2827 O O . LEU A 1 355 ? -25.662 1.761 24.173 1.00 84.06 355 LEU A O 1
ATOM 2831 N N . GLY A 1 356 ? -26.521 1.821 22.097 1.00 81.94 356 GLY A N 1
ATOM 2832 C CA . GLY 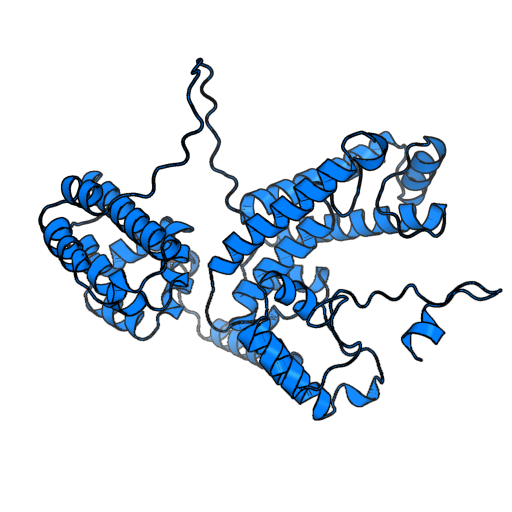A 1 356 ? -27.921 1.988 22.481 1.00 81.94 356 GLY A CA 1
ATOM 2833 C C . GLY A 1 356 ? -28.502 0.717 23.101 1.00 81.94 356 GLY A C 1
ATOM 2834 O O . GLY A 1 356 ? -29.054 0.763 24.203 1.00 81.94 356 GLY A O 1
ATOM 2835 N N . ALA A 1 357 ? -28.286 -0.429 22.454 1.00 80.31 357 ALA A N 1
ATOM 2836 C CA . ALA A 1 357 ? -28.875 -1.711 22.831 1.00 80.31 357 ALA A CA 1
ATOM 2837 C C . ALA A 1 357 ? -28.382 -2.259 24.183 1.00 80.31 357 ALA A C 1
ATOM 2839 O O . ALA A 1 357 ? -29.174 -2.825 24.938 1.00 80.31 357 ALA A O 1
ATOM 2840 N N . ALA A 1 358 ? -27.095 -2.107 24.530 1.00 71.12 358 ALA A N 1
ATOM 2841 C CA . ALA A 1 358 ? -26.570 -2.658 25.783 1.00 71.12 358 ALA A CA 1
ATOM 2842 C C . ALA A 1 358 ? -25.349 -1.911 26.350 1.00 71.12 358 ALA A C 1
ATOM 2844 O O . ALA A 1 358 ? -24.511 -1.369 25.636 1.00 71.12 358 ALA A O 1
ATOM 2845 N N . ARG A 1 359 ? -25.196 -1.951 27.683 1.00 66.25 359 ARG A N 1
ATOM 2846 C CA . ARG A 1 359 ? -24.056 -1.339 28.404 1.00 66.25 359 ARG A CA 1
ATOM 2847 C C . ARG A 1 359 ? -22.786 -2.201 28.402 1.00 66.25 359 ARG A C 1
ATOM 2849 O O . ARG A 1 359 ? -21.684 -1.676 28.543 1.00 66.25 359 ARG A O 1
ATOM 2856 N N . TRP A 1 360 ? -22.926 -3.522 28.281 1.00 68.75 360 TRP A N 1
ATOM 2857 C CA . TRP A 1 360 ? -21.794 -4.459 28.297 1.00 68.75 360 TRP A CA 1
ATOM 2858 C C . TRP A 1 360 ? -20.879 -4.341 27.060 1.00 68.75 360 TRP A C 1
ATOM 2860 O O . TRP A 1 360 ? -19.664 -4.254 27.257 1.00 68.75 360 TRP A O 1
ATOM 2870 N N . PRO A 1 361 ? -21.405 -4.224 25.821 1.00 64.12 361 PRO A N 1
ATOM 2871 C CA . PRO A 1 361 ? -20.576 -4.039 24.630 1.00 64.12 361 PRO A CA 1
ATOM 2872 C C . PRO A 1 361 ? -19.676 -2.798 24.699 1.00 64.12 361 PRO A C 1
ATOM 2874 O O . PRO A 1 361 ? -18.518 -2.857 24.297 1.00 64.12 361 PRO A O 1
ATOM 2877 N N . ALA A 1 362 ? -20.147 -1.706 25.314 1.00 67.88 362 ALA A N 1
ATOM 2878 C CA . ALA A 1 362 ? -19.339 -0.506 25.537 1.00 67.88 362 ALA A CA 1
ATOM 2879 C C . ALA A 1 362 ? -18.074 -0.802 26.366 1.00 67.88 362 ALA A C 1
ATOM 2881 O O . ALA A 1 362 ? -16.979 -0.371 26.012 1.00 67.88 362 ALA A O 1
ATOM 2882 N N . ARG A 1 363 ? -18.201 -1.581 27.452 1.00 71.69 363 ARG A N 1
ATOM 2883 C CA . ARG A 1 363 ? -17.060 -1.994 28.293 1.00 71.69 363 ARG A CA 1
ATOM 2884 C C . ARG A 1 363 ? -16.103 -2.920 27.551 1.00 71.69 363 ARG A C 1
ATOM 2886 O O . ARG A 1 363 ? -14.893 -2.759 27.686 1.00 71.69 363 ARG A O 1
ATOM 2893 N N . TYR A 1 364 ? -16.636 -3.861 26.777 1.00 70.94 364 TYR A N 1
ATOM 2894 C CA . TYR A 1 364 ? -15.823 -4.792 26.000 1.00 70.94 364 TYR A CA 1
ATOM 2895 C C . TYR A 1 364 ? -15.015 -4.066 24.915 1.00 70.94 364 TYR A C 1
ATOM 2897 O O . TYR A 1 364 ? -13.804 -4.253 24.827 1.00 70.94 364 TYR A O 1
ATOM 2905 N N . LEU A 1 365 ? -15.641 -3.148 24.171 1.00 70.75 365 LEU A N 1
ATOM 2906 C CA . LEU A 1 365 ? -14.976 -2.331 23.150 1.00 70.75 365 LEU A CA 1
ATOM 2907 C C . LEU A 1 365 ? -13.895 -1.404 23.729 1.00 70.75 365 LEU A C 1
ATOM 2909 O O . LEU A 1 365 ? -12.905 -1.129 23.059 1.00 70.75 365 LEU A O 1
ATOM 2913 N N . LEU A 1 366 ? -14.037 -0.949 24.980 1.00 68.69 366 LEU A N 1
ATOM 2914 C CA . LEU A 1 366 ? -12.979 -0.191 25.665 1.00 68.69 366 LEU A CA 1
ATOM 2915 C C . LEU A 1 366 ? -11.751 -1.050 25.991 1.00 68.69 366 LEU A C 1
ATOM 2917 O O . LEU A 1 366 ? -10.622 -0.566 25.911 1.00 68.69 366 LEU A O 1
ATOM 2921 N N . GLN A 1 367 ? -11.964 -2.312 26.368 1.00 70.69 367 GLN A N 1
ATOM 2922 C CA . GLN A 1 367 ? -10.887 -3.261 26.676 1.00 70.69 367 GLN A CA 1
ATOM 2923 C C . GLN A 1 367 ? -10.246 -3.827 25.406 1.00 70.69 367 GLN A C 1
ATOM 2925 O O . GLN A 1 367 ? -9.035 -4.057 25.367 1.00 70.69 367 GLN A O 1
ATOM 2930 N N . HIS A 1 368 ? -11.040 -3.969 24.343 1.00 69.62 368 HIS A N 1
ATOM 2931 C CA . HIS A 1 368 ? -10.625 -4.492 23.048 1.00 69.62 368 HIS A CA 1
ATOM 2932 C C . HIS A 1 368 ? -10.993 -3.541 21.896 1.00 69.62 368 HIS A C 1
ATOM 2934 O O . HIS A 1 368 ? -11.813 -3.887 21.047 1.00 69.62 368 HIS A O 1
ATOM 2940 N N . PRO A 1 369 ? -10.341 -2.365 21.780 1.00 64.00 369 PRO A N 1
ATOM 2941 C CA . PRO A 1 369 ? -10.655 -1.394 20.727 1.00 64.00 369 PRO A CA 1
ATOM 2942 C C . PRO A 1 369 ? -10.422 -1.911 19.296 1.00 64.00 369 PRO A C 1
ATOM 2944 O O . PRO A 1 369 ? -10.928 -1.336 18.344 1.00 64.00 369 PRO A O 1
ATOM 2947 N N . GLY A 1 370 ? -9.662 -2.997 19.112 1.00 64.25 370 GLY A N 1
ATOM 2948 C CA . GLY A 1 370 ? -9.495 -3.636 17.797 1.00 64.25 370 GLY A CA 1
ATOM 2949 C C . GLY A 1 370 ? -10.780 -4.263 17.244 1.00 64.25 370 GLY A C 1
ATOM 2950 O O . GLY A 1 370 ? -10.904 -4.418 16.038 1.00 64.25 370 GLY A O 1
ATOM 2951 N N . VAL A 1 371 ? -11.760 -4.560 18.102 1.00 69.81 371 VAL A N 1
ATOM 2952 C CA . VAL A 1 371 ? -13.049 -5.155 17.707 1.00 69.81 371 VAL A CA 1
ATOM 2953 C C . VAL A 1 371 ? -13.908 -4.166 16.912 1.00 69.81 371 VAL A C 1
ATOM 2955 O O . VAL A 1 371 ? -14.745 -4.575 16.117 1.00 69.81 371 VAL A O 1
ATOM 2958 N N . ILE A 1 372 ? -13.657 -2.856 17.042 1.00 68.56 372 ILE A N 1
ATOM 2959 C CA . ILE A 1 372 ? -14.335 -1.834 16.227 1.00 68.56 372 ILE A CA 1
ATOM 2960 C C . ILE A 1 372 ? -14.069 -2.077 14.730 1.00 68.56 372 ILE A C 1
ATOM 2962 O O . ILE A 1 372 ? -14.936 -1.829 13.897 1.00 68.56 372 ILE A O 1
ATOM 2966 N N . ASP A 1 373 ? -12.895 -2.609 14.381 1.00 63.12 373 ASP A N 1
ATOM 2967 C CA . ASP A 1 373 ? -12.559 -2.923 12.992 1.00 63.12 373 ASP A CA 1
ATOM 2968 C C . ASP A 1 373 ? -13.350 -4.123 12.449 1.00 63.12 373 ASP A C 1
ATOM 2970 O O . ASP A 1 373 ? -13.537 -4.213 11.235 1.00 63.12 373 ASP A O 1
ATOM 2974 N N . GLU A 1 374 ? -13.798 -5.031 13.324 1.00 66.69 374 GLU A N 1
ATOM 2975 C CA . GLU A 1 374 ? -14.645 -6.175 12.961 1.00 66.69 374 GLU A CA 1
ATOM 2976 C C . GLU A 1 374 ? -16.099 -5.749 12.751 1.00 66.69 374 GLU A C 1
ATOM 2978 O O . GLU A 1 374 ? -16.753 -6.274 11.853 1.00 66.69 374 GLU A O 1
ATOM 2983 N N . LEU A 1 375 ? -16.569 -4.723 13.477 1.00 64.19 375 LEU A N 1
ATOM 2984 C CA . LEU A 1 375 ? -17.885 -4.117 13.232 1.00 64.19 375 LEU A CA 1
ATOM 2985 C C . LEU A 1 375 ? -18.003 -3.590 11.794 1.00 64.19 375 LEU A C 1
ATOM 2987 O O . LEU A 1 375 ? -19.077 -3.622 11.214 1.00 64.19 375 LEU A O 1
ATOM 2991 N N . ALA A 1 376 ? -16.894 -3.191 11.164 1.00 58.66 376 ALA A N 1
ATOM 2992 C CA . ALA A 1 376 ? -16.901 -2.743 9.774 1.00 58.66 376 ALA A CA 1
ATOM 2993 C C . ALA A 1 376 ? -17.225 -3.828 8.735 1.00 58.66 376 ALA A C 1
ATOM 2995 O O . ALA A 1 376 ? -17.451 -3.484 7.572 1.00 58.66 376 ALA A O 1
ATOM 2996 N N . GLY A 1 377 ? -17.214 -5.110 9.110 1.00 58.94 377 GLY A N 1
ATOM 2997 C CA . GLY A 1 377 ? -17.605 -6.212 8.239 1.00 58.94 377 GLY A CA 1
ATOM 2998 C C . GLY A 1 377 ? -19.074 -6.586 8.432 1.00 58.94 377 GLY A C 1
ATOM 2999 O O . GLY A 1 377 ? -19.433 -7.174 9.446 1.00 58.94 377 GLY A O 1
ATOM 3000 N N . SER A 1 378 ? -19.920 -6.344 7.427 1.00 54.19 378 SER A N 1
ATOM 3001 C CA . SER A 1 378 ? -21.324 -6.798 7.419 1.00 54.19 378 SER A CA 1
ATOM 3002 C C . SER A 1 378 ? -21.471 -8.328 7.495 1.00 54.19 378 SER A C 1
ATOM 3004 O O . SER A 1 378 ? -22.467 -8.831 8.021 1.00 54.19 378 SER A O 1
ATOM 3006 N N . ALA A 1 379 ? -20.460 -9.067 7.023 1.00 55.78 379 ALA A N 1
ATOM 3007 C CA . ALA A 1 379 ? -20.407 -10.528 7.066 1.00 55.78 379 ALA A CA 1
ATOM 3008 C C . ALA A 1 379 ? -20.411 -11.080 8.501 1.00 55.78 379 ALA A C 1
ATOM 3010 O O . ALA A 1 379 ? -21.068 -12.077 8.777 1.00 55.78 379 ALA A O 1
ATOM 3011 N N . MET A 1 380 ? -19.766 -10.393 9.451 1.00 58.41 380 MET A N 1
ATOM 3012 C CA . MET A 1 380 ? -19.621 -10.888 10.827 1.00 58.41 380 MET A CA 1
ATOM 3013 C C . MET A 1 380 ? -20.960 -10.965 11.582 1.00 58.41 380 MET A C 1
ATOM 3015 O O . MET A 1 380 ? -21.110 -11.752 12.511 1.00 58.41 380 MET A O 1
ATOM 3019 N N . LEU A 1 381 ? -21.945 -10.164 11.162 1.00 55.44 381 LEU A N 1
ATOM 3020 C CA . LEU A 1 381 ? -23.291 -10.135 11.743 1.00 55.44 381 LEU A CA 1
ATOM 3021 C C . LEU A 1 381 ? -24.252 -11.143 11.096 1.00 55.44 381 LEU A C 1
ATOM 3023 O O . LEU A 1 381 ? -25.299 -11.441 11.667 1.00 55.44 381 LEU A O 1
ATOM 3027 N N . THR A 1 382 ? -23.924 -11.639 9.901 1.00 58.62 382 THR A N 1
ATOM 3028 C CA . THR A 1 382 ? -24.806 -12.496 9.092 1.00 58.62 382 THR A CA 1
ATOM 3029 C C . THR A 1 382 ? -24.312 -13.935 8.997 1.00 58.62 382 THR A C 1
ATOM 3031 O O . THR A 1 382 ? -25.126 -14.854 8.892 1.00 58.62 382 THR A O 1
ATOM 3034 N N . GLU A 1 383 ? -23.003 -14.159 9.084 1.00 65.00 383 GLU A N 1
ATOM 3035 C CA . GLU A 1 383 ? -22.415 -15.490 9.037 1.00 65.00 383 GLU A CA 1
ATOM 3036 C C . GLU A 1 383 ? -22.472 -16.187 10.397 1.00 65.00 383 GLU A C 1
ATOM 3038 O O . GLU A 1 383 ? -22.163 -15.633 11.454 1.00 65.00 383 GLU A O 1
ATOM 3043 N N . ARG A 1 384 ? -22.869 -17.460 10.373 1.00 69.88 384 ARG A N 1
ATOM 3044 C CA . ARG A 1 384 ? -22.877 -18.306 11.563 1.00 69.88 384 ARG A CA 1
ATOM 3045 C C . ARG A 1 384 ? -21.471 -18.852 11.786 1.00 69.88 384 ARG A C 1
ATOM 3047 O O . ARG A 1 384 ? -20.876 -19.402 10.869 1.00 69.88 384 ARG A O 1
ATOM 3054 N N . PHE A 1 385 ? -20.973 -18.762 13.016 1.00 76.44 385 PHE A N 1
ATOM 3055 C CA . PHE A 1 385 ? -19.669 -19.316 13.378 1.00 76.44 385 PHE A CA 1
ATOM 3056 C C . PHE A 1 385 ? -19.577 -20.821 13.063 1.00 76.44 385 PHE A C 1
ATOM 3058 O O . PHE A 1 385 ? -20.383 -21.614 13.560 1.00 76.44 385 PHE A O 1
ATOM 3065 N N . VAL A 1 386 ? -18.562 -21.207 12.284 1.00 84.25 386 VAL A N 1
ATOM 3066 C CA . VAL A 1 386 ? -18.211 -22.601 11.977 1.00 84.25 386 VAL A CA 1
ATOM 3067 C C . VAL A 1 386 ? -16.808 -22.887 12.512 1.00 84.25 386 VAL A C 1
ATOM 3069 O O . VAL A 1 386 ? -15.817 -22.347 12.024 1.00 84.25 386 VAL A O 1
ATOM 3072 N N . ALA A 1 387 ? -16.707 -23.770 13.511 1.00 84.69 387 ALA A N 1
ATOM 3073 C CA . ALA A 1 387 ? -15.442 -24.053 14.197 1.00 84.69 387 ALA A CA 1
ATOM 3074 C C . ALA A 1 387 ? -14.346 -24.598 13.260 1.00 84.69 387 ALA A C 1
ATOM 3076 O O . ALA A 1 387 ? -13.191 -24.197 13.363 1.00 84.69 387 ALA A O 1
ATOM 3077 N N . ALA A 1 388 ? -14.714 -25.473 12.319 1.00 87.56 388 ALA A N 1
ATOM 3078 C CA . ALA A 1 388 ? -13.763 -26.104 11.403 1.00 87.56 388 ALA A CA 1
ATOM 3079 C C . ALA A 1 388 ? -13.102 -25.108 10.433 1.00 87.56 388 ALA A C 1
ATOM 3081 O O . ALA A 1 388 ? -11.935 -25.278 10.075 1.00 87.56 388 ALA A O 1
ATOM 3082 N N . ASP A 1 389 ? -13.829 -24.074 10.005 1.00 83.69 389 ASP A N 1
ATOM 3083 C CA . ASP A 1 389 ? -13.269 -23.031 9.143 1.00 83.69 389 ASP A CA 1
ATOM 3084 C C . ASP A 1 389 ? -12.372 -22.091 9.955 1.00 83.69 389 ASP A C 1
ATOM 3086 O O . ASP A 1 389 ? -11.257 -21.790 9.535 1.00 83.69 389 ASP A O 1
ATOM 3090 N N . PHE A 1 390 ? -12.776 -21.755 11.184 1.00 81.62 390 PHE A N 1
ATOM 3091 C CA . PHE A 1 390 ? -11.950 -20.968 12.100 1.00 81.62 390 PHE A CA 1
ATOM 3092 C C . PHE A 1 390 ? -10.602 -21.641 12.425 1.00 81.62 390 PHE A C 1
ATOM 3094 O O . PHE A 1 390 ? -9.559 -20.987 12.411 1.00 81.62 390 PHE A O 1
ATOM 3101 N N . GLU A 1 391 ? -10.584 -22.955 12.676 1.00 86.50 391 GLU A N 1
ATOM 3102 C CA . GLU A 1 391 ? -9.337 -23.707 12.891 1.00 86.50 391 GLU A CA 1
ATOM 3103 C C . GLU A 1 391 ? -8.427 -23.693 11.656 1.00 86.50 391 GLU A C 1
ATOM 3105 O O . GLU A 1 391 ? -7.209 -23.517 11.778 1.00 86.50 391 GLU A O 1
ATOM 3110 N N . ARG A 1 392 ? -9.012 -23.843 10.461 1.00 85.56 392 ARG A N 1
ATOM 3111 C CA . ARG A 1 392 ? -8.278 -23.793 9.191 1.00 85.56 392 ARG A CA 1
ATOM 3112 C C . ARG A 1 392 ? -7.637 -22.422 8.988 1.00 85.56 392 ARG A C 1
ATOM 3114 O O . ARG A 1 392 ? -6.448 -22.349 8.673 1.00 85.56 392 ARG A O 1
ATOM 3121 N N . ASP A 1 393 ? -8.383 -21.354 9.248 1.00 81.94 393 ASP A N 1
ATOM 3122 C CA . ASP A 1 393 ? -7.895 -19.980 9.156 1.00 81.94 393 ASP A CA 1
ATOM 3123 C C . ASP A 1 393 ? -6.758 -19.713 10.145 1.00 81.94 393 ASP A C 1
ATOM 3125 O O . ASP A 1 393 ? -5.725 -19.145 9.777 1.00 81.94 393 ASP A O 1
ATOM 3129 N N . LEU A 1 394 ? -6.885 -20.177 11.392 1.00 84.94 394 LEU A N 1
ATOM 3130 C CA . LEU A 1 394 ? -5.816 -20.063 12.385 1.00 84.94 394 LEU A CA 1
ATOM 3131 C C . LEU A 1 394 ? -4.542 -20.798 11.949 1.00 84.94 394 LEU A C 1
ATOM 3133 O O . LEU A 1 394 ? -3.440 -20.255 12.089 1.00 84.94 394 LEU A O 1
ATOM 3137 N N . ALA A 1 395 ? -4.671 -22.003 11.388 1.00 87.06 395 ALA A N 1
ATOM 3138 C CA . ALA A 1 395 ? -3.533 -22.766 10.883 1.00 87.06 395 ALA A CA 1
ATOM 3139 C C . ALA A 1 395 ? -2.839 -22.050 9.708 1.00 87.06 395 ALA A C 1
ATOM 3141 O O . ALA A 1 395 ? -1.607 -21.943 9.688 1.00 87.06 395 ALA A O 1
ATOM 3142 N N . LEU A 1 396 ? -3.613 -21.497 8.768 1.00 84.00 396 LEU A N 1
ATOM 3143 C CA . LEU A 1 396 ? -3.098 -20.718 7.636 1.00 84.00 396 LEU A CA 1
ATOM 3144 C C . LEU A 1 396 ? -2.382 -19.438 8.090 1.00 84.00 396 LEU A C 1
ATOM 3146 O O . LEU A 1 396 ? -1.297 -19.117 7.586 1.00 84.00 396 LEU A O 1
ATOM 3150 N N . ARG A 1 397 ? -2.932 -18.732 9.085 1.00 83.88 397 ARG A N 1
ATOM 3151 C CA . ARG A 1 397 ? -2.306 -17.539 9.679 1.00 83.88 397 ARG A CA 1
ATOM 3152 C C . ARG A 1 397 ? -1.005 -17.874 10.398 1.00 83.88 397 ARG A C 1
ATOM 3154 O O . ARG A 1 397 ? -0.009 -17.168 10.226 1.00 83.88 397 ARG A O 1
ATOM 3161 N N . LEU A 1 398 ? -0.969 -18.972 11.156 1.00 85.94 398 LEU A N 1
ATOM 3162 C CA . LEU A 1 398 ? 0.246 -19.434 11.832 1.00 85.94 398 LEU A CA 1
ATOM 3163 C C . LEU A 1 398 ? 1.346 -19.812 10.828 1.00 85.94 398 LEU A C 1
ATOM 3165 O O . LEU A 1 398 ? 2.505 -19.430 11.009 1.00 85.94 398 LEU A O 1
ATOM 3169 N N . ALA A 1 399 ? 0.994 -20.527 9.757 1.00 86.00 399 ALA A N 1
ATOM 3170 C CA . ALA A 1 399 ? 1.930 -20.850 8.682 1.00 86.00 399 ALA A CA 1
ATOM 3171 C C . ALA A 1 399 ? 2.467 -19.577 8.007 1.00 86.00 399 ALA A C 1
ATOM 3173 O O . ALA A 1 399 ? 3.673 -19.437 7.788 1.00 86.00 399 ALA A O 1
ATOM 3174 N N . SER A 1 400 ? 1.587 -18.605 7.756 1.00 84.00 400 SER A N 1
ATOM 3175 C CA . SER A 1 400 ? 1.958 -17.323 7.159 1.00 84.00 400 SER A CA 1
ATOM 3176 C C . SER A 1 400 ? 2.907 -16.520 8.049 1.00 84.00 400 SER A C 1
ATOM 3178 O O . SER A 1 400 ? 3.906 -16.003 7.542 1.00 84.00 400 SER A O 1
ATOM 3180 N N . LEU A 1 401 ? 2.678 -16.486 9.367 1.00 82.38 401 LEU A N 1
ATOM 3181 C CA . LEU A 1 401 ? 3.585 -15.865 10.344 1.00 82.38 401 LEU A CA 1
ATOM 3182 C C . LEU A 1 401 ? 4.984 -16.465 10.294 1.00 82.38 401 LEU A C 1
ATOM 3184 O O . LEU A 1 401 ? 5.958 -15.724 10.215 1.00 82.38 401 LEU A O 1
ATOM 3188 N N . ARG A 1 402 ? 5.085 -17.797 10.276 1.00 80.19 402 ARG A N 1
ATOM 3189 C CA . ARG A 1 402 ? 6.375 -18.501 10.202 1.00 80.19 402 ARG A CA 1
ATOM 3190 C C . ARG A 1 402 ? 7.122 -18.249 8.895 1.00 80.19 402 ARG A C 1
ATOM 3192 O O . ARG A 1 402 ? 8.338 -18.336 8.878 1.00 80.19 402 ARG A O 1
ATOM 3199 N N . SER A 1 403 ? 6.404 -17.966 7.807 1.00 73.69 403 SER A N 1
ATOM 3200 C CA . SER A 1 403 ? 7.014 -17.649 6.508 1.00 73.69 403 SER A CA 1
ATOM 3201 C C . SER A 1 403 ? 7.450 -16.185 6.368 1.00 73.69 403 SER A C 1
ATOM 3203 O O . SER A 1 403 ? 8.240 -15.857 5.480 1.00 73.69 403 SER A O 1
ATOM 3205 N N . THR A 1 404 ? 6.882 -15.296 7.191 1.00 63.81 404 THR A N 1
ATOM 3206 C CA . THR A 1 404 ? 7.141 -13.848 7.151 1.00 63.81 404 THR A CA 1
ATOM 3207 C C . THR A 1 404 ? 8.099 -13.376 8.240 1.00 63.81 404 THR A C 1
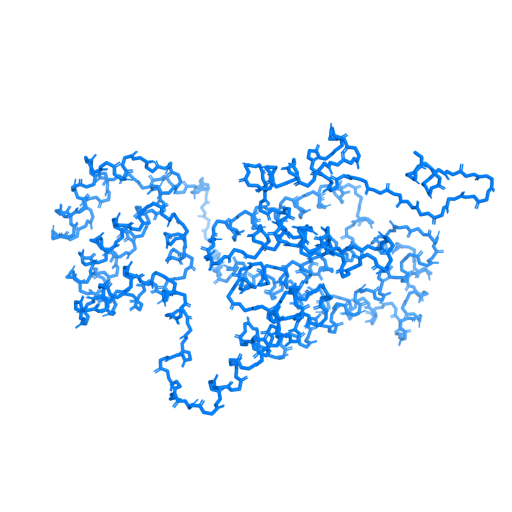ATOM 3209 O O . THR A 1 404 ? 8.761 -12.359 8.025 1.00 63.81 404 THR A O 1
ATOM 3212 N N . GLN A 1 405 ? 8.208 -14.110 9.354 1.00 56.84 405 GLN A N 1
ATOM 3213 C CA . GLN A 1 405 ? 9.376 -14.094 10.247 1.00 56.84 405 GLN A CA 1
ATOM 3214 C C . GLN A 1 405 ? 10.563 -14.736 9.520 1.00 56.84 405 GLN A C 1
ATOM 3216 O O . GLN A 1 405 ? 11.648 -14.113 9.472 1.00 56.84 405 GLN A O 1
#

Radius of gyration: 25.27 Å; Cα contacts (8 Å, |Δi|>4): 372; chains: 1; bounding box: 68×59×67 Å